Protein AF-A0A836BQ29-F1 (afdb_monomer_lite)

Sequence (532 aa):
MQATGRALARWGLRGTLLAFASELTALPSVGVSACCALSLARSSGLATTSGKQTEDQIGKGADDIEEKQREVKALVEELKHLRKKEELLRTELQQLRKTELLLLSGAPAPRRLLDAAAELRQGPGPDVWELRYGDSCVLSYVDPMGVVDYTRGWAGAALQAAVDGYRPTAPAPLLVSGLIKTGKSYTLEHVVPAVVAEALRKAGGAHPLECMVVLRLRADTLNRQDGAAALLKNLLELLLDWVQDEHVPVRAGAVQAAMDKLALFAADYAAMGAAIMRFLKAVEVPVLVLCDEVQSLFLPTIGGKLDVSGATYIRDTLMKTLLVYGPRTVLWCLTGSSMAQTWVSLADMPPNGYAVITRACAAVLPATHSPLHMDLAWELLQARFAGVDLDLELRHLCPSS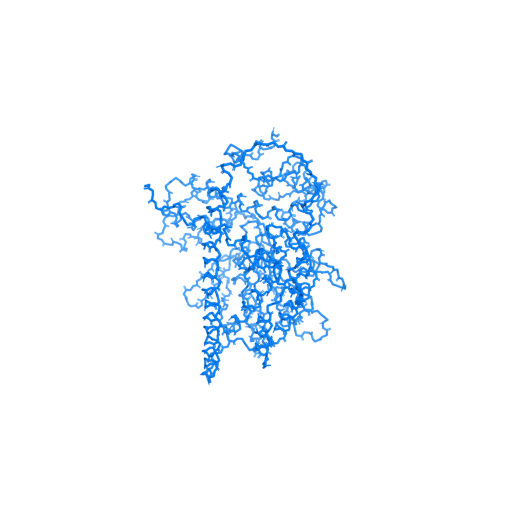IALLTVLVTEWIDANRPKDVAAFVSEFKRAKLVEESRKEWKLGLEAMPEQQRLTVLDLSSPGVGARIDRDLHPGLRRFLEPHSKRRADGRWYLGDAHQREILRLLIKPDGTLRESWSDEEFSASLTQLDAA

Organism: NCBI:txid47281

Secondary structure (DSSP, 8-state):
--SSSSSSHHHHHHHHHHHHHHHHTS-------S-SSSSSSSS--------SSSHHHHHHHHHHHHHHHHHHHHHHHHHHHHHHHHHHHHHHHHHHHHHHHHH-TTPPPP-BHHHHSPEEEE-SSTTEEEEEETTTEEEEEE-TT-HHHHHHHHHHHHHHHHH-TT-SSPPPPEEEE-STTSSHHHIIIIIHHHHHHHHHHHH-TT-TTTT-EEEEEEGGGS--TBHHHHHHHHHHHHHHHHHHHTT--B-TTHHHHHHHHHHS--S-HHHHHHHHHHHHTTB-S-EEEEEESGGGGG--EETTEE-HHHHHIIIIIIIHHHHHHS-TTEEEEE--S-HHHHHHHHHHS--TT--HHHH-EEEEPPSS--HHHHHHHHHHHHHHTTTS---HHHHHHS-S-HHHHHHHHHHHHHTT--S-HHHHHHHHIIIIIIHHHHHHHHHHHTTS-HHHHHHHHHTT-TTT-B-TTTSS-HHHHHHHGGGEEE-TTS-EEES-HHHHHHHHHHB-TTSPBPS---HHHHT--HHHHH--

Foldseek 3Di:
DPDPPPPVVVVVVVVVVVVVVVVVVPDDDDDDDPPPPPPPPPPDDDDDDDPDPVVVVVVVVVVVVVVVVVVVVVVVVVVVVVVVVVVVVVVVVVVVVVVVVVVPPPPDDFDALLLQAFAWDDDPDPQKIWGHGPDPDTDIDGHPPCLLVLLLVLLLQLLVQLPPPPDQWARFAEEAFEAALLCSLVCLPHRNSNSNSVSLVVVPDVRQQRREDEAEAELLPAQLAAHLQRRLLRVLVSVLVCCVVSVFDFAPCLSVQSVVLSVPPDPDNVSSLVNVQVRQVRGPHFYEYRYEQCLSQLARHYPNHGPNVSSCCSLQPRVCCCRIVGNNSYHHYYYYLQLLSVLLSQQPHDQPPHRSNVRHHYSYGAPADDPVSLVVLVVVVCVVPPPDDQDCVLSVLDGRHSSRSNVLRVVCVVVVNDPPSVVSSLVCCVPRVQVSSLVRVCSNQVPDPLQQLLQLLLLLDPVRAHQLVPRHRPSNSSNQVVQWDADPVGGIHGPGNVVSLSSLQQADNSSDGDPDDDPVSSVDDPVSSVVD

Structure (mmCIF, N/CA/C/O backbone):
data_AF-A0A836BQ29-F1
#
_entry.id   AF-A0A836BQ29-F1
#
loop_
_atom_site.group_PDB
_atom_site.id
_atom_site.type_symbol
_atom_site.label_atom_id
_atom_site.label_alt_id
_atom_site.label_comp_id
_atom_site.label_asym_id
_atom_site.label_entity_id
_atom_site.label_seq_id
_atom_site.pdbx_PDB_ins_code
_atom_site.Cartn_x
_atom_site.Cartn_y
_atom_site.Cartn_z
_atom_site.occupancy
_atom_site.B_iso_or_equiv
_atom_site.auth_seq_id
_atom_site.auth_comp_id
_atom_site.auth_asym_id
_atom_site.auth_atom_id
_atom_site.pdbx_PDB_model_num
ATOM 1 N N . MET A 1 1 ? -20.815 26.442 -34.529 1.00 42.81 1 MET A N 1
ATOM 2 C CA . MET A 1 1 ? -20.306 27.660 -33.852 1.00 42.81 1 MET A CA 1
ATOM 3 C C . MET A 1 1 ? -21.496 28.418 -33.277 1.00 42.81 1 MET A C 1
ATOM 5 O O . MET A 1 1 ? -22.483 28.518 -33.983 1.00 42.81 1 MET A O 1
ATOM 9 N N . GLN A 1 2 ? -21.387 28.916 -32.037 1.00 33.94 2 GLN A N 1
ATOM 10 C CA . GLN A 1 2 ? -22.429 29.569 -31.208 1.00 33.94 2 GLN A CA 1
ATOM 11 C C . GLN A 1 2 ? -23.379 28.642 -30.414 1.00 33.94 2 GLN A C 1
ATOM 13 O O . GLN A 1 2 ? -24.580 28.637 -30.638 1.00 33.94 2 GLN A O 1
ATOM 18 N N . ALA A 1 3 ? -22.847 27.910 -29.424 1.00 30.30 3 ALA A N 1
ATOM 19 C CA . ALA A 1 3 ? -23.640 27.440 -28.266 1.00 30.30 3 ALA A CA 1
ATOM 20 C C . ALA A 1 3 ? -22.802 27.070 -27.020 1.00 30.30 3 ALA A C 1
ATOM 22 O O . ALA A 1 3 ? -23.339 26.988 -25.923 1.00 30.30 3 ALA A O 1
ATOM 23 N N . THR A 1 4 ? -21.479 26.916 -27.130 1.00 31.80 4 THR A N 1
ATOM 24 C CA . THR A 1 4 ? -20.611 26.425 -26.036 1.00 31.80 4 THR A CA 1
ATOM 25 C C . THR A 1 4 ? -19.820 27.504 -25.278 1.00 31.80 4 THR A C 1
ATOM 27 O O . THR A 1 4 ? -18.967 27.185 -24.460 1.00 31.80 4 THR A O 1
ATOM 30 N N . GLY A 1 5 ? -20.121 28.793 -25.482 1.00 28.50 5 GLY A N 1
ATOM 31 C CA . GLY A 1 5 ? -19.375 29.910 -24.873 1.00 28.50 5 GLY A CA 1
ATOM 32 C C . GLY A 1 5 ? -19.946 30.506 -23.575 1.00 28.50 5 GLY A C 1
ATOM 33 O O . GLY A 1 5 ? -19.311 31.377 -22.994 1.00 28.50 5 GLY A O 1
ATOM 34 N N . ARG A 1 6 ? -21.134 30.091 -23.101 1.00 29.59 6 ARG A N 1
ATOM 35 C CA . ARG A 1 6 ? -21.815 30.743 -21.951 1.00 29.59 6 ARG A CA 1
ATOM 36 C C . ARG A 1 6 ? -21.791 29.954 -20.632 1.00 29.59 6 ARG A C 1
ATOM 38 O O . ARG A 1 6 ? -22.192 30.495 -19.606 1.00 29.59 6 ARG A O 1
ATOM 45 N N . ALA A 1 7 ? -21.286 28.719 -20.623 1.00 31.78 7 ALA A N 1
ATOM 46 C CA . ALA A 1 7 ? -21.218 27.892 -19.410 1.00 31.78 7 ALA A CA 1
ATOM 47 C C . ALA A 1 7 ? -19.965 28.163 -18.546 1.00 31.78 7 ALA A C 1
ATOM 49 O O . ALA A 1 7 ? -20.030 28.060 -17.324 1.00 31.78 7 ALA A O 1
ATOM 50 N N . LEU A 1 8 ? -18.852 28.596 -19.154 1.00 30.58 8 LEU A N 1
ATOM 51 C CA . LEU A 1 8 ? -17.575 28.823 -18.458 1.00 30.58 8 LEU A CA 1
ATOM 52 C C . LEU A 1 8 ? -17.473 30.185 -17.742 1.00 30.58 8 LEU A C 1
ATOM 54 O O . LEU A 1 8 ? -16.737 30.307 -16.769 1.00 30.58 8 LEU A O 1
ATOM 58 N N . ALA A 1 9 ? -18.272 31.186 -18.124 1.00 31.66 9 ALA A N 1
ATOM 59 C CA . ALA A 1 9 ? -18.292 32.486 -17.439 1.00 31.66 9 ALA A CA 1
ATOM 60 C C . ALA A 1 9 ? -19.088 32.475 -16.113 1.00 31.66 9 ALA A C 1
ATOM 62 O O . ALA A 1 9 ? -18.851 33.305 -15.238 1.00 31.66 9 ALA A O 1
ATOM 63 N N . ARG A 1 10 ? -20.005 31.511 -15.920 1.00 32.16 10 ARG A N 1
ATOM 64 C CA . ARG A 1 10 ? -20.836 31.401 -14.702 1.00 32.16 10 ARG A CA 1
ATOM 65 C C . ARG A 1 10 ? -20.137 30.710 -13.525 1.00 32.16 10 ARG A C 1
ATOM 67 O O . ARG A 1 10 ? -20.585 30.863 -12.393 1.00 32.16 10 ARG A O 1
ATOM 74 N N . TRP A 1 11 ? -19.032 30.000 -13.760 1.00 35.50 11 TRP A N 1
ATOM 75 C CA . TRP A 1 11 ? -18.239 29.381 -12.688 1.00 35.50 11 TRP A CA 1
ATOM 76 C C . TRP A 1 11 ? -17.209 30.347 -12.082 1.00 35.50 11 TRP A C 1
ATOM 78 O O . TRP A 1 11 ? -16.994 30.314 -10.873 1.00 35.50 11 TRP A O 1
ATOM 88 N N . GLY A 1 12 ? -16.669 31.285 -12.871 1.00 34.56 12 GLY A N 1
ATOM 89 C CA . GLY A 1 12 ? -15.741 32.317 -12.383 1.00 34.56 12 GLY A CA 1
ATOM 90 C C . GLY A 1 12 ? -16.371 33.335 -11.420 1.00 34.56 12 GLY A C 1
ATOM 91 O O . GLY A 1 12 ? -15.709 33.772 -10.487 1.00 34.56 12 GLY A O 1
ATOM 92 N N . LEU A 1 13 ? -17.664 33.659 -11.571 1.00 32.12 13 LEU A N 1
ATOM 93 C CA . LEU A 1 13 ? -18.368 34.592 -10.671 1.00 32.12 13 LEU A CA 1
ATOM 94 C C . LEU A 1 13 ? -18.763 33.985 -9.311 1.00 32.12 13 LEU A C 1
ATOM 96 O O . LEU A 1 13 ? -18.980 34.727 -8.353 1.00 32.12 13 LEU A O 1
ATOM 100 N N . ARG A 1 14 ? -18.838 32.650 -9.194 1.00 38.50 14 ARG A N 1
ATOM 101 C CA . ARG A 1 14 ? -19.181 31.974 -7.927 1.00 38.50 14 ARG A CA 1
ATOM 102 C C . ARG A 1 14 ? -18.065 32.084 -6.884 1.00 38.50 14 ARG A C 1
ATOM 104 O O . ARG A 1 14 ? -18.372 32.203 -5.702 1.00 38.50 14 ARG A O 1
ATOM 111 N N . GLY A 1 15 ? -16.800 32.099 -7.312 1.00 33.59 15 GLY A N 1
ATOM 112 C CA . GLY A 1 15 ? -15.650 32.284 -6.418 1.00 33.59 15 GLY A CA 1
ATOM 113 C C . GLY A 1 15 ? -15.558 33.704 -5.850 1.00 33.59 15 GLY A C 1
ATOM 114 O O . GLY A 1 15 ? -15.282 33.883 -4.668 1.00 33.59 15 GLY A O 1
ATOM 115 N N . THR A 1 16 ? -15.877 34.716 -6.659 1.00 34.69 16 THR A N 1
ATOM 116 C CA . THR A 1 16 ? -15.774 36.129 -6.260 1.00 34.69 16 THR A CA 1
ATOM 117 C C . THR A 1 16 ? -16.938 36.582 -5.369 1.00 34.69 16 THR A C 1
ATOM 119 O O . THR A 1 16 ? -16.738 37.394 -4.469 1.00 34.69 16 THR A O 1
ATOM 122 N N . LEU A 1 17 ? -18.143 36.022 -5.546 1.00 32.50 17 LEU A N 1
ATOM 123 C CA . LEU A 1 17 ? -19.310 36.322 -4.697 1.00 32.50 17 LEU A CA 1
ATOM 124 C C . LEU A 1 17 ? -19.232 35.683 -3.298 1.00 32.50 17 LEU A C 1
ATOM 126 O O . LEU A 1 17 ? -19.745 36.257 -2.339 1.00 32.50 17 LEU A O 1
ATOM 130 N N . LEU A 1 18 ? -18.563 34.533 -3.155 1.00 36.28 18 LEU A N 1
ATOM 131 C CA . LEU A 1 18 ? -18.338 33.899 -1.847 1.00 36.28 18 LEU A CA 1
ATOM 132 C C . LEU A 1 18 ? -17.280 34.636 -1.011 1.00 36.28 18 LEU A C 1
ATOM 134 O O . LEU A 1 18 ? -17.430 34.717 0.207 1.00 36.28 18 LEU A O 1
ATOM 138 N N . ALA A 1 19 ? -16.277 35.246 -1.652 1.00 33.59 19 ALA A N 1
ATOM 139 C CA . ALA A 1 19 ? -15.313 36.117 -0.976 1.00 33.59 19 ALA A CA 1
ATOM 140 C C . ALA A 1 19 ? -15.971 37.411 -0.449 1.00 33.59 19 ALA A C 1
ATOM 142 O O . ALA A 1 19 ? -15.701 37.823 0.674 1.00 33.59 19 ALA A O 1
ATOM 143 N N . PHE A 1 20 ? -16.918 37.990 -1.199 1.00 28.56 20 PHE A N 1
ATOM 144 C CA . PHE A 1 20 ? -17.621 39.219 -0.800 1.00 28.56 20 PHE A CA 1
ATOM 145 C C . PHE A 1 20 ? -18.663 39.002 0.316 1.00 28.56 20 PHE A C 1
ATOM 147 O O . PHE A 1 20 ? -18.888 39.879 1.148 1.00 28.56 20 PHE A O 1
ATOM 154 N N . ALA A 1 21 ? -19.295 37.824 0.375 1.00 33.34 21 ALA A N 1
ATOM 155 C CA . ALA A 1 21 ? -20.258 37.495 1.430 1.00 33.34 21 ALA A CA 1
ATOM 156 C C . ALA A 1 21 ? -19.589 37.242 2.798 1.00 33.34 21 ALA A C 1
ATOM 158 O O . ALA A 1 21 ? -20.208 37.489 3.830 1.00 33.34 21 ALA A O 1
ATOM 159 N N . SER A 1 22 ? -18.326 36.796 2.804 1.00 33.44 22 SER A N 1
ATOM 160 C CA . SER A 1 22 ? -17.530 36.570 4.019 1.00 33.44 22 SER A CA 1
ATOM 161 C C . SER A 1 22 ? -17.106 37.872 4.711 1.00 33.44 22 SER A C 1
ATOM 163 O O . SER A 1 22 ? -16.980 37.896 5.935 1.00 33.44 22 SER A O 1
ATOM 165 N N . GLU A 1 23 ? -16.902 38.958 3.959 1.00 32.41 23 GLU A N 1
ATOM 166 C CA . GLU A 1 23 ? -16.522 40.268 4.515 1.00 32.41 23 GLU A CA 1
ATOM 167 C C . GLU A 1 23 ? -17.718 41.061 5.073 1.00 32.41 23 GLU A C 1
ATOM 169 O O . GLU A 1 23 ? -17.544 41.901 5.953 1.00 32.41 23 GLU A O 1
ATOM 174 N N . LEU A 1 24 ? -18.953 40.758 4.652 1.00 29.66 24 LEU A N 1
ATOM 175 C CA . LEU A 1 24 ? -20.163 41.454 5.120 1.00 29.66 24 LEU A CA 1
ATOM 176 C C . LEU A 1 24 ? -20.751 40.901 6.430 1.00 29.66 24 LEU A C 1
ATOM 178 O O . LEU A 1 24 ? -21.551 41.575 7.074 1.00 29.66 24 LEU A O 1
ATOM 182 N N . THR A 1 25 ? -20.344 39.707 6.866 1.00 33.03 25 THR A N 1
ATOM 183 C CA . THR A 1 25 ? -20.767 39.119 8.154 1.00 33.03 25 THR A CA 1
ATOM 184 C C . THR A 1 25 ? -19.890 39.518 9.346 1.00 33.03 25 THR A C 1
ATOM 186 O O . THR A 1 25 ? -20.170 39.105 10.469 1.00 33.03 25 THR A O 1
ATOM 189 N N . ALA A 1 26 ? -18.857 40.341 9.131 1.00 30.45 26 ALA A N 1
ATOM 190 C CA . ALA A 1 26 ? -17.907 40.774 10.158 1.00 30.45 26 ALA A CA 1
ATOM 191 C C . ALA A 1 26 ? -18.024 42.271 10.513 1.00 30.45 26 ALA A C 1
ATOM 193 O O . ALA A 1 26 ? -17.016 42.938 10.735 1.00 30.45 26 ALA A O 1
ATOM 194 N N . LEU A 1 27 ? -19.245 42.812 10.600 1.00 28.05 27 LEU A N 1
ATOM 195 C CA . LEU A 1 27 ? -19.485 44.138 11.183 1.00 28.05 27 LEU A CA 1
ATOM 196 C C . LEU A 1 27 ? -20.625 44.078 12.214 1.00 28.05 27 LEU A C 1
ATOM 198 O O . LEU A 1 27 ? -21.723 43.627 11.882 1.00 28.05 27 LEU A O 1
ATOM 202 N N . PRO A 1 28 ? -20.393 44.511 13.468 1.00 28.06 28 PRO A N 1
ATOM 203 C CA . PRO A 1 28 ? -21.426 44.526 14.489 1.00 28.06 28 PRO A CA 1
ATOM 204 C C . PRO A 1 28 ? -22.437 45.645 14.226 1.00 28.06 28 PRO A C 1
ATOM 206 O O . PRO A 1 28 ? -22.107 46.740 13.772 1.00 28.06 28 PRO A O 1
ATOM 209 N N . SER A 1 29 ? -23.688 45.359 14.569 1.00 32.19 29 SER A N 1
ATOM 210 C CA . SER A 1 29 ? -24.804 46.296 14.587 1.00 32.19 29 SER A CA 1
ATOM 211 C C . SER A 1 29 ? -24.500 47.529 15.446 1.00 32.19 29 SER A C 1
ATOM 213 O O . SER A 1 29 ? -24.516 47.446 16.674 1.00 32.19 29 SER A O 1
ATOM 215 N N . VAL A 1 30 ? -24.308 48.687 14.815 1.00 29.06 30 VAL A N 1
ATOM 216 C CA . VAL A 1 30 ? -24.483 49.996 15.456 1.00 29.06 30 VAL A CA 1
ATOM 217 C C . VAL A 1 30 ? -25.215 50.896 14.469 1.00 29.06 30 VAL A C 1
ATOM 219 O O . VAL A 1 30 ? -24.657 51.343 13.470 1.00 29.06 30 VAL A O 1
ATOM 222 N N . GLY A 1 31 ? -26.496 51.142 14.732 1.00 28.52 31 GLY A N 1
ATOM 223 C CA . GLY A 1 31 ? -27.233 52.187 14.042 1.00 28.52 31 GLY A CA 1
ATOM 224 C C . GLY A 1 31 ? -26.839 53.545 14.600 1.00 28.52 31 GLY A C 1
ATOM 225 O O . GLY A 1 31 ? -27.167 53.810 15.746 1.00 28.52 31 GLY A O 1
ATOM 226 N N . VAL A 1 32 ? -26.191 54.398 13.799 1.00 28.69 32 VAL A N 1
ATOM 227 C CA . VAL A 1 32 ? -26.199 55.866 13.945 1.00 28.69 32 VAL A CA 1
ATOM 228 C C . VAL A 1 32 ? -25.934 56.519 12.575 1.00 28.69 32 VAL A C 1
ATOM 230 O O . VAL A 1 32 ? -24.870 56.360 11.993 1.00 28.69 32 VAL A O 1
ATOM 233 N N . SER A 1 33 ? -26.925 57.283 12.106 1.00 29.36 33 SER A N 1
ATOM 234 C CA . SER A 1 33 ? -26.847 58.522 11.309 1.00 29.36 33 SER A CA 1
ATOM 235 C C . SER A 1 33 ? -25.891 58.608 10.102 1.00 29.36 33 SER A C 1
ATOM 237 O O . SER A 1 33 ? -24.731 59.013 10.202 1.00 29.36 33 SER A O 1
ATOM 239 N N . ALA A 1 34 ? -26.449 58.393 8.908 1.00 30.31 34 ALA A N 1
ATOM 240 C CA . ALA A 1 34 ? -25.897 58.868 7.643 1.00 30.31 34 ALA A CA 1
ATOM 241 C C . ALA A 1 34 ? -26.069 60.398 7.528 1.00 30.31 34 ALA A C 1
ATOM 243 O O . ALA A 1 34 ? -27.003 60.879 6.896 1.00 30.31 34 ALA A O 1
ATOM 244 N N . CYS A 1 35 ? -25.177 61.166 8.161 1.00 29.50 35 CYS A N 1
ATOM 245 C CA . CYS A 1 35 ? -25.108 62.623 7.974 1.00 29.50 35 CYS A CA 1
ATOM 246 C C . CYS A 1 35 ? -23.680 63.211 7.938 1.00 29.50 35 CYS A C 1
ATOM 248 O O . CYS A 1 35 ? -23.538 64.425 7.863 1.00 29.50 35 CYS A O 1
ATOM 250 N N . CYS A 1 36 ? -22.613 62.398 7.923 1.00 29.05 36 CYS A N 1
ATOM 251 C CA . CYS A 1 36 ? -21.230 62.908 8.034 1.00 29.05 36 CYS A CA 1
ATOM 252 C C . CYS A 1 36 ? -20.287 62.663 6.839 1.00 29.05 36 CYS A C 1
ATOM 254 O O . CYS A 1 36 ? -19.119 63.025 6.927 1.00 29.05 36 CYS A O 1
ATOM 256 N N . ALA A 1 37 ? -20.743 62.136 5.697 1.00 30.19 37 ALA A N 1
ATOM 257 C CA . ALA A 1 37 ? -19.850 61.844 4.557 1.00 30.19 37 ALA A CA 1
ATOM 258 C C . ALA A 1 37 ? -19.970 62.804 3.351 1.00 30.19 37 ALA A C 1
ATOM 260 O O . ALA A 1 37 ? -19.382 62.548 2.306 1.00 30.19 37 ALA A O 1
ATOM 261 N N . LEU A 1 38 ? -20.687 63.928 3.486 1.00 32.12 38 LEU A N 1
ATOM 262 C CA . LEU A 1 38 ? -20.853 64.936 2.418 1.00 32.12 38 LEU A CA 1
ATOM 263 C C . LEU A 1 38 ? -20.292 66.331 2.764 1.00 32.12 38 LEU A C 1
ATOM 265 O O . LEU A 1 38 ? -20.475 67.275 2.002 1.00 32.12 38 LEU A O 1
ATOM 269 N N . SER A 1 39 ? -19.546 66.463 3.869 1.00 31.70 39 SER A N 1
ATOM 270 C CA . SER A 1 39 ? -18.945 67.739 4.305 1.00 31.70 39 SER A CA 1
ATOM 271 C C . SER A 1 39 ? -17.423 67.848 4.091 1.00 31.70 39 SER A C 1
ATOM 273 O O . SER A 1 39 ? -16.833 68.844 4.497 1.00 31.70 39 SER A O 1
ATOM 275 N N . LEU A 1 40 ? -16.765 66.872 3.451 1.00 33.03 40 LEU A N 1
ATOM 276 C CA . LEU A 1 40 ? -15.292 66.839 3.323 1.00 33.03 40 LEU A CA 1
ATOM 277 C C . LEU A 1 40 ? -14.759 66.806 1.879 1.00 33.03 40 LEU A C 1
ATOM 279 O O . LEU A 1 40 ? -13.592 66.506 1.657 1.00 33.03 40 LEU A O 1
ATOM 283 N N . ALA A 1 41 ? -15.579 67.189 0.895 1.00 31.83 41 ALA A N 1
ATOM 284 C CA . ALA A 1 41 ? -15.153 67.350 -0.504 1.00 31.83 41 ALA A CA 1
ATOM 285 C C . ALA A 1 41 ? -15.639 68.672 -1.137 1.00 31.83 41 ALA A C 1
ATOM 287 O O . ALA A 1 41 ? -15.970 68.737 -2.319 1.00 31.83 41 ALA A O 1
ATOM 288 N N . ARG A 1 42 ? -15.687 69.751 -0.346 1.00 34.97 42 ARG A N 1
ATOM 289 C CA . ARG A 1 42 ? -15.874 71.133 -0.827 1.00 34.97 42 ARG A CA 1
ATOM 290 C C . ARG A 1 42 ? -14.879 72.079 -0.149 1.00 34.97 42 ARG A C 1
ATOM 292 O O . ARG A 1 42 ? -15.274 72.991 0.563 1.00 34.97 42 ARG A O 1
ATOM 299 N N . SER A 1 43 ? -13.584 71.869 -0.378 1.00 32.28 43 SER A N 1
ATOM 300 C CA . SER A 1 43 ? -12.563 72.906 -0.147 1.00 32.28 43 SER A CA 1
ATOM 301 C C . SER A 1 43 ? -11.227 72.564 -0.818 1.00 32.28 43 SER A C 1
ATOM 303 O O . SER A 1 43 ? -10.214 72.375 -0.155 1.00 32.28 43 SER A O 1
ATOM 305 N N . SER A 1 44 ? -11.214 72.500 -2.144 1.00 32.22 44 SER A N 1
ATOM 306 C CA . SER A 1 44 ? -10.016 72.807 -2.936 1.00 32.22 44 SER A CA 1
ATOM 307 C C . SER A 1 44 ? -10.450 73.033 -4.378 1.00 32.22 44 SER A C 1
ATOM 309 O O . SER A 1 44 ? -10.576 72.119 -5.186 1.00 32.22 44 SER A O 1
ATOM 311 N N . GLY A 1 45 ? -10.782 74.286 -4.680 1.00 31.94 45 GLY A N 1
ATOM 312 C CA . GLY A 1 45 ? -11.030 74.702 -6.049 1.00 31.94 45 GLY A CA 1
ATOM 313 C C . GLY A 1 45 ? -9.729 74.702 -6.845 1.00 31.94 45 GLY A C 1
ATOM 314 O O . GLY A 1 45 ? -8.739 75.264 -6.390 1.00 31.94 45 GLY A O 1
ATOM 315 N N . LEU A 1 46 ? -9.765 74.114 -8.038 1.00 32.59 46 LEU A N 1
ATOM 316 C CA . LEU A 1 46 ? -9.172 74.667 -9.254 1.00 32.59 46 LEU A CA 1
ATOM 317 C C . LEU A 1 46 ? -9.771 73.930 -10.459 1.00 32.59 46 LEU A C 1
ATOM 319 O O . LEU A 1 46 ? -9.827 72.706 -10.515 1.00 32.59 46 LEU A O 1
ATOM 323 N N . ALA A 1 47 ? -10.324 74.729 -11.363 1.00 34.66 47 ALA A N 1
ATOM 324 C CA . ALA A 1 47 ? -11.148 74.338 -12.494 1.00 34.66 47 ALA A CA 1
ATOM 325 C C . ALA A 1 47 ? -10.338 73.719 -13.643 1.00 34.66 47 ALA A C 1
ATOM 327 O O . ALA A 1 47 ? -9.189 74.099 -13.848 1.00 34.66 47 ALA A O 1
ATOM 328 N N . THR A 1 48 ? -10.975 72.868 -14.459 1.00 35.12 48 THR A N 1
ATOM 329 C CA . THR A 1 48 ? -11.034 73.011 -15.935 1.00 35.12 48 THR A CA 1
ATOM 330 C C . THR A 1 48 ? -11.939 71.944 -16.585 1.00 35.12 48 THR A C 1
ATOM 332 O O . THR A 1 48 ? -11.723 70.747 -16.464 1.00 35.12 48 THR A O 1
ATOM 335 N N . THR A 1 49 ? -12.989 72.429 -17.261 1.00 42.50 49 THR A N 1
ATOM 336 C CA . THR A 1 49 ? -13.600 71.930 -18.516 1.00 42.50 49 THR A CA 1
ATOM 337 C C . THR A 1 49 ? -13.773 70.417 -18.761 1.00 42.50 49 THR A C 1
ATOM 339 O O . THR A 1 49 ? -12.863 69.777 -19.268 1.00 42.50 49 THR A O 1
ATOM 342 N N . SER A 1 50 ? -14.998 69.896 -18.566 1.00 43.25 50 SER A N 1
ATOM 343 C CA . SER A 1 50 ? -15.688 68.914 -19.449 1.00 43.25 50 SER A CA 1
ATOM 344 C C . SER A 1 50 ? -16.978 68.406 -18.771 1.00 43.25 50 SER A C 1
ATOM 346 O O . SER A 1 50 ? -17.030 67.303 -18.235 1.00 43.25 50 SER A O 1
ATOM 348 N N . GLY A 1 51 ? -18.022 69.240 -18.732 1.00 47.97 51 GLY A N 1
ATOM 349 C CA . GLY A 1 51 ? -19.236 69.002 -17.931 1.00 47.97 51 GLY A CA 1
ATOM 350 C C . GLY A 1 51 ? -20.475 68.527 -18.694 1.00 47.97 51 GLY A C 1
ATOM 351 O O . GLY A 1 51 ? -21.574 68.777 -18.223 1.00 47.97 51 GLY A O 1
ATOM 352 N N . LYS A 1 52 ? -20.351 67.918 -19.882 1.00 46.47 52 LYS A N 1
ATOM 353 C CA . LYS A 1 52 ? -21.536 67.465 -20.652 1.00 46.47 52 LYS A CA 1
ATOM 354 C C . LYS A 1 52 ? -21.491 66.034 -21.199 1.00 46.47 52 LYS A C 1
ATOM 356 O O . LYS A 1 52 ? -22.473 65.601 -21.781 1.00 46.47 52 LYS A O 1
ATOM 361 N N . GLN A 1 53 ? -20.408 65.280 -20.992 1.00 44.72 53 GLN A N 1
ATOM 362 C CA . GLN A 1 53 ? -20.353 63.842 -21.331 1.00 44.72 53 GLN A CA 1
ATOM 363 C C . GLN A 1 53 ? -20.400 62.917 -20.104 1.00 44.72 53 GLN A C 1
ATOM 365 O O . GLN A 1 53 ? -20.581 61.713 -20.250 1.00 44.72 53 GLN A O 1
ATOM 370 N N . THR A 1 54 ? -20.271 63.468 -18.896 1.00 49.16 54 THR A N 1
ATOM 371 C CA . THR A 1 54 ? -20.178 62.702 -17.646 1.00 49.16 54 THR A CA 1
ATOM 372 C C . THR A 1 54 ? -21.540 62.413 -17.011 1.00 49.16 54 THR A C 1
ATOM 374 O O . THR A 1 54 ? -21.688 61.380 -16.370 1.00 49.16 54 THR A O 1
ATOM 377 N N . GLU A 1 55 ? -22.556 63.257 -17.213 1.00 47.62 55 GLU A N 1
ATOM 378 C CA . GLU A 1 55 ? -23.883 63.051 -16.602 1.00 47.62 55 GLU A CA 1
ATOM 379 C C . GLU A 1 55 ? -24.670 61.899 -17.262 1.00 47.62 55 GLU A C 1
ATOM 381 O O . GLU A 1 55 ? -25.268 61.093 -16.550 1.00 47.62 55 GLU A O 1
ATOM 386 N N . ASP A 1 56 ? -24.555 61.706 -18.583 1.00 48.41 56 ASP A N 1
ATOM 387 C CA . ASP A 1 56 ? -25.191 60.575 -19.290 1.00 48.41 56 ASP A CA 1
ATOM 388 C C . ASP A 1 56 ? -24.516 59.215 -19.006 1.00 48.41 56 ASP A C 1
ATOM 390 O O . ASP A 1 56 ? -25.159 58.166 -19.085 1.00 48.41 56 ASP A O 1
ATOM 394 N N . GLN A 1 57 ? -23.225 59.201 -18.648 1.00 48.97 57 GLN A N 1
ATOM 395 C CA . GLN A 1 57 ? -22.515 57.968 -18.268 1.00 48.97 57 GLN A CA 1
ATOM 396 C C . GLN A 1 57 ? -22.782 57.557 -16.813 1.00 48.97 57 GLN A C 1
ATOM 398 O O . GLN A 1 57 ? -22.797 56.364 -16.512 1.00 48.97 57 GLN A O 1
ATOM 403 N N . ILE A 1 58 ? -23.046 58.519 -15.921 1.00 53.25 58 ILE A N 1
ATOM 404 C CA . ILE A 1 58 ? -23.399 58.249 -14.519 1.00 53.25 58 ILE A CA 1
ATOM 405 C C . ILE A 1 58 ? -24.840 57.720 -14.411 1.00 53.25 58 ILE A C 1
ATOM 407 O O . ILE A 1 58 ? -25.079 56.795 -13.636 1.00 53.25 58 ILE A O 1
ATOM 411 N N . GLY A 1 59 ? -25.773 58.221 -15.234 1.00 53.50 59 GLY A N 1
ATOM 412 C CA . GLY A 1 59 ? -27.150 57.709 -15.296 1.00 53.50 59 GLY A CA 1
ATOM 413 C C . GLY A 1 59 ? -27.231 56.245 -15.745 1.00 53.50 59 GLY A C 1
ATOM 414 O O . GLY A 1 59 ? -27.850 55.427 -15.072 1.00 53.50 59 GLY A O 1
ATOM 415 N N . LYS A 1 60 ? -26.509 55.871 -16.814 1.00 54.75 60 LYS A N 1
ATOM 416 C CA . LYS A 1 60 ? -26.440 54.471 -17.279 1.00 54.75 60 LYS A CA 1
ATOM 417 C C . LYS A 1 60 ? -25.759 53.523 -16.289 1.00 54.75 60 LYS A C 1
ATOM 419 O O . LYS A 1 60 ? -26.133 52.359 -16.212 1.00 54.75 60 LYS A O 1
ATOM 424 N N . GLY A 1 61 ? -24.766 54.004 -15.538 1.00 54.41 61 GLY A N 1
ATOM 425 C CA . GLY A 1 61 ? -24.101 53.203 -14.510 1.00 54.41 61 GLY A CA 1
ATOM 426 C C . GLY A 1 61 ? -24.993 52.910 -13.299 1.00 54.41 61 GLY A C 1
ATOM 427 O O . GLY A 1 61 ? -24.858 51.850 -12.695 1.00 54.41 61 GLY A O 1
ATOM 428 N N . ALA A 1 62 ? -25.909 53.820 -12.953 1.00 58.94 62 ALA A N 1
ATOM 429 C CA . ALA A 1 62 ? -26.836 53.635 -11.838 1.00 58.94 62 ALA A CA 1
ATOM 430 C C . ALA A 1 62 ? -27.891 52.554 -12.135 1.00 58.94 62 ALA A C 1
ATOM 432 O O . ALA A 1 62 ? -28.108 51.678 -11.296 1.00 58.94 62 ALA A O 1
ATOM 433 N N . ASP A 1 63 ? -28.458 52.556 -13.345 1.00 66.94 63 ASP A N 1
ATOM 434 C CA . ASP A 1 63 ? -29.455 51.563 -13.768 1.00 66.94 63 ASP A CA 1
ATOM 435 C C . ASP A 1 63 ? -28.852 50.142 -13.853 1.00 66.94 63 ASP A C 1
ATOM 437 O O . ASP A 1 63 ? -29.450 49.180 -13.365 1.00 66.94 63 ASP A O 1
ATOM 441 N N . ASP A 1 64 ? -27.618 50.012 -14.361 1.00 74.00 64 ASP A N 1
ATOM 442 C CA . ASP A 1 64 ? -26.872 48.740 -14.420 1.00 74.00 64 ASP A CA 1
ATOM 443 C C . ASP A 1 64 ? -26.542 48.181 -13.021 1.00 74.00 64 ASP A C 1
ATOM 445 O O . ASP A 1 64 ? -26.488 46.963 -12.809 1.00 74.00 64 ASP A O 1
ATOM 449 N N . ILE A 1 65 ? -26.292 49.058 -12.042 1.00 74.38 65 ILE A N 1
ATOM 450 C CA . ILE A 1 65 ? -26.040 48.654 -10.651 1.00 74.38 65 ILE A CA 1
ATOM 451 C C . ILE A 1 65 ? -27.335 48.160 -10.005 1.00 74.38 65 ILE A C 1
ATOM 453 O O . ILE A 1 65 ? -27.319 47.141 -9.311 1.00 74.38 65 ILE A O 1
ATOM 457 N N . GLU A 1 66 ? -28.455 48.836 -10.245 1.00 80.19 66 GLU A N 1
ATOM 458 C CA . GLU A 1 66 ? -29.748 48.458 -9.676 1.00 80.19 66 GLU A CA 1
ATOM 459 C C . GLU A 1 66 ? -30.284 47.144 -10.276 1.00 80.19 66 GLU A C 1
ATOM 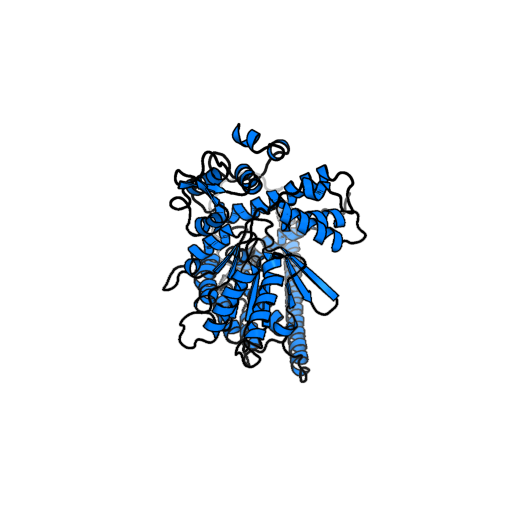461 O O . GLU A 1 66 ? -30.894 46.329 -9.573 1.00 80.19 66 GLU A O 1
ATOM 466 N N . GLU A 1 67 ? -30.008 46.879 -11.557 1.00 85.25 67 GLU A N 1
ATOM 467 C CA . GLU A 1 67 ? -30.300 45.594 -12.202 1.00 85.25 67 GLU A CA 1
ATOM 468 C C . GLU A 1 67 ? -29.451 44.457 -11.611 1.00 85.25 67 GLU A C 1
ATOM 470 O O . GLU A 1 67 ? -29.994 43.433 -11.185 1.00 85.25 67 GLU A O 1
ATOM 475 N N . LYS A 1 68 ? -28.137 44.662 -11.450 1.00 83.94 68 LYS A N 1
ATOM 476 C CA . LYS A 1 68 ? -27.255 43.664 -10.817 1.00 83.94 68 LYS A CA 1
ATOM 477 C C . LYS A 1 68 ? -27.609 43.401 -9.356 1.00 83.94 68 LYS A C 1
ATOM 479 O O . LYS A 1 68 ? -27.529 42.261 -8.900 1.00 83.94 68 LYS A O 1
ATOM 484 N N . GLN A 1 69 ? -28.039 44.418 -8.609 1.00 85.38 69 GLN A N 1
ATOM 485 C CA . GLN A 1 69 ? -28.516 44.238 -7.235 1.00 85.38 69 GLN A CA 1
ATOM 486 C C . GLN A 1 69 ? -29.786 43.379 -7.177 1.00 85.38 69 GLN A C 1
ATOM 488 O O . GLN A 1 69 ? -29.918 42.540 -6.280 1.00 85.38 69 GLN A O 1
ATOM 493 N N . ARG A 1 70 ? -30.699 43.530 -8.146 1.00 89.88 70 ARG A N 1
ATOM 494 C CA . ARG A 1 70 ? -31.886 42.670 -8.267 1.00 89.88 70 ARG A CA 1
ATOM 495 C C . ARG A 1 70 ? -31.519 41.227 -8.614 1.00 89.88 70 ARG A C 1
ATOM 497 O O . ARG A 1 70 ? -32.049 40.318 -7.974 1.00 89.88 70 ARG A O 1
ATOM 504 N N . GLU A 1 71 ? -30.583 41.006 -9.537 1.00 90.19 71 GLU A N 1
ATOM 505 C CA . GLU A 1 71 ? -30.098 39.657 -9.877 1.00 90.19 71 GLU A CA 1
ATOM 506 C C . GLU A 1 71 ? -29.427 38.960 -8.686 1.00 90.19 71 GLU A C 1
ATOM 508 O O . GLU A 1 71 ? -29.736 37.806 -8.382 1.00 90.19 71 GLU A O 1
ATOM 513 N N . VAL A 1 72 ? -28.553 39.664 -7.958 1.00 87.69 72 VAL A N 1
ATOM 514 C CA . VAL A 1 72 ? -27.892 39.113 -6.765 1.00 87.69 72 VAL A CA 1
ATOM 515 C C . VAL A 1 72 ? -28.923 38.750 -5.698 1.00 87.69 72 VAL A C 1
ATOM 517 O O . VAL A 1 72 ? -28.843 37.673 -5.106 1.00 87.69 72 VAL A O 1
ATOM 520 N N . LYS A 1 73 ? -29.932 39.599 -5.480 1.00 90.94 73 LYS A N 1
ATOM 521 C CA . LYS A 1 73 ? -31.002 39.321 -4.516 1.00 90.94 73 LYS A CA 1
ATOM 522 C C . LYS A 1 73 ? -31.817 38.082 -4.904 1.00 90.94 73 LYS A C 1
ATOM 524 O O . LYS A 1 73 ? -32.120 37.271 -4.033 1.00 90.94 73 LYS A O 1
ATOM 529 N N . ALA A 1 74 ? -32.117 37.902 -6.191 1.00 91.88 74 ALA A N 1
ATOM 530 C CA . ALA A 1 74 ? -32.813 36.715 -6.687 1.00 91.88 74 ALA A CA 1
ATOM 531 C C . ALA A 1 74 ? -31.987 35.431 -6.482 1.00 91.88 74 ALA A C 1
ATOM 533 O O . ALA A 1 74 ? -32.505 34.443 -5.962 1.00 91.88 74 ALA A O 1
ATOM 534 N N . LEU A 1 75 ? -30.686 35.465 -6.794 1.00 88.94 75 LEU A N 1
ATOM 535 C CA . LEU A 1 75 ? -29.779 34.326 -6.602 1.00 88.94 75 LEU A CA 1
ATOM 536 C C . LEU A 1 75 ? -29.594 33.954 -5.123 1.00 88.94 75 LEU A C 1
ATOM 538 O O . LEU A 1 75 ? -29.473 32.774 -4.788 1.00 88.94 75 LEU A O 1
ATOM 542 N N . VAL A 1 76 ? -29.583 34.941 -4.224 1.00 88.94 76 VAL A N 1
ATOM 543 C CA . VAL A 1 76 ? -29.503 34.701 -2.775 1.00 88.94 76 VAL A CA 1
ATOM 544 C C . VAL A 1 76 ? -30.752 33.980 -2.264 1.00 88.94 76 VAL A C 1
ATOM 546 O O . VAL A 1 76 ? -30.629 33.050 -1.465 1.00 88.94 76 VAL A O 1
ATOM 549 N N . GLU A 1 77 ? -31.942 34.356 -2.731 1.00 92.50 77 GLU A N 1
ATOM 550 C CA . GLU A 1 77 ? -33.182 33.669 -2.348 1.00 92.50 77 GLU A CA 1
ATOM 551 C C . GLU A 1 77 ? -33.267 32.251 -2.935 1.00 92.50 77 GLU A C 1
ATOM 553 O O . GLU A 1 77 ? -33.662 31.317 -2.233 1.00 92.50 77 GLU A O 1
ATOM 558 N N . GLU A 1 78 ? -32.795 32.042 -4.167 1.00 92.31 78 GLU A N 1
ATOM 559 C CA . GLU A 1 78 ? -32.695 30.704 -4.761 1.00 92.31 78 GLU A CA 1
ATOM 560 C C . GLU A 1 78 ? -31.734 29.799 -3.966 1.00 92.31 78 GLU A C 1
ATOM 562 O O . GLU A 1 78 ? -32.055 28.646 -3.666 1.00 92.31 78 GLU A O 1
ATOM 567 N N . LEU A 1 79 ? -30.588 30.332 -3.526 1.00 85.50 79 LEU A N 1
ATOM 568 C CA . LEU A 1 79 ? -29.643 29.605 -2.673 1.00 85.50 79 LEU A CA 1
ATOM 569 C C . LEU A 1 79 ? -30.228 29.253 -1.301 1.00 85.50 79 LEU A C 1
ATOM 571 O O . LEU A 1 79 ? -29.997 28.145 -0.810 1.00 85.50 79 LEU A O 1
ATOM 575 N N . LYS A 1 80 ? -30.999 30.155 -0.682 1.00 89.50 80 LYS A N 1
ATOM 576 C CA . LYS A 1 80 ? -31.705 29.858 0.576 1.00 89.50 80 LYS A CA 1
ATOM 577 C C . LYS A 1 80 ? -32.711 28.724 0.391 1.00 89.50 80 LYS A C 1
ATOM 579 O O . LYS A 1 80 ? -32.770 27.820 1.225 1.00 89.50 80 LYS A O 1
ATOM 584 N N . HIS A 1 81 ? -33.461 28.739 -0.710 1.00 90.44 81 HIS A N 1
ATOM 585 C CA . HIS A 1 81 ? -34.417 27.682 -1.031 1.00 90.44 81 HIS A CA 1
ATOM 586 C C . HIS A 1 81 ? -33.722 26.327 -1.250 1.00 90.44 81 HIS A C 1
ATOM 588 O O . HIS A 1 81 ? -34.159 25.312 -0.705 1.00 90.44 81 HIS A O 1
ATOM 594 N N . LEU A 1 82 ? -32.609 26.303 -1.991 1.00 86.56 82 LEU A N 1
ATOM 595 C CA . LEU A 1 82 ? -31.841 25.077 -2.229 1.00 86.56 82 LEU A CA 1
ATOM 596 C C . LEU A 1 82 ? -31.231 24.506 -0.944 1.00 86.56 82 LEU A C 1
ATOM 598 O O . LEU A 1 82 ? -31.331 23.301 -0.730 1.00 86.56 82 LEU A O 1
ATOM 602 N N . ARG A 1 83 ? -30.687 25.348 -0.054 1.00 84.75 83 ARG A N 1
ATOM 603 C CA . ARG A 1 83 ? -30.179 24.895 1.255 1.00 84.75 83 ARG A CA 1
ATOM 604 C C . ARG A 1 83 ? -31.275 24.272 2.115 1.00 84.75 83 ARG A C 1
ATOM 606 O O . ARG A 1 83 ? -31.073 23.204 2.679 1.00 84.75 83 ARG A O 1
ATOM 613 N N . LYS A 1 84 ? -32.459 24.888 2.151 1.00 89.75 84 LYS A N 1
ATOM 614 C CA . LYS A 1 84 ? -33.607 24.349 2.893 1.00 89.75 84 LYS A CA 1
ATOM 615 C C . LYS A 1 84 ? -34.070 22.998 2.333 1.00 89.75 84 LYS A C 1
ATOM 617 O O . LYS A 1 84 ? -34.445 22.110 3.094 1.00 89.75 84 LYS A O 1
ATOM 622 N N . LYS A 1 85 ? -34.020 22.824 1.007 1.00 89.75 85 LYS A N 1
ATOM 623 C CA . LYS A 1 85 ? -34.328 21.546 0.348 1.00 89.75 85 LYS A CA 1
ATOM 624 C C . LYS A 1 85 ? -33.275 20.474 0.646 1.00 89.75 85 LYS A C 1
ATOM 626 O O . LYS A 1 85 ? -33.635 19.322 0.856 1.00 89.75 85 LYS A O 1
ATOM 631 N N . GLU A 1 86 ? -31.997 20.844 0.689 1.00 87.75 86 GLU A N 1
ATOM 632 C CA . GLU A 1 86 ? -30.912 19.935 1.071 1.00 87.75 86 GLU A CA 1
ATOM 633 C C . GLU A 1 86 ? -31.049 19.466 2.529 1.00 87.75 86 GLU A C 1
ATOM 635 O O . GLU A 1 86 ? -30.927 18.273 2.800 1.00 87.75 86 GLU A O 1
ATOM 640 N N . GLU A 1 87 ? -31.367 20.369 3.460 1.00 84.81 87 GLU A N 1
ATOM 641 C CA . GLU A 1 87 ? -31.627 20.021 4.866 1.00 84.81 87 GLU A CA 1
ATOM 642 C C . GLU A 1 87 ? -32.832 19.084 5.021 1.00 84.81 87 GLU A C 1
ATOM 644 O O . GLU A 1 87 ? -32.764 18.111 5.776 1.00 84.81 87 GLU A O 1
ATOM 649 N N . LEU A 1 88 ? -33.914 19.327 4.272 1.00 89.62 88 LEU A N 1
ATOM 650 C CA . LEU A 1 88 ? -35.084 18.449 4.258 1.00 89.62 88 LEU A CA 1
ATOM 651 C C . LEU A 1 88 ? -34.714 17.037 3.779 1.00 89.62 88 LEU A C 1
ATOM 653 O O . LEU A 1 88 ? -34.994 16.065 4.477 1.00 89.62 88 LEU A O 1
ATOM 657 N N . LEU A 1 89 ? -34.010 16.930 2.647 1.00 84.06 89 LEU A N 1
ATOM 658 C CA . LEU A 1 89 ? -33.574 15.645 2.094 1.00 84.06 89 LEU A CA 1
ATOM 659 C C . LEU A 1 89 ? -32.616 14.908 3.036 1.00 84.06 89 LEU A C 1
ATOM 661 O O . LEU A 1 89 ? -32.718 13.695 3.186 1.00 84.06 89 LEU A O 1
ATOM 665 N N . ARG A 1 90 ? -31.711 15.620 3.721 1.00 78.06 90 ARG A N 1
ATOM 666 C CA . ARG A 1 90 ? -30.843 15.011 4.744 1.00 78.06 90 ARG A CA 1
ATOM 667 C C . ARG A 1 90 ? -31.647 14.462 5.920 1.00 78.06 90 ARG A C 1
ATOM 669 O O . ARG A 1 90 ? -31.325 13.385 6.417 1.00 78.06 90 ARG A O 1
ATOM 676 N N . THR A 1 91 ? -32.687 15.175 6.343 1.00 81.88 91 THR A N 1
ATOM 677 C CA . THR A 1 91 ? -33.559 14.751 7.448 1.00 81.88 91 THR A CA 1
ATOM 678 C C . THR A 1 91 ? -34.379 13.520 7.059 1.00 81.88 91 THR A C 1
ATOM 680 O O . THR A 1 91 ? -34.456 12.566 7.832 1.00 81.88 91 THR A O 1
ATOM 683 N N . GLU A 1 92 ? -34.926 13.491 5.841 1.00 83.81 92 GLU A N 1
ATOM 684 C CA . GLU A 1 92 ? -35.636 12.327 5.294 1.00 83.81 92 GLU A CA 1
ATOM 685 C C . GLU A 1 92 ? -34.709 11.115 5.151 1.00 83.81 92 GLU A C 1
ATOM 687 O O . GLU A 1 92 ? -35.065 10.013 5.560 1.00 83.81 92 GLU A O 1
ATOM 692 N N . LEU A 1 93 ? -33.483 11.310 4.660 1.00 75.44 93 LEU A N 1
ATOM 693 C CA . LEU A 1 93 ? -32.505 10.232 4.497 1.00 75.44 93 LEU A CA 1
ATOM 694 C C . LEU A 1 93 ? -32.036 9.675 5.853 1.00 75.44 93 LEU A C 1
ATOM 696 O O . LEU A 1 93 ? -31.860 8.467 5.998 1.00 75.44 93 LEU A O 1
ATOM 700 N N . GLN A 1 94 ? -31.914 10.523 6.879 1.00 69.88 94 GLN A N 1
ATOM 701 C CA . GLN A 1 94 ? -31.673 10.079 8.256 1.00 69.88 94 GLN A CA 1
ATOM 702 C C . GLN A 1 94 ? -32.863 9.310 8.845 1.00 69.88 94 GLN A C 1
ATOM 704 O O . GLN A 1 94 ? -32.658 8.311 9.534 1.00 69.88 94 GLN A O 1
ATOM 709 N N . GLN A 1 95 ? -34.101 9.736 8.575 1.00 69.50 95 GLN A N 1
ATOM 710 C CA . GLN A 1 95 ? -35.293 9.007 9.015 1.00 69.50 95 GLN A CA 1
ATOM 711 C C . GLN A 1 95 ? -35.426 7.652 8.316 1.00 69.50 95 GLN A C 1
ATOM 713 O O . GLN A 1 95 ? -35.725 6.662 8.982 1.00 69.50 95 GLN A O 1
ATOM 718 N N . LEU A 1 96 ? -35.141 7.578 7.014 1.00 73.69 96 LEU A N 1
ATOM 719 C CA . LEU A 1 96 ? -35.127 6.324 6.263 1.00 73.69 96 LEU A CA 1
ATOM 720 C C . LEU A 1 96 ? -34.072 5.363 6.818 1.00 73.69 96 LEU A C 1
ATOM 722 O O . LEU A 1 96 ? -34.420 4.239 7.162 1.00 73.69 96 LEU A O 1
ATOM 726 N N . ARG A 1 97 ? -32.840 5.834 7.055 1.00 67.50 97 ARG A N 1
ATOM 727 C CA . ARG A 1 97 ? -31.782 5.032 7.697 1.00 67.50 97 ARG A CA 1
ATOM 728 C C . ARG A 1 97 ? -32.166 4.560 9.099 1.00 67.50 97 ARG A C 1
ATOM 730 O O . ARG A 1 97 ? -31.907 3.419 9.458 1.00 67.50 97 ARG A O 1
ATOM 737 N N . LYS A 1 98 ? -32.824 5.404 9.901 1.00 63.12 98 LYS A N 1
ATOM 738 C CA . LYS A 1 98 ? -33.311 5.028 11.241 1.00 63.12 98 LYS A CA 1
ATOM 739 C C . LYS A 1 98 ? -34.427 3.978 11.182 1.00 63.12 98 LYS A C 1
ATOM 741 O O . LYS A 1 98 ? -34.509 3.126 12.062 1.00 63.12 98 LYS A O 1
ATOM 746 N N . THR A 1 99 ? -35.275 4.041 10.159 1.00 58.25 99 THR A N 1
ATOM 747 C CA . THR A 1 99 ? -36.374 3.088 9.939 1.00 58.25 99 THR A CA 1
ATOM 748 C C . THR A 1 99 ? -35.845 1.750 9.416 1.00 58.25 99 THR A C 1
ATOM 750 O O . THR A 1 99 ? -36.291 0.699 9.864 1.00 58.25 99 THR A O 1
ATOM 753 N N . GLU A 1 100 ? -34.827 1.783 8.557 1.00 55.56 100 GLU A N 1
ATOM 754 C CA . GLU A 1 100 ? -34.062 0.614 8.112 1.00 55.56 100 GLU A CA 1
ATOM 755 C C . GLU A 1 100 ? -33.355 -0.072 9.296 1.00 55.56 100 GLU A C 1
ATOM 757 O O . GLU A 1 100 ? -33.452 -1.287 9.456 1.00 55.56 100 GLU A O 1
ATOM 762 N N . LEU A 1 101 ? -32.783 0.711 10.220 1.00 50.47 101 LEU A N 1
ATOM 763 C CA . LEU A 1 101 ? -32.172 0.206 11.456 1.00 50.47 101 LEU A CA 1
ATOM 764 C C . LEU A 1 101 ? -33.170 -0.502 12.393 1.00 50.47 101 LEU A C 1
ATOM 766 O O . LEU A 1 101 ? -32.801 -1.432 13.105 1.00 50.47 101 LEU A O 1
ATOM 770 N N . LEU A 1 102 ? -34.434 -0.063 12.406 1.00 48.47 102 LEU A N 1
ATOM 771 C CA . LEU A 1 102 ? -35.508 -0.649 13.221 1.00 48.47 102 LEU A CA 1
ATOM 772 C C . LEU A 1 102 ? -36.114 -1.919 12.596 1.00 48.47 102 LEU A C 1
ATOM 774 O O . LEU A 1 102 ? -36.692 -2.731 13.315 1.00 48.47 102 LEU A O 1
ATOM 778 N N . LEU A 1 103 ? -35.968 -2.112 11.281 1.00 45.50 103 LEU A N 1
ATOM 779 C CA . LEU A 1 103 ? -36.437 -3.303 10.561 1.00 45.50 103 LEU A CA 1
ATOM 780 C C . LEU A 1 103 ? -35.451 -4.485 10.635 1.00 45.50 103 LEU A C 1
ATOM 782 O O . LEU A 1 103 ? -35.843 -5.622 10.376 1.00 45.50 103 LEU A O 1
ATOM 786 N N . LEU A 1 104 ? -34.208 -4.264 11.077 1.00 45.53 104 LEU A N 1
ATOM 787 C CA . LEU A 1 104 ? -33.145 -5.274 11.206 1.00 45.53 104 LEU A CA 1
ATOM 788 C C . LEU A 1 104 ? -33.278 -6.195 12.442 1.00 45.53 104 LEU A C 1
ATOM 790 O O . LEU A 1 104 ? -32.285 -6.613 13.034 1.00 45.53 104 LEU A O 1
ATOM 794 N N . SER A 1 105 ? -34.498 -6.613 12.795 1.00 38.56 105 SER A N 1
ATOM 795 C CA . SER A 1 105 ? -34.735 -7.685 13.790 1.00 38.56 105 SER A CA 1
ATOM 796 C C . SER A 1 105 ? -34.330 -9.096 13.306 1.00 38.56 105 SER A C 1
ATOM 798 O O . SER A 1 105 ? -34.565 -10.089 13.989 1.00 38.56 105 SER A O 1
ATOM 800 N N . GLY A 1 106 ? -33.650 -9.171 12.159 1.00 44.06 106 GLY A N 1
ATOM 801 C CA . GLY A 1 106 ? -32.922 -10.331 11.649 1.00 44.06 106 GLY A CA 1
ATOM 802 C C . GLY A 1 106 ? -31.657 -9.901 10.902 1.00 44.06 106 GLY A C 1
ATOM 803 O O . GLY A 1 106 ? -31.455 -10.329 9.769 1.00 44.06 106 GLY A O 1
ATOM 804 N N . ALA A 1 107 ? -30.868 -8.989 11.485 1.00 50.44 107 ALA A N 1
ATOM 805 C CA . ALA A 1 107 ? -29.651 -8.472 10.861 1.00 50.44 107 ALA A CA 1
ATOM 806 C C . ALA A 1 107 ? -28.738 -9.620 10.372 1.00 50.44 107 ALA A C 1
ATOM 808 O O . ALA A 1 107 ? -28.477 -10.550 11.144 1.00 50.44 107 ALA A O 1
ATOM 809 N N . PRO A 1 108 ? -28.260 -9.575 9.113 1.00 61.12 108 PRO A N 1
ATOM 810 C CA . PRO A 1 108 ? -27.267 -10.510 8.598 1.00 61.12 108 PRO A CA 1
ATOM 811 C C . PRO A 1 108 ? -26.070 -10.641 9.544 1.00 61.12 108 PRO A C 1
ATOM 813 O O . PRO A 1 108 ? -25.637 -9.666 10.159 1.00 61.12 108 PRO A O 1
ATOM 816 N N . ALA A 1 109 ? -25.535 -11.857 9.671 1.00 67.25 109 ALA A N 1
ATOM 817 C CA . ALA A 1 109 ? -24.328 -12.080 10.457 1.00 67.25 109 ALA A CA 1
ATOM 818 C C . ALA A 1 109 ? -23.138 -11.302 9.851 1.00 67.25 109 ALA A C 1
ATOM 820 O O . ALA A 1 109 ? -23.070 -11.176 8.625 1.00 67.25 109 ALA A O 1
ATOM 821 N N . PRO A 1 110 ? -22.180 -10.832 10.675 1.00 75.94 110 PRO A N 1
ATOM 822 C CA . PRO A 1 110 ? -20.995 -10.140 10.178 1.00 75.94 110 PRO A CA 1
ATOM 823 C C . PRO A 1 110 ? -20.231 -11.011 9.182 1.00 75.94 110 PRO A C 1
ATOM 825 O O . PRO A 1 110 ? -20.057 -12.212 9.419 1.00 75.94 110 PRO A O 1
ATOM 828 N N . ARG A 1 111 ? -19.721 -10.417 8.100 1.00 83.50 111 ARG A N 1
ATOM 829 C CA . ARG A 1 111 ? -18.948 -11.154 7.093 1.00 83.50 111 ARG A CA 1
ATOM 830 C C . ARG A 1 111 ? -17.546 -11.473 7.617 1.00 83.50 111 ARG A C 1
ATOM 832 O O . ARG A 1 111 ? -16.640 -10.637 7.592 1.00 83.50 111 ARG A O 1
ATOM 839 N N . ARG A 1 112 ? -17.356 -12.693 8.120 1.00 90.12 112 ARG A N 1
ATOM 840 C CA . ARG A 1 112 ? -16.095 -13.105 8.753 1.00 90.12 112 ARG A CA 1
ATOM 841 C C . ARG A 1 112 ? -15.008 -13.351 7.714 1.00 90.12 112 ARG A C 1
ATOM 843 O O . ARG A 1 112 ? -15.259 -13.833 6.610 1.00 90.12 112 ARG A O 1
ATOM 850 N N . LEU A 1 113 ? -13.765 -13.107 8.117 1.00 93.25 113 LEU A N 1
ATOM 851 C CA . LEU A 1 113 ? -12.574 -13.421 7.334 1.00 93.25 113 LEU A CA 1
ATOM 852 C C . LEU A 1 113 ? -12.537 -14.904 6.942 1.00 93.25 113 LEU A C 1
ATOM 854 O O . LEU A 1 113 ? -12.234 -15.217 5.797 1.00 93.25 113 LEU A O 1
ATOM 858 N N . LEU A 1 114 ? -12.861 -15.810 7.871 1.00 91.69 114 LEU A N 1
ATOM 859 C CA . LEU A 1 114 ? -12.815 -17.258 7.632 1.00 91.69 114 LEU A CA 1
ATOM 860 C C . LEU A 1 114 ? -13.763 -17.733 6.525 1.00 91.69 114 LEU A C 1
ATOM 862 O O . LEU A 1 114 ? -13.443 -18.727 5.868 1.00 91.69 114 LEU A O 1
ATOM 866 N N . ASP A 1 115 ? -14.862 -17.004 6.317 1.00 89.38 115 ASP A N 1
ATOM 867 C CA . ASP A 1 115 ? -15.901 -17.311 5.332 1.00 89.38 115 ASP A CA 1
ATOM 868 C C . ASP A 1 115 ? -15.599 -16.678 3.963 1.00 89.38 115 ASP A C 1
ATOM 870 O O . ASP A 1 115 ? -16.026 -17.182 2.928 1.00 89.38 115 ASP A O 1
ATOM 874 N N . ALA A 1 116 ? -14.866 -15.558 3.946 1.00 88.94 116 ALA A N 1
ATOM 875 C CA . ALA A 1 116 ? -14.602 -14.776 2.737 1.00 88.94 116 ALA A CA 1
ATOM 876 C C . ALA A 1 116 ? -13.193 -14.974 2.149 1.00 88.94 116 ALA A C 1
ATOM 878 O O . ALA A 1 116 ? -12.978 -14.697 0.967 1.00 88.94 116 ALA A O 1
ATOM 879 N N . ALA A 1 117 ? -12.216 -15.392 2.957 1.00 92.75 117 ALA A N 1
ATOM 880 C CA . ALA A 1 117 ? -10.839 -15.575 2.514 1.00 92.75 117 ALA A CA 1
ATOM 881 C C . ALA A 1 117 ? -10.670 -16.843 1.675 1.00 92.75 117 ALA A C 1
ATOM 883 O O . ALA A 1 117 ? -11.251 -17.888 1.976 1.00 92.75 117 ALA A O 1
ATOM 884 N N . ALA A 1 118 ? -9.794 -16.761 0.673 1.00 94.00 118 ALA A N 1
ATOM 885 C CA . ALA A 1 118 ? -9.404 -17.918 -0.113 1.00 94.00 118 ALA A CA 1
ATOM 886 C C . ALA A 1 118 ? -8.773 -19.011 0.758 1.00 94.00 118 ALA A C 1
ATOM 888 O O . ALA A 1 118 ? -8.066 -18.742 1.735 1.00 94.00 118 ALA A O 1
ATOM 889 N N . GLU A 1 119 ? -8.986 -20.261 0.364 1.00 94.75 119 GLU A N 1
ATOM 890 C CA . GLU A 1 119 ? -8.170 -21.365 0.840 1.00 94.75 119 GLU A CA 1
ATOM 891 C C . GLU A 1 119 ? -6.835 -21.357 0.094 1.00 94.75 119 GLU A C 1
ATOM 893 O O . GLU A 1 119 ? -6.801 -21.333 -1.138 1.00 94.75 119 GLU A O 1
ATOM 898 N N . LEU A 1 120 ? -5.743 -21.369 0.854 1.00 94.38 120 LEU A N 1
ATOM 899 C CA . LEU A 1 120 ? -4.391 -21.379 0.320 1.00 94.38 120 LEU A CA 1
ATOM 900 C C . LEU A 1 120 ? -3.899 -22.822 0.187 1.00 94.38 120 LEU A C 1
ATOM 902 O O . LEU A 1 120 ? -3.816 -23.541 1.185 1.00 94.38 120 LEU A O 1
ATOM 906 N N . ARG A 1 121 ? -3.554 -23.246 -1.030 1.00 93.88 121 ARG A N 1
ATOM 907 C CA . ARG A 1 121 ? -3.026 -24.589 -1.312 1.00 93.88 121 ARG A CA 1
ATOM 908 C C . ARG A 1 121 ? -1.736 -24.520 -2.110 1.00 93.88 121 ARG A C 1
ATOM 910 O O . ARG A 1 121 ? -1.517 -23.572 -2.858 1.00 93.88 121 ARG A O 1
ATOM 917 N N . GLN A 1 122 ? -0.896 -25.538 -1.961 1.00 93.56 122 GLN A N 1
ATOM 918 C CA . GLN A 1 122 ? 0.258 -25.699 -2.837 1.00 93.56 122 GLN A CA 1
ATOM 919 C C . GLN A 1 122 ? -0.233 -25.985 -4.261 1.00 93.56 122 GLN A C 1
ATOM 921 O O . GLN A 1 122 ? -1.076 -26.860 -4.459 1.00 93.56 122 GLN A O 1
ATOM 926 N N . GLY A 1 123 ? 0.279 -25.228 -5.224 1.00 88.88 123 GLY A N 1
ATOM 927 C CA . GLY A 1 123 ? -0.017 -25.373 -6.643 1.00 88.88 123 GLY A CA 1
ATOM 928 C C . GLY A 1 123 ? 0.916 -26.365 -7.356 1.00 88.88 123 GLY A C 1
ATOM 929 O O . GLY A 1 123 ? 1.591 -27.169 -6.710 1.00 88.88 123 GLY A O 1
ATOM 930 N N . PRO A 1 124 ? 0.993 -26.305 -8.699 1.00 82.75 124 PRO A N 1
ATOM 931 C CA . PRO A 1 124 ? 1.729 -27.269 -9.528 1.00 82.75 124 PRO A CA 1
ATOM 932 C C . PRO A 1 124 ? 3.264 -27.182 -9.426 1.00 82.75 124 PRO A C 1
ATOM 934 O O . PRO A 1 124 ? 3.965 -27.967 -10.060 1.00 82.75 124 PRO A O 1
ATOM 937 N N . GLY A 1 125 ? 3.803 -26.254 -8.635 1.00 83.94 125 GLY A N 1
ATOM 938 C CA . GLY A 1 125 ? 5.237 -26.089 -8.414 1.00 83.94 125 GLY A CA 1
ATOM 939 C C . GLY A 1 125 ? 5.550 -25.728 -6.960 1.00 83.94 125 GLY A C 1
ATOM 940 O O . GLY A 1 125 ? 4.646 -25.309 -6.234 1.00 83.94 125 GLY A O 1
ATOM 941 N N . PRO A 1 126 ? 6.818 -25.864 -6.526 1.00 86.31 126 PRO A N 1
ATOM 942 C CA . PRO A 1 126 ? 7.229 -25.578 -5.147 1.00 86.31 126 PRO A CA 1
ATOM 943 C C . PRO A 1 126 ? 7.022 -24.107 -4.762 1.00 86.31 126 PRO A C 1
ATOM 945 O O . PRO A 1 126 ? 6.691 -23.813 -3.618 1.00 86.31 126 PRO A O 1
ATOM 948 N N . ASP A 1 127 ? 7.112 -23.208 -5.743 1.00 92.38 127 ASP A N 1
ATOM 949 C CA . ASP A 1 127 ? 6.963 -21.766 -5.550 1.00 92.38 127 ASP A CA 1
ATOM 950 C C . ASP A 1 127 ? 5.586 -21.262 -6.012 1.00 92.38 127 ASP A C 1
ATOM 952 O O . ASP A 1 127 ? 5.425 -20.073 -6.263 1.00 92.38 127 ASP A O 1
ATOM 956 N N . VAL A 1 128 ? 4.591 -22.134 -6.205 1.00 94.44 128 VAL A N 1
ATOM 957 C CA . VAL A 1 128 ? 3.252 -21.719 -6.654 1.00 94.44 128 VAL A CA 1
ATOM 958 C C . VAL A 1 128 ? 2.227 -22.010 -5.584 1.00 94.44 128 VAL A C 1
ATOM 960 O O . VAL A 1 128 ? 2.110 -23.136 -5.108 1.00 94.44 128 VAL A O 1
ATOM 963 N N . TRP A 1 129 ? 1.421 -21.002 -5.284 1.00 95.88 129 TRP A N 1
ATOM 964 C CA . TRP A 1 129 ? 0.272 -21.105 -4.405 1.00 95.88 129 TRP A CA 1
ATOM 965 C C . TRP A 1 129 ? -1.019 -20.886 -5.185 1.00 95.88 129 TRP A C 1
ATOM 967 O O . TRP A 1 129 ? -1.115 -19.983 -6.016 1.00 95.88 129 TRP A O 1
ATOM 977 N N . GLU A 1 130 ? -2.022 -21.704 -4.895 1.00 95.12 130 GLU A N 1
ATOM 978 C CA . GLU A 1 130 ? -3.393 -21.524 -5.357 1.00 95.12 130 GLU A CA 1
ATOM 979 C C . GLU A 1 130 ? -4.232 -20.870 -4.260 1.00 95.12 130 GLU A C 1
ATOM 981 O O . GLU A 1 130 ? -4.251 -21.323 -3.115 1.00 95.12 130 GLU A O 1
ATOM 986 N N . LEU A 1 131 ? -4.957 -19.821 -4.636 1.00 94.81 131 LEU A N 1
ATOM 987 C CA . LEU A 1 131 ? -5.941 -19.117 -3.826 1.00 94.81 131 LEU A CA 1
ATOM 988 C C . LEU A 1 131 ? -7.327 -19.506 -4.337 1.00 94.81 131 LEU A C 1
ATOM 990 O O . LEU A 1 131 ? -7.740 -19.066 -5.413 1.00 94.81 131 LEU A O 1
ATOM 994 N N . ARG A 1 132 ? -8.034 -20.354 -3.587 1.00 93.88 132 ARG A N 1
ATOM 995 C CA . ARG A 1 132 ? -9.334 -20.908 -3.990 1.00 93.88 132 ARG A CA 1
ATOM 996 C C . ARG A 1 132 ? -10.474 -20.203 -3.262 1.00 93.88 132 ARG A C 1
ATOM 998 O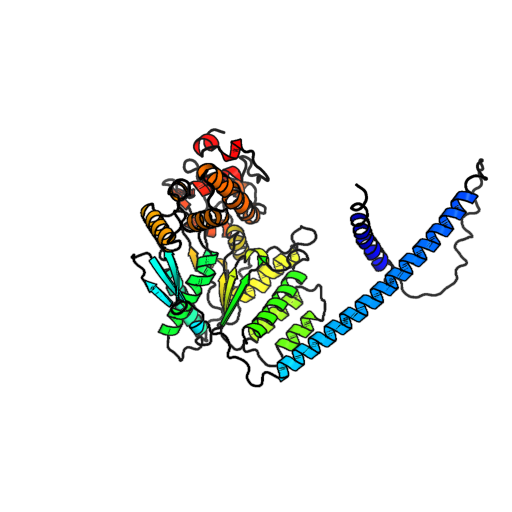 O . ARG A 1 132 ? -10.577 -20.292 -2.040 1.00 93.88 132 ARG A O 1
ATOM 1005 N N . TYR A 1 133 ? -11.333 -19.519 -4.010 1.00 89.06 133 TYR A N 1
ATOM 1006 C CA . TYR A 1 133 ? -12.564 -18.906 -3.513 1.00 89.06 133 TYR A CA 1
ATOM 1007 C C . TYR A 1 133 ? -13.754 -19.796 -3.879 1.00 89.06 133 TYR A C 1
ATOM 1009 O O . TYR A 1 133 ? -14.212 -19.793 -5.026 1.00 89.06 133 TYR A O 1
ATOM 1017 N N . GLY A 1 134 ? -14.242 -20.566 -2.904 1.00 80.88 134 GLY A N 1
ATOM 1018 C CA . GLY A 1 134 ? -15.276 -21.573 -3.145 1.00 80.88 134 GLY A CA 1
ATOM 1019 C C . GLY A 1 134 ? -14.853 -22.591 -4.211 1.00 80.88 134 GLY A C 1
ATOM 1020 O O . GLY A 1 134 ? -13.668 -22.896 -4.361 1.00 80.88 134 GLY A O 1
ATOM 1021 N N . ASP A 1 135 ? -15.823 -23.095 -4.974 1.00 72.50 135 ASP A N 1
ATOM 1022 C CA . ASP A 1 135 ? -15.596 -24.201 -5.914 1.00 72.50 135 ASP A CA 1
ATOM 1023 C C . ASP A 1 135 ? -15.104 -23.766 -7.305 1.00 72.50 135 ASP A C 1
ATOM 1025 O O . ASP A 1 135 ? -14.644 -24.603 -8.080 1.00 72.50 135 ASP A O 1
ATOM 1029 N N . SER A 1 136 ? -15.185 -22.475 -7.648 1.00 69.50 136 SER A N 1
ATOM 1030 C CA . SER A 1 136 ? -15.114 -22.029 -9.050 1.00 69.50 136 SER A CA 1
ATOM 1031 C C . SER A 1 136 ? -14.046 -20.984 -9.373 1.00 69.50 136 SER A C 1
ATOM 1033 O O . SER A 1 136 ? -13.746 -20.790 -10.548 1.00 69.50 136 SER A O 1
ATOM 1035 N N . CYS A 1 137 ? -13.461 -20.301 -8.385 1.00 77.75 137 CYS A N 1
ATOM 1036 C CA . CYS A 1 137 ? -12.442 -19.281 -8.641 1.00 77.75 137 CYS A CA 1
ATOM 1037 C C . CYS A 1 137 ? -11.101 -19.697 -8.034 1.00 77.75 137 CYS A C 1
ATOM 1039 O O . CYS A 1 137 ? -10.968 -19.811 -6.816 1.00 77.75 137 CYS A O 1
ATOM 1041 N N . VAL A 1 138 ? -10.109 -19.913 -8.900 1.00 86.12 138 VAL A N 1
ATOM 1042 C CA . VAL A 1 138 ? -8.726 -20.210 -8.518 1.00 86.12 138 VAL A CA 1
ATOM 1043 C C . VAL A 1 138 ? -7.834 -19.114 -9.078 1.00 86.12 138 VAL A C 1
ATOM 1045 O O . VAL A 1 138 ? -7.815 -18.869 -10.285 1.00 86.12 138 VAL A O 1
ATOM 1048 N N . LEU A 1 139 ? -7.103 -18.443 -8.196 1.00 91.31 139 LEU A N 1
ATOM 1049 C CA . LEU A 1 139 ? -6.028 -17.539 -8.580 1.00 91.31 139 LEU A CA 1
ATOM 1050 C C . LEU A 1 139 ? -4.683 -18.179 -8.237 1.00 91.31 139 LEU A C 1
ATOM 1052 O O . LEU A 1 139 ? -4.578 -18.924 -7.265 1.00 91.31 139 LEU A O 1
ATOM 1056 N N . SER A 1 140 ? -3.652 -17.872 -9.015 1.00 93.31 140 SER A N 1
ATOM 1057 C CA . SER A 1 140 ? -2.298 -18.377 -8.780 1.00 93.31 140 SER A CA 1
ATOM 1058 C C . SER A 1 140 ? -1.398 -17.265 -8.252 1.00 93.31 140 SER A C 1
ATOM 1060 O O . SER A 1 140 ? -1.559 -16.095 -8.600 1.00 93.31 140 SER A O 1
ATOM 1062 N N . TYR A 1 141 ? -0.445 -17.627 -7.403 1.00 95.06 141 TYR A N 1
ATOM 1063 C CA . TYR A 1 141 ? 0.570 -16.729 -6.871 1.00 95.06 141 TYR A CA 1
ATOM 1064 C C . TYR A 1 141 ? 1.931 -17.413 -6.946 1.00 95.06 141 TYR A C 1
ATOM 1066 O O . TYR A 1 141 ? 2.125 -18.471 -6.352 1.00 95.06 141 TYR A O 1
ATOM 1074 N N . VAL A 1 142 ? 2.856 -16.824 -7.702 1.00 95.06 142 VAL A N 1
ATOM 1075 C CA . VAL A 1 142 ? 4.232 -17.318 -7.821 1.00 95.06 142 VAL A CA 1
ATOM 1076 C C . VAL A 1 142 ? 5.078 -16.615 -6.761 1.00 95.06 142 VAL A C 1
ATOM 1078 O O . VAL A 1 142 ? 5.203 -15.392 -6.779 1.00 95.06 142 VAL A O 1
ATOM 1081 N N . ASP A 1 143 ? 5.635 -17.385 -5.833 1.00 94.75 143 ASP A N 1
ATOM 1082 C CA . ASP A 1 143 ? 6.295 -16.919 -4.618 1.00 94.75 143 ASP A CA 1
ATOM 1083 C C . ASP A 1 143 ? 7.757 -17.385 -4.517 1.00 94.75 143 ASP A C 1
ATOM 1085 O O . ASP A 1 143 ? 8.110 -18.196 -3.660 1.00 94.75 143 ASP A O 1
ATOM 1089 N N . PRO A 1 144 ? 8.655 -16.863 -5.365 1.00 90.62 144 PRO A N 1
ATOM 1090 C CA . PRO A 1 144 ? 10.045 -17.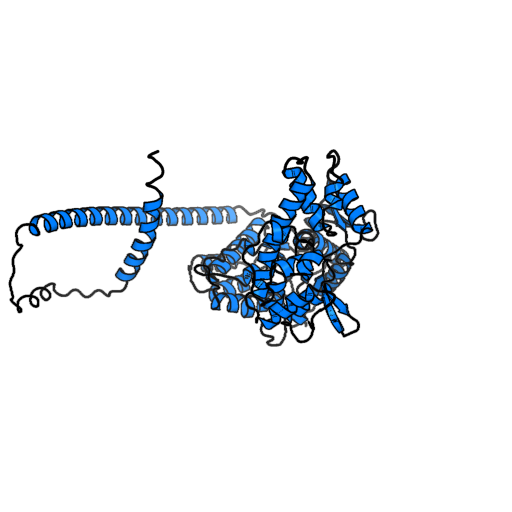311 -5.390 1.00 90.62 144 PRO A CA 1
ATOM 1091 C C . PRO A 1 144 ? 10.839 -16.911 -4.137 1.00 90.62 144 PRO A C 1
ATOM 1093 O O . PRO A 1 144 ? 11.942 -17.408 -3.932 1.00 90.62 144 PRO A O 1
ATOM 1096 N N . MET A 1 145 ? 10.328 -15.971 -3.332 1.00 89.88 145 MET A N 1
ATOM 1097 C CA . MET A 1 145 ? 11.014 -15.402 -2.164 1.00 89.88 145 MET A CA 1
ATOM 1098 C C . MET A 1 145 ? 10.414 -15.864 -0.827 1.00 89.88 145 MET A C 1
ATOM 1100 O O . MET A 1 145 ? 10.846 -15.387 0.222 1.00 89.88 145 MET A O 1
ATOM 1104 N N . GLY A 1 146 ? 9.425 -16.765 -0.839 1.00 94.38 146 GLY A N 1
ATOM 1105 C CA . GLY A 1 146 ? 8.778 -17.253 0.382 1.00 94.38 146 GLY A CA 1
ATOM 1106 C C . GLY A 1 146 ? 7.994 -16.172 1.137 1.00 94.38 146 GLY A C 1
ATOM 1107 O O . GLY A 1 146 ? 7.962 -16.162 2.369 1.00 94.38 146 GLY A O 1
ATOM 1108 N N . VAL A 1 147 ? 7.369 -15.236 0.420 1.00 96.12 147 VAL A N 1
ATOM 1109 C CA . VAL A 1 147 ? 6.486 -14.190 0.955 1.00 96.12 147 VAL A CA 1
ATOM 1110 C C . VAL A 1 147 ? 5.317 -14.795 1.727 1.00 96.12 147 VAL A C 1
ATOM 1112 O O . VAL A 1 147 ? 4.935 -14.264 2.772 1.00 96.12 147 VAL A O 1
ATOM 1115 N N . VAL A 1 148 ? 4.756 -15.906 1.249 1.00 97.06 148 VAL A N 1
ATOM 1116 C CA . VAL A 1 148 ? 3.687 -16.637 1.932 1.00 97.06 148 VAL A CA 1
ATOM 1117 C C . VAL A 1 148 ? 4.172 -17.128 3.292 1.00 97.06 148 VAL A C 1
ATOM 1119 O O . VAL A 1 148 ? 3.517 -16.870 4.302 1.00 97.06 148 VAL A O 1
ATOM 1122 N N . ASP A 1 149 ? 5.338 -17.769 3.351 1.00 96.50 149 ASP A N 1
ATOM 1123 C CA . ASP A 1 149 ? 5.895 -18.290 4.602 1.00 96.50 149 ASP A CA 1
ATOM 1124 C C . ASP A 1 149 ? 6.313 -17.174 5.563 1.00 96.50 149 ASP A C 1
ATOM 1126 O O . ASP A 1 149 ? 6.042 -17.254 6.765 1.00 96.50 149 ASP A O 1
ATOM 1130 N N . TYR A 1 150 ? 6.879 -16.080 5.046 1.00 97.62 150 TYR A N 1
ATOM 1131 C CA . TYR A 1 150 ? 7.138 -14.883 5.845 1.00 97.62 150 TYR A CA 1
ATOM 1132 C C . TYR A 1 150 ? 5.840 -14.326 6.448 1.00 97.62 150 TYR A C 1
ATOM 1134 O O . TYR A 1 150 ? 5.775 -14.023 7.643 1.00 97.62 150 TYR A O 1
ATOM 1142 N N . THR A 1 151 ? 4.781 -14.239 5.639 1.00 98.19 151 THR A N 1
ATOM 1143 C CA . THR A 1 151 ? 3.461 -13.765 6.074 1.00 98.19 151 THR A CA 1
ATOM 1144 C C . THR A 1 151 ? 2.840 -14.719 7.093 1.00 98.19 151 THR A C 1
ATOM 1146 O O . THR A 1 151 ? 2.227 -14.250 8.049 1.00 98.19 151 THR A O 1
ATOM 1149 N N . ARG A 1 152 ? 3.044 -16.041 6.971 1.00 97.44 152 ARG A N 1
ATOM 1150 C CA . ARG A 1 152 ? 2.623 -17.028 7.984 1.00 97.44 152 ARG A CA 1
ATOM 1151 C C . ARG A 1 152 ? 3.323 -16.788 9.315 1.00 97.44 152 ARG A C 1
ATOM 1153 O O . ARG A 1 152 ? 2.661 -16.765 10.352 1.00 97.44 152 ARG A O 1
ATOM 1160 N N . GLY A 1 153 ? 4.640 -16.574 9.288 1.00 97.62 153 GLY A N 1
ATOM 1161 C CA . GLY A 1 153 ? 5.425 -16.250 10.480 1.00 97.62 153 GLY A CA 1
ATOM 1162 C C . GLY A 1 153 ? 4.935 -14.971 11.161 1.00 97.62 153 GLY A C 1
ATOM 1163 O O . GLY A 1 153 ? 4.727 -14.951 12.376 1.00 97.62 153 GLY A O 1
ATOM 1164 N N . TRP A 1 154 ? 4.670 -13.925 10.372 1.00 97.88 154 TRP A N 1
ATOM 1165 C CA . TRP A 1 154 ? 4.064 -12.692 10.873 1.00 97.88 154 TRP A CA 1
ATOM 1166 C C . TRP A 1 154 ? 2.668 -12.932 11.462 1.00 97.88 154 TRP A C 1
ATOM 1168 O O . TRP A 1 154 ? 2.416 -12.505 12.587 1.00 97.88 154 TRP A O 1
ATOM 1178 N N . ALA A 1 155 ? 1.782 -13.634 10.750 1.00 97.25 155 ALA A N 1
ATOM 1179 C CA . ALA A 1 155 ? 0.411 -13.880 11.188 1.00 97.25 155 ALA A CA 1
ATOM 1180 C C . ALA A 1 155 ? 0.390 -14.645 12.517 1.00 97.25 155 ALA A C 1
ATOM 1182 O O . ALA A 1 155 ? -0.275 -14.215 13.454 1.00 97.25 155 ALA A O 1
ATOM 1183 N N . GLY A 1 156 ? 1.185 -15.713 12.652 1.00 95.50 156 GLY A N 1
ATOM 1184 C CA . GLY A 1 156 ? 1.313 -16.451 13.911 1.00 95.50 156 GLY A CA 1
ATOM 1185 C C . GLY A 1 156 ? 1.768 -15.563 15.075 1.00 95.50 156 GLY A C 1
ATOM 1186 O O . GLY A 1 156 ? 1.138 -15.553 16.134 1.00 95.50 156 GLY A O 1
ATOM 1187 N N . ALA A 1 157 ? 2.807 -14.747 14.864 1.00 95.00 157 ALA A N 1
ATOM 1188 C CA . ALA A 1 157 ? 3.294 -13.810 15.877 1.00 95.00 157 ALA A CA 1
ATOM 1189 C C . ALA A 1 157 ? 2.267 -12.713 16.216 1.00 95.00 157 ALA A C 1
ATOM 1191 O O . ALA A 1 157 ? 2.156 -12.298 17.373 1.00 95.00 157 ALA A O 1
ATOM 1192 N N . ALA A 1 158 ? 1.510 -12.238 15.226 1.00 94.50 158 ALA A N 1
ATOM 1193 C CA . ALA A 1 158 ? 0.475 -11.228 15.400 1.00 94.50 158 ALA A CA 1
ATOM 1194 C C . ALA A 1 158 ? -0.722 -11.772 16.192 1.00 94.50 158 ALA A C 1
ATOM 1196 O O . ALA A 1 158 ? -1.177 -11.108 17.124 1.00 94.50 158 ALA A O 1
ATOM 1197 N N . LEU A 1 159 ? -1.177 -12.994 15.888 1.00 92.81 159 LEU A N 1
ATOM 1198 C CA . LEU A 1 159 ? -2.241 -13.676 16.628 1.00 92.81 159 LEU A CA 1
ATOM 1199 C C . LEU A 1 159 ? -1.837 -13.910 18.091 1.00 92.81 159 LEU A C 1
ATOM 1201 O O . LEU A 1 159 ? -2.602 -13.583 18.996 1.00 92.81 159 LEU A O 1
ATOM 1205 N N . GLN A 1 160 ? -0.609 -14.382 18.335 1.00 91.69 160 GLN A N 1
ATOM 1206 C CA . GLN A 1 160 ? -0.085 -14.560 19.692 1.00 91.69 160 GLN A CA 1
ATOM 1207 C C . GLN A 1 160 ? 0.003 -13.226 20.451 1.00 91.69 160 GLN A C 1
ATOM 1209 O O . GLN A 1 160 ? -0.377 -13.135 21.616 1.00 91.69 160 GLN A O 1
ATOM 1214 N N . ALA A 1 161 ? 0.475 -12.167 19.790 1.00 90.75 161 ALA A N 1
ATOM 1215 C CA . ALA A 1 161 ? 0.565 -10.840 20.387 1.00 90.75 161 ALA A CA 1
ATOM 1216 C C . ALA A 1 161 ? -0.802 -10.228 20.716 1.00 90.75 161 ALA A C 1
ATOM 1218 O O . ALA A 1 161 ? -0.904 -9.447 21.662 1.00 90.75 161 ALA A O 1
ATOM 1219 N N . ALA A 1 162 ? -1.833 -10.548 19.934 1.00 87.50 162 ALA A N 1
ATOM 1220 C CA . ALA A 1 162 ? -3.177 -10.031 20.140 1.00 87.50 162 ALA A CA 1
ATOM 1221 C C . ALA A 1 162 ? -3.832 -10.583 21.416 1.00 87.50 162 ALA A C 1
ATOM 1223 O O . ALA A 1 162 ? -4.595 -9.867 22.065 1.00 87.50 162 ALA A O 1
ATOM 1224 N N . VAL A 1 163 ? -3.508 -11.826 21.791 1.00 87.81 163 VAL A N 1
ATOM 1225 C CA . VAL A 1 163 ? -4.036 -12.489 22.998 1.00 87.81 163 VAL A CA 1
ATOM 1226 C C . VAL A 1 163 ? -3.161 -12.287 24.239 1.00 87.81 163 VAL A C 1
ATOM 1228 O O . VAL A 1 163 ? -3.607 -12.544 25.355 1.00 87.81 163 VAL A O 1
ATOM 1231 N N . ASP A 1 164 ? -1.931 -11.791 24.076 1.00 87.38 164 ASP A N 1
ATOM 1232 C CA . ASP A 1 164 ? -1.044 -11.479 25.196 1.00 87.38 164 ASP A CA 1
ATOM 1233 C C . ASP A 1 164 ? -1.537 -10.240 25.964 1.00 87.38 164 ASP A C 1
ATOM 1235 O O . ASP A 1 164 ? -1.334 -9.090 25.561 1.00 87.38 164 ASP A O 1
ATOM 1239 N N . GLY A 1 165 ? -2.173 -10.493 27.112 1.00 80.19 165 GLY A N 1
ATOM 1240 C CA . GLY A 1 165 ? -2.687 -9.505 28.063 1.00 80.19 165 GLY A CA 1
ATOM 1241 C C . GLY A 1 165 ? -1.636 -8.516 28.591 1.00 80.19 165 GLY A C 1
ATOM 1242 O O . GLY A 1 165 ? -1.973 -7.362 28.877 1.00 80.19 165 GLY A O 1
ATOM 1243 N N . TYR A 1 166 ? -0.366 -8.908 28.633 1.00 83.75 166 TYR A N 1
ATOM 1244 C CA . TYR A 1 166 ? 0.710 -8.126 29.242 1.00 83.75 166 TYR A CA 1
ATOM 1245 C C . TYR A 1 166 ? 1.414 -7.188 28.255 1.00 83.75 166 TYR A C 1
ATOM 1247 O O . TYR A 1 166 ? 2.151 -6.291 28.668 1.00 83.75 166 TYR A O 1
ATOM 1255 N N . ARG A 1 167 ? 1.171 -7.332 26.947 1.00 82.88 167 ARG A N 1
ATOM 1256 C CA . ARG A 1 167 ? 1.898 -6.577 25.920 1.00 82.88 167 ARG A CA 1
ATOM 1257 C C . ARG A 1 167 ? 1.439 -5.115 25.812 1.00 82.88 167 ARG A C 1
ATOM 1259 O O . ARG A 1 167 ? 0.337 -4.855 25.353 1.00 82.88 167 ARG A O 1
ATOM 1266 N N . PRO A 1 168 ? 2.254 -4.092 26.086 1.00 82.94 168 PRO A N 1
ATOM 1267 C CA . PRO A 1 168 ? 1.774 -2.700 26.118 1.00 82.94 168 PRO A CA 1
ATOM 1268 C C . PRO A 1 168 ? 1.402 -2.105 24.740 1.00 82.94 168 PRO A C 1
ATOM 1270 O O . PRO A 1 168 ? 0.921 -0.979 24.672 1.00 82.94 168 PRO A O 1
ATOM 1273 N N . THR A 1 169 ? 1.627 -2.834 23.644 1.00 88.94 169 THR A N 1
ATOM 1274 C CA . THR A 1 169 ? 1.498 -2.352 22.259 1.00 88.94 169 THR A CA 1
ATOM 1275 C C . THR A 1 169 ? 0.652 -3.286 21.403 1.00 88.94 169 THR A C 1
ATOM 1277 O O . THR A 1 169 ? 0.640 -4.494 21.652 1.00 88.94 169 THR A O 1
ATOM 1280 N N . ALA A 1 170 ? 0.075 -2.750 20.330 1.00 90.50 170 ALA A N 1
ATOM 1281 C CA . ALA A 1 170 ? -0.527 -3.526 19.252 1.00 90.50 170 ALA A CA 1
ATOM 1282 C C . ALA A 1 170 ? 0.490 -4.483 18.577 1.00 90.50 170 ALA A C 1
ATOM 1284 O O . ALA A 1 170 ? 1.717 -4.301 18.700 1.00 90.50 170 ALA A O 1
ATOM 1285 N N . PRO A 1 171 ? 0.002 -5.524 17.875 1.00 93.38 171 PRO A N 1
ATOM 1286 C CA . PRO A 1 171 ? 0.813 -6.334 16.970 1.00 93.38 171 PRO A CA 1
ATOM 1287 C C . PRO A 1 171 ? 1.583 -5.478 15.957 1.00 93.38 171 PRO A C 1
ATOM 1289 O O . PRO A 1 171 ? 1.142 -4.400 15.567 1.00 93.38 171 PRO A O 1
ATOM 1292 N N . ALA A 1 172 ? 2.763 -5.949 15.548 1.00 95.12 172 ALA A N 1
ATOM 1293 C CA . ALA A 1 172 ? 3.562 -5.250 14.547 1.00 95.12 172 ALA A CA 1
ATOM 1294 C C . ALA A 1 172 ? 2.811 -5.193 13.204 1.00 95.12 172 ALA A C 1
ATOM 1296 O O . ALA A 1 172 ? 2.296 -6.232 12.778 1.00 95.12 172 ALA A O 1
ATOM 1297 N N . PRO A 1 173 ? 2.767 -4.035 12.519 1.00 97.19 173 PRO A N 1
ATOM 1298 C CA . PRO A 1 173 ? 2.142 -3.963 11.207 1.00 97.19 173 PRO A CA 1
ATOM 1299 C C . PRO A 1 173 ? 2.957 -4.749 10.175 1.00 97.19 173 PRO A C 1
ATOM 1301 O O . PRO A 1 173 ? 4.191 -4.779 10.241 1.00 97.19 173 PRO A O 1
ATOM 1304 N N . LEU A 1 174 ? 2.261 -5.352 9.214 1.00 98.50 174 LEU A N 1
ATOM 1305 C CA . LEU A 1 174 ? 2.862 -5.937 8.020 1.00 98.50 174 LEU A CA 1
ATOM 1306 C C . LEU A 1 174 ? 2.903 -4.889 6.912 1.00 98.50 174 LEU A C 1
ATOM 1308 O O . LEU A 1 174 ? 1.874 -4.324 6.562 1.00 98.50 174 LEU A O 1
ATOM 1312 N N . LEU A 1 175 ? 4.067 -4.663 6.323 1.00 98.00 175 LEU A N 1
ATOM 1313 C CA . LEU A 1 175 ? 4.217 -3.930 5.077 1.00 98.00 175 LEU A CA 1
ATOM 1314 C C . LEU A 1 175 ? 4.438 -4.929 3.953 1.00 98.00 175 LEU A C 1
ATOM 1316 O O . LEU A 1 175 ? 5.442 -5.641 3.950 1.00 98.00 175 LEU A O 1
ATOM 1320 N N . VAL A 1 176 ? 3.539 -4.935 2.976 1.00 97.94 176 VAL A N 1
ATOM 1321 C CA . VAL A 1 176 ? 3.797 -5.571 1.685 1.00 97.94 176 VAL A CA 1
ATOM 1322 C C . VAL A 1 176 ? 4.589 -4.562 0.861 1.00 97.94 176 VAL A C 1
ATOM 1324 O O . VAL A 1 176 ? 4.039 -3.588 0.349 1.00 97.94 176 VAL A O 1
ATOM 1327 N N . SER A 1 177 ? 5.906 -4.740 0.816 1.00 95.69 177 SER A N 1
ATOM 1328 C CA . SER A 1 177 ? 6.849 -3.761 0.276 1.00 95.69 177 SER A CA 1
ATOM 1329 C C . SER A 1 177 ? 7.484 -4.268 -1.007 1.00 95.69 177 SER A C 1
ATOM 1331 O O . SER A 1 177 ? 7.832 -5.434 -1.118 1.00 95.69 177 SER A O 1
ATOM 1333 N N . GLY A 1 178 ? 7.702 -3.379 -1.963 1.00 93.56 178 GLY A N 1
ATOM 1334 C CA . GLY A 1 178 ? 8.351 -3.704 -3.225 1.00 93.56 178 GLY A CA 1
ATOM 1335 C C . GLY A 1 178 ? 8.388 -2.492 -4.141 1.00 93.56 178 GLY A C 1
ATOM 1336 O O . GLY A 1 178 ? 7.659 -1.518 -3.922 1.00 93.56 178 GLY A O 1
ATOM 1337 N N . LEU A 1 179 ? 9.219 -2.565 -5.176 1.00 90.38 179 LEU A N 1
ATOM 1338 C CA . LEU A 1 179 ? 9.282 -1.551 -6.229 1.00 90.38 179 LEU A CA 1
ATOM 1339 C C . LEU A 1 179 ? 7.982 -1.526 -7.055 1.00 90.38 179 LEU A C 1
ATOM 1341 O O . LEU A 1 179 ? 7.039 -2.297 -6.811 1.00 90.38 179 LEU A O 1
ATOM 1345 N N . ILE A 1 180 ? 7.903 -0.619 -8.021 1.00 86.50 180 ILE A N 1
ATOM 1346 C CA . ILE A 1 180 ? 6.747 -0.495 -8.907 1.00 86.50 180 ILE A CA 1
ATOM 1347 C C . ILE A 1 180 ? 6.406 -1.830 -9.601 1.00 86.50 180 ILE A C 1
ATOM 1349 O O . ILE A 1 180 ? 7.292 -2.592 -9.985 1.00 86.50 180 ILE A O 1
ATOM 1353 N N . LYS A 1 181 ? 5.104 -2.125 -9.741 1.00 86.25 181 LYS A N 1
ATOM 1354 C CA . LYS A 1 181 ? 4.567 -3.324 -10.424 1.00 86.25 181 LYS A CA 1
ATOM 1355 C C . LYS A 1 181 ? 5.220 -4.642 -9.968 1.00 86.25 181 LYS A C 1
ATOM 1357 O O . LYS A 1 181 ? 5.573 -5.488 -10.783 1.00 86.25 181 LYS A O 1
ATOM 1362 N N . THR A 1 182 ? 5.338 -4.824 -8.653 1.00 91.00 182 THR A N 1
ATOM 1363 C CA . THR A 1 182 ? 5.815 -6.070 -8.014 1.00 91.00 182 THR A CA 1
ATOM 1364 C C . THR A 1 182 ? 4.693 -6.961 -7.472 1.00 91.00 182 THR A C 1
ATOM 1366 O O . THR A 1 182 ? 4.970 -8.020 -6.929 1.00 91.00 182 THR A O 1
ATOM 1369 N N . GLY A 1 183 ? 3.423 -6.563 -7.629 1.00 93.12 183 GLY A N 1
ATOM 1370 C CA . GLY A 1 183 ? 2.265 -7.356 -7.182 1.00 93.12 183 GLY A CA 1
ATOM 1371 C C . GLY A 1 183 ? 1.764 -7.028 -5.773 1.00 93.12 183 GLY A C 1
ATOM 1372 O O . GLY A 1 183 ? 0.969 -7.780 -5.222 1.00 93.12 183 GLY A O 1
ATOM 1373 N N . LYS A 1 184 ? 2.181 -5.891 -5.202 1.00 95.00 184 LYS A N 1
ATOM 1374 C CA . LYS A 1 184 ? 1.865 -5.485 -3.823 1.00 95.00 184 LYS A CA 1
ATOM 1375 C C . LYS A 1 184 ? 0.378 -5.549 -3.468 1.00 95.00 184 LYS A C 1
ATOM 1377 O O . LYS A 1 184 ? 0.017 -6.244 -2.523 1.00 95.00 184 LYS A O 1
ATOM 1382 N N . SER A 1 185 ? -0.478 -4.884 -4.245 1.00 94.56 185 SER A N 1
ATOM 1383 C CA . SER A 1 185 ? -1.927 -4.868 -4.005 1.00 94.56 185 SER A CA 1
ATOM 1384 C C . SER A 1 185 ? -2.545 -6.263 -4.116 1.00 94.56 185 SER A C 1
ATOM 1386 O O . SER A 1 185 ? -3.401 -6.615 -3.316 1.00 94.56 185 SER A O 1
ATOM 1388 N N . TYR A 1 186 ? -2.062 -7.102 -5.041 1.00 95.06 186 TYR A N 1
ATOM 1389 C CA . TYR A 1 186 ? -2.527 -8.486 -5.171 1.00 95.06 186 TYR A CA 1
ATOM 1390 C C . TYR A 1 186 ? -2.157 -9.327 -3.939 1.00 95.06 186 TYR A C 1
ATOM 1392 O O . TYR A 1 186 ? -2.998 -10.039 -3.389 1.00 95.06 186 TYR A O 1
ATOM 1400 N N . THR A 1 187 ? -0.914 -9.213 -3.460 1.00 97.38 187 THR A N 1
ATOM 1401 C CA . THR A 1 187 ? -0.470 -9.882 -2.230 1.00 97.38 187 THR A CA 1
ATOM 1402 C C . THR A 1 187 ? -1.264 -9.388 -1.017 1.00 97.38 187 THR A C 1
ATOM 1404 O O . THR A 1 187 ? -1.701 -10.203 -0.204 1.00 97.38 187 THR A O 1
ATOM 1407 N N . LEU A 1 188 ? -1.496 -8.076 -0.901 1.00 97.62 188 LEU A N 1
ATOM 1408 C CA . LEU A 1 188 ? -2.273 -7.494 0.194 1.00 97.62 188 LEU A CA 1
ATOM 1409 C C . LEU A 1 188 ? -3.738 -7.962 0.181 1.00 97.62 188 LEU A C 1
ATOM 1411 O O . LEU A 1 188 ? -4.263 -8.307 1.233 1.00 97.62 188 LEU A O 1
ATOM 1415 N N . GLU A 1 189 ? -4.384 -7.984 -0.984 1.00 95.69 189 GLU A N 1
ATOM 1416 C CA . GLU A 1 189 ? -5.819 -8.268 -1.112 1.00 95.69 189 GLU A CA 1
ATOM 1417 C C . GLU A 1 189 ? -6.147 -9.765 -1.026 1.00 95.69 189 GLU A C 1
ATOM 1419 O O . GLU A 1 189 ? -7.182 -10.145 -0.477 1.00 95.69 189 GLU A O 1
ATOM 1424 N N . HIS A 1 190 ? -5.271 -10.631 -1.543 1.00 96.00 190 HIS A N 1
ATOM 1425 C CA . HIS A 1 190 ? -5.577 -12.058 -1.671 1.00 96.00 190 HIS A CA 1
ATOM 1426 C C . HIS A 1 190 ? -4.714 -12.946 -0.774 1.00 96.00 190 HIS A C 1
ATOM 1428 O O . HIS A 1 190 ? -5.242 -13.801 -0.061 1.00 96.00 190 HIS A O 1
ATOM 1434 N N . VAL A 1 191 ? -3.394 -12.742 -0.776 1.00 97.62 191 VAL A N 1
ATOM 1435 C CA . VAL A 1 191 ? -2.457 -13.628 -0.065 1.00 97.62 191 VAL A CA 1
ATOM 1436 C C . VAL A 1 191 ? -2.531 -13.409 1.442 1.00 97.62 191 VAL A C 1
ATOM 1438 O O . VAL A 1 191 ? -2.667 -14.371 2.197 1.00 97.62 191 VAL A O 1
ATOM 1441 N N . VAL A 1 192 ? -2.483 -12.153 1.895 1.00 98.31 192 VAL A N 1
ATOM 1442 C CA . VAL A 1 192 ? -2.497 -11.829 3.329 1.00 98.31 192 VAL A CA 1
ATOM 1443 C C . VAL A 1 192 ? -3.769 -12.354 4.020 1.00 98.31 192 VAL A C 1
ATOM 1445 O O . VAL A 1 192 ? -3.626 -13.082 5.006 1.00 98.31 192 VAL A O 1
ATOM 1448 N N . PRO A 1 193 ? -4.999 -12.103 3.521 1.00 97.88 193 PRO A N 1
ATOM 1449 C CA . PRO A 1 193 ? -6.211 -12.659 4.124 1.00 97.88 193 PRO A CA 1
ATOM 1450 C C . PRO A 1 193 ? -6.241 -14.186 4.140 1.00 97.88 193 PRO A C 1
ATOM 1452 O O . PRO A 1 193 ? -6.639 -14.768 5.148 1.00 97.88 193 PRO A O 1
ATOM 1455 N N . ALA A 1 194 ? -5.791 -14.841 3.063 1.00 97.56 194 ALA A N 1
ATOM 1456 C CA . ALA A 1 194 ? -5.745 -16.300 2.986 1.00 97.56 194 ALA A CA 1
ATOM 1457 C C . ALA A 1 194 ? -4.803 -16.898 4.044 1.00 97.56 194 ALA A C 1
ATOM 1459 O O . ALA A 1 194 ? -5.171 -17.845 4.739 1.00 97.56 194 ALA A O 1
ATOM 1460 N N . VAL A 1 195 ? -3.624 -16.296 4.231 1.00 97.94 195 VAL A N 1
ATOM 1461 C CA . VAL A 1 195 ? -2.648 -16.713 5.249 1.00 97.94 195 VAL A CA 1
ATOM 1462 C C . VAL A 1 195 ? -3.165 -16.474 6.671 1.00 97.94 195 VAL A C 1
ATOM 1464 O O . VAL A 1 195 ? -3.022 -17.344 7.532 1.00 97.94 195 VAL A O 1
ATOM 1467 N N . VAL A 1 196 ? -3.791 -15.325 6.942 1.00 97.38 196 VAL A N 1
ATOM 1468 C CA . VAL A 1 196 ? -4.365 -15.045 8.271 1.00 97.38 196 VAL A CA 1
ATOM 1469 C C . VAL A 1 196 ? -5.517 -16.007 8.574 1.00 97.38 196 VAL A C 1
ATOM 1471 O O . VAL A 1 196 ? -5.585 -16.548 9.678 1.00 97.38 196 VAL A O 1
ATOM 1474 N N . ALA A 1 197 ? -6.383 -16.286 7.596 1.00 96.12 197 ALA A N 1
ATOM 1475 C CA . ALA A 1 197 ? -7.451 -17.270 7.740 1.00 96.12 197 ALA A CA 1
ATOM 1476 C C . ALA A 1 197 ? -6.899 -18.683 7.992 1.00 96.12 197 ALA A C 1
ATOM 1478 O O . ALA A 1 197 ? -7.386 -19.383 8.878 1.00 96.12 197 ALA A O 1
ATOM 1479 N N . GLU A 1 198 ? -5.853 -19.097 7.269 1.00 95.69 198 GLU A N 1
ATOM 1480 C CA . GLU A 1 198 ? -5.149 -20.363 7.508 1.00 95.69 198 GLU A CA 1
ATOM 1481 C C . GLU A 1 198 ? -4.624 -20.451 8.953 1.00 95.69 198 GLU A C 1
ATOM 1483 O O . GLU A 1 198 ? -4.841 -21.456 9.636 1.00 95.69 198 GLU A O 1
ATOM 1488 N N . ALA A 1 199 ? -3.973 -19.392 9.444 1.00 95.44 199 ALA A N 1
ATOM 1489 C CA . ALA A 1 199 ? -3.432 -19.337 10.800 1.00 95.44 199 ALA A CA 1
ATOM 1490 C C . ALA A 1 199 ? -4.534 -19.407 11.875 1.00 95.44 199 ALA A C 1
ATOM 1492 O O . ALA A 1 199 ? -4.383 -20.130 12.860 1.00 95.44 199 ALA A O 1
ATOM 1493 N N . LEU A 1 200 ? -5.664 -18.723 11.667 1.00 94.12 200 LEU A N 1
ATOM 1494 C CA . LEU A 1 200 ? -6.826 -18.787 12.560 1.00 94.12 200 LEU A CA 1
ATOM 1495 C C . LEU A 1 200 ? -7.452 -20.187 12.595 1.00 94.12 200 LEU A C 1
ATOM 1497 O O . LEU A 1 200 ? -7.718 -20.702 13.679 1.00 94.12 200 LEU A O 1
ATOM 1501 N N . ARG A 1 201 ? -7.621 -20.843 11.436 1.00 92.44 201 ARG A N 1
ATOM 1502 C CA . ARG A 1 201 ? -8.126 -22.229 11.371 1.00 92.44 201 ARG A CA 1
ATOM 1503 C C . ARG A 1 201 ? -7.221 -23.189 12.145 1.00 92.44 201 ARG A C 1
ATOM 1505 O O . ARG A 1 201 ? -7.719 -24.046 12.868 1.00 92.44 201 ARG A O 1
ATOM 1512 N N . LYS A 1 202 ? -5.898 -23.015 12.042 1.00 91.56 202 LYS A N 1
ATOM 1513 C CA . LYS A 1 202 ? -4.903 -23.805 12.791 1.00 91.56 202 LYS A CA 1
ATOM 1514 C C . LYS A 1 202 ? -4.937 -23.542 14.300 1.00 91.56 202 LYS A C 1
ATOM 1516 O O . LYS A 1 202 ? -4.658 -24.457 15.068 1.00 91.56 202 LYS A O 1
ATOM 1521 N N . ALA A 1 203 ? -5.279 -22.325 14.723 1.00 86.62 203 ALA A N 1
ATOM 1522 C CA . ALA A 1 203 ? -5.408 -21.974 16.137 1.00 86.62 203 ALA A CA 1
ATOM 1523 C C . ALA A 1 203 ? -6.664 -22.578 16.807 1.00 86.62 203 ALA A C 1
ATOM 1525 O O . ALA A 1 203 ? -6.697 -22.697 18.032 1.00 86.62 203 ALA A O 1
ATOM 1526 N N . GLY A 1 204 ? -7.660 -23.001 16.018 1.00 77.06 204 GLY A N 1
ATOM 1527 C CA . GLY A 1 204 ? -8.873 -23.687 16.475 1.00 77.06 204 GLY A CA 1
ATOM 1528 C C . GLY A 1 204 ? -10.052 -22.754 16.793 1.00 77.06 204 GLY A C 1
ATOM 1529 O O . GLY A 1 204 ? -9.871 -21.570 17.074 1.00 77.06 204 GLY A O 1
ATOM 1530 N N . GLY A 1 205 ? -11.273 -23.307 16.776 1.00 68.56 205 GLY A N 1
ATOM 1531 C CA . GLY A 1 205 ? -12.558 -22.585 16.895 1.00 68.56 205 GLY A CA 1
ATOM 1532 C C . GLY A 1 205 ? -12.917 -22.042 18.289 1.00 68.56 205 GLY A C 1
ATOM 1533 O O . GLY A 1 205 ? -14.081 -21.982 18.667 1.00 68.56 205 GLY A O 1
ATOM 1534 N N . ALA A 1 206 ? -11.907 -21.749 19.106 1.00 76.44 206 ALA A N 1
ATOM 1535 C CA . ALA A 1 206 ? -12.049 -21.022 20.368 1.00 76.44 206 ALA A CA 1
ATOM 1536 C C . ALA A 1 206 ? -11.057 -19.849 20.451 1.00 76.44 206 ALA A C 1
ATOM 1538 O O . ALA A 1 206 ? -10.871 -19.252 21.514 1.00 76.44 206 ALA A O 1
ATOM 1539 N N . HIS A 1 207 ? -10.369 -19.535 19.348 1.00 83.06 207 HIS A N 1
ATOM 1540 C CA . HIS A 1 207 ? -9.387 -18.466 19.330 1.00 83.06 207 HIS A CA 1
ATOM 1541 C C . HIS A 1 207 ? -10.093 -17.102 19.460 1.00 83.06 207 HIS A C 1
ATOM 1543 O O . HIS A 1 207 ? -11.035 -16.837 18.713 1.00 83.06 207 HIS A O 1
ATOM 1549 N N . PRO A 1 208 ? -9.620 -16.171 20.316 1.00 83.19 208 PRO A N 1
ATOM 1550 C CA . PRO A 1 208 ? -10.259 -14.859 20.512 1.00 83.19 208 PRO A CA 1
ATOM 1551 C C . PRO A 1 208 ? -10.396 -14.010 19.242 1.00 83.19 208 PRO A C 1
ATOM 1553 O O . PRO A 1 208 ? -11.134 -13.028 19.221 1.00 83.19 208 PRO A O 1
ATOM 1556 N N . LEU A 1 209 ? -9.656 -14.373 18.191 1.00 88.56 209 LEU A N 1
ATOM 1557 C CA . LEU A 1 209 ? -9.670 -13.701 16.899 1.00 88.56 209 LEU A CA 1
ATOM 1558 C C . LEU A 1 209 ? -10.484 -14.422 15.806 1.00 88.56 209 LEU A C 1
ATOM 1560 O O . LEU A 1 209 ? -10.417 -14.027 14.649 1.00 88.56 209 LEU A O 1
ATOM 1564 N N . GLU A 1 210 ? -11.234 -15.475 16.130 1.00 87.50 210 GLU A N 1
ATOM 1565 C CA . GLU A 1 210 ? -11.968 -16.284 15.142 1.00 87.50 210 GLU A CA 1
ATOM 1566 C C . GLU A 1 210 ? -13.042 -15.493 14.377 1.00 87.50 210 GLU A C 1
ATOM 1568 O O . GLU A 1 210 ? -13.195 -15.649 13.167 1.00 87.50 210 GLU A O 1
ATOM 1573 N N . CYS A 1 211 ? -13.740 -14.579 15.057 1.00 90.31 211 CYS A N 1
ATOM 1574 C CA . CYS A 1 211 ? -14.770 -13.718 14.464 1.00 90.31 211 CYS A CA 1
ATOM 1575 C C . CYS A 1 211 ? -14.195 -12.485 13.743 1.00 90.31 211 CYS A C 1
ATOM 1577 O O . CYS A 1 211 ? -14.886 -11.476 13.613 1.00 90.31 211 CYS A O 1
ATOM 1579 N N . MET A 1 212 ? -12.925 -12.527 13.329 1.00 94.75 212 MET A N 1
ATOM 1580 C CA . MET A 1 212 ? -12.265 -11.405 12.669 1.00 94.75 212 MET A CA 1
ATOM 1581 C C . MET A 1 212 ? -12.999 -10.995 11.391 1.00 94.75 212 MET A C 1
ATOM 1583 O O . MET A 1 212 ? -13.363 -11.842 10.576 1.00 94.75 212 MET A O 1
ATOM 1587 N N . VAL A 1 213 ? -13.163 -9.690 11.202 1.00 96.12 213 VAL A N 1
ATOM 1588 C CA . VAL A 1 213 ? -13.692 -9.073 9.977 1.00 96.12 213 VAL A CA 1
ATOM 1589 C C . VAL A 1 213 ? -12.576 -8.351 9.224 1.00 96.12 213 VAL A C 1
ATOM 1591 O O . VAL A 1 213 ? -11.515 -8.070 9.786 1.00 96.12 213 VAL A O 1
ATOM 1594 N N . VAL A 1 214 ? -12.799 -8.042 7.947 1.00 96.94 214 VAL A N 1
ATOM 1595 C CA . VAL A 1 214 ? -11.813 -7.343 7.108 1.00 96.94 214 VAL A CA 1
ATOM 1596 C C . VAL A 1 214 ? -12.274 -5.916 6.838 1.00 96.94 214 VAL A C 1
ATOM 1598 O O . VAL A 1 214 ? -13.379 -5.711 6.341 1.00 96.94 214 VAL A O 1
ATOM 1601 N N . LEU A 1 215 ? -11.413 -4.938 7.120 1.00 97.31 215 LEU A N 1
ATOM 1602 C CA . LEU A 1 215 ? -11.560 -3.558 6.661 1.00 97.31 215 LEU A CA 1
ATOM 1603 C C . LEU A 1 215 ? -10.635 -3.346 5.462 1.00 97.31 215 LEU A C 1
ATOM 1605 O O . LEU A 1 215 ? -9.413 -3.386 5.608 1.00 97.31 215 LEU A O 1
ATOM 1609 N N . ARG A 1 216 ? -11.213 -3.096 4.287 1.00 96.62 216 ARG A N 1
ATOM 1610 C CA . ARG A 1 216 ? -10.466 -2.736 3.076 1.00 96.62 216 ARG A CA 1
ATOM 1611 C C . ARG A 1 216 ? -10.451 -1.228 2.922 1.00 96.62 216 ARG A C 1
ATOM 1613 O O . ARG A 1 216 ? -11.497 -0.612 2.750 1.00 96.62 216 ARG A O 1
ATOM 1620 N N . LEU A 1 217 ? -9.264 -0.643 2.974 1.00 96.25 217 LEU A N 1
ATOM 1621 C CA . LEU A 1 217 ? -9.059 0.791 2.872 1.00 96.25 217 LEU A CA 1
ATOM 1622 C C . LEU A 1 217 ? -8.157 1.090 1.677 1.00 96.25 217 LEU A C 1
ATOM 1624 O O . LEU A 1 217 ? -7.001 0.686 1.658 1.00 96.25 217 LEU A O 1
ATOM 1628 N N . ARG A 1 218 ? -8.673 1.837 0.701 1.00 95.50 218 ARG A N 1
ATOM 1629 C CA . ARG A 1 218 ? -7.869 2.427 -0.377 1.00 95.50 218 ARG A CA 1
ATOM 1630 C C . ARG A 1 218 ? -7.679 3.907 -0.092 1.00 95.50 218 ARG A C 1
ATOM 1632 O O . ARG A 1 218 ? -8.600 4.702 -0.284 1.00 95.50 218 ARG A O 1
ATOM 1639 N N . ALA A 1 219 ? -6.522 4.273 0.443 1.00 94.75 219 ALA A N 1
ATOM 1640 C CA . ALA A 1 219 ? -6.304 5.614 0.975 1.00 94.75 219 ALA A CA 1
ATOM 1641 C C . ALA A 1 219 ? -6.220 6.707 -0.106 1.00 94.75 219 ALA A C 1
ATOM 1643 O O . ALA A 1 219 ? -6.438 7.879 0.197 1.00 94.75 219 ALA A O 1
ATOM 1644 N N . ASP A 1 220 ? -5.942 6.350 -1.358 1.00 92.50 220 ASP A N 1
ATOM 1645 C CA . ASP A 1 220 ? -5.962 7.259 -2.510 1.00 92.50 220 ASP A CA 1
ATOM 1646 C C . ASP A 1 220 ? -7.375 7.720 -2.904 1.00 92.50 220 ASP A C 1
ATOM 1648 O O . ASP A 1 220 ? -7.522 8.774 -3.524 1.00 92.50 220 ASP A O 1
ATOM 1652 N N . THR A 1 221 ? -8.410 6.969 -2.514 1.00 94.38 221 THR A N 1
ATOM 1653 C CA . THR A 1 221 ? -9.818 7.328 -2.756 1.00 94.38 221 THR A CA 1
ATOM 1654 C C . THR A 1 221 ? -10.356 8.383 -1.790 1.00 94.38 221 THR A C 1
ATOM 1656 O O . THR A 1 221 ? -11.429 8.936 -2.027 1.00 94.38 221 THR A O 1
ATOM 1659 N N . LEU A 1 222 ? -9.617 8.686 -0.719 1.00 94.81 222 LEU A N 1
ATOM 1660 C CA . LEU A 1 222 ? -10.022 9.672 0.275 1.00 94.81 222 LEU A CA 1
ATOM 1661 C C . LEU A 1 222 ? -9.864 11.101 -0.256 1.00 94.81 222 LEU A C 1
ATOM 1663 O O . LEU A 1 222 ? -8.925 11.410 -0.998 1.00 94.81 222 LEU A O 1
ATOM 1667 N N . ASN A 1 223 ? -10.735 12.013 0.188 1.00 92.81 223 ASN A N 1
ATOM 1668 C CA . ASN A 1 223 ? -10.603 13.431 -0.153 1.00 92.81 223 ASN A CA 1
ATOM 1669 C C . ASN A 1 223 ? -9.361 14.067 0.496 1.00 92.81 223 ASN A C 1
ATOM 1671 O O . ASN A 1 223 ? -9.422 14.643 1.580 1.00 92.81 223 ASN A O 1
ATOM 1675 N N . ARG A 1 224 ? -8.236 14.012 -0.215 1.00 91.50 224 ARG A N 1
ATOM 1676 C CA . ARG A 1 224 ? -6.979 14.649 0.187 1.00 91.50 224 ARG A CA 1
ATOM 1677 C C . ARG A 1 224 ? -6.826 16.093 -0.284 1.00 91.50 224 ARG A C 1
ATOM 1679 O O . ARG A 1 224 ? -5.888 16.741 0.150 1.00 91.50 224 ARG A O 1
ATOM 1686 N N . GLN A 1 225 ? -7.671 16.588 -1.191 1.00 92.56 225 GLN A N 1
ATOM 1687 C CA . GLN A 1 225 ? -7.465 17.890 -1.855 1.00 92.56 225 GLN A CA 1
ATOM 1688 C C . GLN A 1 225 ? -7.931 19.093 -1.027 1.00 92.56 225 GLN A C 1
ATOM 1690 O O . GLN A 1 225 ? -7.525 20.223 -1.307 1.00 92.56 225 GLN A O 1
ATOM 1695 N N . ASP A 1 226 ? -8.731 18.828 0.006 1.00 92.50 226 ASP A N 1
ATOM 1696 C CA . ASP A 1 226 ? -9.290 19.826 0.920 1.00 92.50 226 ASP A CA 1
ATOM 1697 C C . ASP A 1 226 ? -8.655 19.742 2.328 1.00 92.50 226 ASP A C 1
ATOM 1699 O O . ASP A 1 226 ? -9.275 20.074 3.341 1.00 92.50 226 ASP A O 1
ATOM 1703 N N . GLY A 1 227 ? -7.403 19.282 2.402 1.00 94.31 227 GLY A N 1
ATOM 1704 C CA . GLY A 1 227 ? -6.617 19.176 3.632 1.00 94.31 227 GLY A CA 1
ATOM 1705 C C . GLY A 1 227 ? -6.962 17.975 4.516 1.00 94.31 227 GLY A C 1
ATOM 1706 O O . GLY A 1 227 ? -7.785 17.118 4.185 1.00 94.31 227 GLY A O 1
ATOM 1707 N N . ALA A 1 228 ? -6.311 17.898 5.679 1.00 95.75 228 ALA A N 1
ATOM 1708 C CA . ALA A 1 228 ? -6.435 16.748 6.575 1.00 95.75 228 ALA A CA 1
ATOM 1709 C C . ALA A 1 228 ? -7.834 16.589 7.179 1.00 95.75 228 ALA A C 1
ATOM 1711 O O . ALA A 1 228 ? -8.281 15.467 7.402 1.00 95.75 228 ALA A O 1
ATOM 1712 N N . ALA A 1 229 ? -8.546 17.688 7.444 1.00 94.19 229 ALA A N 1
ATOM 1713 C CA . ALA A 1 229 ? -9.885 17.619 8.029 1.00 94.19 229 ALA A CA 1
ATOM 1714 C C . ALA A 1 229 ? -10.872 16.915 7.087 1.00 94.19 229 ALA A C 1
ATOM 1716 O O . ALA A 1 229 ? -11.619 16.042 7.526 1.00 94.19 229 ALA A O 1
ATOM 1717 N N . ALA A 1 230 ? -10.830 17.240 5.791 1.00 94.00 230 ALA A N 1
ATOM 1718 C CA . ALA A 1 230 ? -11.657 16.592 4.779 1.00 94.00 230 ALA A CA 1
ATOM 1719 C C . ALA A 1 230 ? -11.277 15.118 4.582 1.00 94.00 230 ALA A C 1
ATOM 1721 O O . ALA A 1 230 ? -12.164 14.266 4.530 1.00 94.00 230 ALA A O 1
ATOM 1722 N N . LEU A 1 231 ? -9.974 14.813 4.563 1.00 96.06 231 LEU A N 1
ATOM 1723 C CA . LEU A 1 231 ? -9.471 13.442 4.466 1.00 96.06 231 LEU A CA 1
ATOM 1724 C C . LEU A 1 231 ? -9.986 12.586 5.626 1.00 96.06 231 LEU A C 1
ATOM 1726 O O . LEU A 1 231 ? -10.546 11.514 5.407 1.00 96.06 231 LEU A O 1
ATOM 1730 N N . LEU A 1 232 ? -9.843 13.068 6.863 1.00 96.38 232 LEU A N 1
ATOM 1731 C CA . LEU A 1 232 ? -10.282 12.341 8.056 1.00 96.38 232 LEU A CA 1
ATOM 1732 C C . LEU A 1 232 ? -11.804 12.251 8.158 1.00 96.38 232 LEU A C 1
ATOM 1734 O O . LEU A 1 232 ? -12.324 11.225 8.588 1.00 96.38 232 LEU A O 1
ATOM 1738 N N . LYS A 1 233 ? -12.530 13.286 7.731 1.00 95.12 233 LYS A N 1
ATOM 1739 C CA . LYS A 1 233 ? -13.988 13.221 7.619 1.00 95.12 233 LYS A CA 1
ATOM 1740 C C . LYS A 1 233 ? -14.405 12.085 6.683 1.00 95.12 233 LYS A C 1
ATOM 1742 O O . LYS A 1 233 ? -15.218 11.252 7.069 1.00 95.12 233 LYS A O 1
ATOM 1747 N N . ASN A 1 234 ? -13.811 12.022 5.494 1.00 95.38 234 ASN A N 1
ATOM 1748 C CA . ASN A 1 234 ? -14.143 11.004 4.506 1.00 95.38 234 ASN A CA 1
ATOM 1749 C C . ASN A 1 234 ? -13.703 9.595 4.940 1.00 95.38 234 ASN A C 1
ATOM 1751 O O . ASN A 1 234 ? -14.411 8.624 4.694 1.00 95.38 234 ASN A O 1
ATOM 1755 N N . LEU A 1 235 ? -12.598 9.481 5.685 1.00 96.88 235 LEU A N 1
ATOM 1756 C CA . LEU A 1 235 ? -12.219 8.229 6.341 1.00 96.88 235 LEU A CA 1
ATOM 1757 C C . LEU A 1 235 ? -13.266 7.788 7.376 1.00 96.88 235 LEU A C 1
ATOM 1759 O O . LEU A 1 235 ? -13.606 6.612 7.429 1.00 96.88 235 LEU A O 1
ATOM 1763 N N . LEU A 1 236 ? -13.794 8.703 8.195 1.00 96.25 236 LEU A N 1
ATOM 1764 C CA . LEU A 1 236 ? -14.835 8.367 9.170 1.00 96.25 236 LEU A CA 1
ATOM 1765 C C . LEU A 1 236 ? -16.157 7.966 8.493 1.00 96.25 236 LEU A C 1
ATOM 1767 O O . LEU A 1 236 ? -16.811 7.046 8.973 1.00 96.25 236 LEU A O 1
ATOM 1771 N N . GLU A 1 237 ? -16.525 8.615 7.385 1.00 95.50 237 GLU A N 1
ATOM 1772 C CA . GLU A 1 237 ? -17.661 8.206 6.543 1.00 95.50 237 GLU A CA 1
ATOM 1773 C C . GLU A 1 237 ? -17.471 6.773 6.023 1.00 95.50 237 GLU A C 1
ATOM 1775 O O . GLU A 1 237 ? -18.331 5.931 6.257 1.00 95.50 237 GLU A O 1
ATOM 1780 N N . LEU A 1 238 ? -16.302 6.460 5.452 1.00 96.44 238 LEU A N 1
ATOM 1781 C CA . LEU A 1 238 ? -15.975 5.113 4.969 1.00 96.44 238 LEU A CA 1
ATOM 1782 C C . LEU A 1 238 ? -16.057 4.062 6.084 1.00 96.44 238 LEU A C 1
ATOM 1784 O O . LEU A 1 238 ? -16.553 2.962 5.862 1.00 96.44 238 LEU A O 1
ATOM 1788 N N . LEU A 1 239 ? -15.588 4.384 7.292 1.00 96.75 239 LEU A N 1
ATOM 1789 C CA . LEU A 1 239 ? -15.680 3.472 8.436 1.00 96.75 239 LEU A CA 1
ATOM 1790 C C . LEU A 1 239 ? -17.129 3.214 8.867 1.00 96.75 239 LEU A C 1
ATOM 1792 O O . LEU A 1 239 ? -17.433 2.108 9.310 1.00 96.75 239 LEU A O 1
ATOM 1796 N N . LEU A 1 240 ? -18.010 4.212 8.768 1.00 96.00 240 LEU A N 1
ATOM 1797 C CA . LEU A 1 240 ? -19.433 4.043 9.065 1.00 96.00 240 LEU A CA 1
ATOM 1798 C C . LEU A 1 240 ? -20.119 3.181 8.008 1.00 96.00 240 LEU A C 1
ATOM 1800 O O . LEU A 1 240 ? -20.842 2.257 8.380 1.00 96.00 240 LEU A O 1
ATOM 1804 N N . ASP A 1 241 ? -19.842 3.444 6.730 1.00 95.38 241 ASP A N 1
ATOM 1805 C CA . ASP A 1 241 ? -20.362 2.651 5.616 1.00 95.38 241 ASP A CA 1
ATOM 1806 C C . ASP A 1 241 ? -19.887 1.195 5.734 1.00 95.38 241 ASP A C 1
ATOM 1808 O O . ASP A 1 241 ? -20.694 0.277 5.678 1.00 95.38 241 ASP A O 1
ATOM 1812 N N . TRP A 1 242 ? -18.608 0.964 6.050 1.00 95.44 242 TRP A N 1
ATOM 1813 C CA . TRP A 1 242 ? -18.069 -0.379 6.289 1.00 95.44 242 TRP A CA 1
ATOM 1814 C C . TRP A 1 242 ? -18.790 -1.125 7.418 1.00 95.44 242 TRP A C 1
ATOM 1816 O O . TRP A 1 242 ? -19.138 -2.295 7.261 1.00 95.44 242 TRP A O 1
ATOM 1826 N N . VAL A 1 243 ? -19.022 -0.468 8.560 1.00 95.00 243 VAL A N 1
ATOM 1827 C CA . VAL A 1 243 ? -19.737 -1.095 9.682 1.00 95.00 243 VAL A CA 1
ATOM 1828 C C . VAL A 1 243 ? -21.167 -1.462 9.290 1.00 95.00 243 VAL A C 1
ATOM 1830 O O . VAL A 1 243 ? -21.657 -2.511 9.711 1.00 95.00 243 VAL A O 1
ATOM 1833 N N . GLN A 1 244 ? -21.821 -0.621 8.489 1.00 91.44 244 GLN A N 1
ATOM 1834 C CA . GLN A 1 244 ? -23.170 -0.864 7.993 1.00 91.44 244 GLN A CA 1
ATOM 1835 C C . GLN A 1 244 ? -23.200 -2.009 6.968 1.00 91.44 244 GLN A C 1
ATOM 1837 O O . GLN A 1 244 ? -23.949 -2.965 7.153 1.00 91.44 244 GLN A O 1
ATOM 1842 N N . ASP A 1 245 ? -22.365 -1.942 5.935 1.00 90.44 245 ASP A N 1
ATOM 1843 C CA . ASP A 1 245 ? -22.361 -2.879 4.809 1.00 90.44 245 ASP A CA 1
ATOM 1844 C C . ASP A 1 245 ? -21.914 -4.287 5.233 1.00 90.44 245 ASP A C 1
ATOM 1846 O O . ASP A 1 245 ? -22.520 -5.292 4.854 1.00 90.44 245 ASP A O 1
ATOM 1850 N N . GLU A 1 246 ? -20.884 -4.377 6.079 1.00 89.69 246 GLU A N 1
ATOM 1851 C CA . GLU A 1 246 ? -20.324 -5.652 6.549 1.00 89.69 246 GLU A CA 1
ATOM 1852 C C . GLU A 1 246 ? -20.930 -6.116 7.888 1.00 89.69 246 GLU A C 1
ATOM 1854 O O . GLU A 1 246 ? -20.499 -7.128 8.450 1.00 89.69 246 GLU A O 1
ATOM 1859 N N . HIS A 1 247 ? -21.948 -5.401 8.389 1.00 90.56 247 HIS A N 1
ATOM 1860 C CA . HIS A 1 247 ? -22.698 -5.718 9.611 1.00 90.56 247 HIS A CA 1
ATOM 1861 C C . HIS A 1 247 ? -21.790 -5.895 10.838 1.00 90.56 247 HIS A C 1
ATOM 1863 O O . HIS A 1 247 ? -21.938 -6.824 11.635 1.00 90.56 247 HIS A O 1
ATOM 1869 N N . VAL A 1 248 ? -20.801 -5.014 10.980 1.00 93.50 248 VAL A N 1
ATOM 1870 C CA . VAL A 1 248 ? -19.758 -5.134 12.002 1.00 93.50 248 VAL A CA 1
ATOM 1871 C C . VAL A 1 248 ? -20.319 -4.765 13.383 1.00 93.50 248 VAL A C 1
ATOM 1873 O O . VAL A 1 248 ? -20.850 -3.668 13.559 1.00 93.50 248 VAL A O 1
ATOM 1876 N N . PRO A 1 249 ? -20.164 -5.619 14.409 1.00 93.12 249 PRO A N 1
ATOM 1877 C CA . PRO A 1 249 ? -20.608 -5.293 15.757 1.00 93.12 249 PRO A CA 1
ATOM 1878 C C . PRO A 1 249 ? -19.821 -4.119 16.347 1.00 93.12 249 PRO A C 1
ATOM 1880 O O . PRO A 1 249 ? -18.585 -4.118 16.385 1.00 93.12 249 PRO A O 1
ATOM 1883 N N . VAL A 1 250 ? -20.552 -3.125 16.840 1.00 94.81 250 VAL A N 1
ATOM 1884 C CA . VAL A 1 250 ? -20.014 -1.912 17.458 1.00 94.81 250 VAL A CA 1
ATOM 1885 C C . VAL A 1 250 ? -20.793 -1.584 18.724 1.00 94.81 250 VAL A C 1
ATOM 1887 O O . VAL A 1 250 ? -22.013 -1.745 18.781 1.00 94.81 250 VAL A O 1
ATOM 1890 N N . ARG A 1 251 ? -20.093 -1.067 19.736 1.00 95.50 251 ARG A N 1
ATOM 1891 C CA . ARG A 1 251 ? -20.690 -0.702 21.023 1.00 95.50 251 ARG A CA 1
ATOM 1892 C C 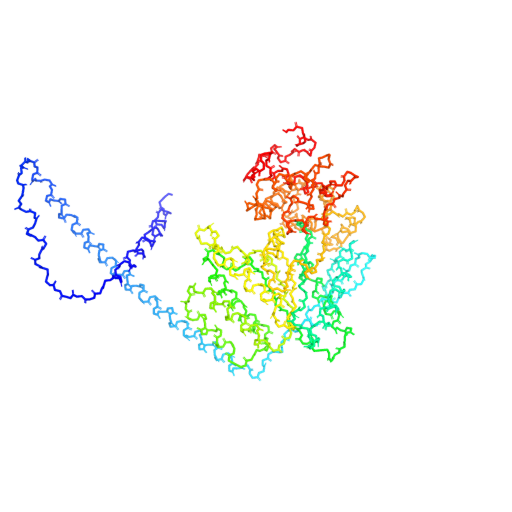. ARG A 1 251 ? -21.869 0.252 20.837 1.00 95.50 251 ARG A C 1
ATOM 1894 O O . ARG A 1 251 ? -21.786 1.224 20.079 1.00 95.50 251 ARG A O 1
ATOM 1901 N N . ALA A 1 252 ? -22.931 0.027 21.609 1.00 92.88 252 ALA A N 1
ATOM 1902 C CA . ALA A 1 252 ? -24.122 0.870 21.614 1.00 92.88 252 ALA A CA 1
ATOM 1903 C C . ALA A 1 252 ? -23.777 2.373 21.698 1.00 92.88 252 ALA A C 1
ATOM 1905 O O . ALA A 1 252 ? -22.981 2.807 22.532 1.00 92.88 252 ALA A O 1
ATOM 1906 N N . GLY A 1 253 ? -24.379 3.164 20.805 1.00 93.19 253 GLY A N 1
ATOM 1907 C CA . GLY A 1 253 ? -24.178 4.614 20.713 1.00 93.19 253 GLY A CA 1
ATOM 1908 C C . GLY A 1 253 ? -22.913 5.066 19.970 1.00 93.19 253 GLY A C 1
ATOM 1909 O O . GLY A 1 253 ? -22.809 6.250 19.662 1.00 93.19 253 GLY A O 1
ATOM 1910 N N . ALA A 1 254 ? -21.977 4.171 19.625 1.00 94.94 254 ALA A N 1
ATOM 1911 C CA . ALA A 1 254 ? -20.738 4.553 18.936 1.00 94.94 254 ALA A CA 1
ATOM 1912 C C . ALA A 1 254 ? -20.982 5.104 17.523 1.00 94.94 254 ALA A C 1
ATOM 1914 O O . ALA A 1 254 ? -20.387 6.115 17.153 1.00 94.94 254 ALA A O 1
ATOM 1915 N N . VAL A 1 255 ? -21.895 4.481 16.768 1.00 94.50 255 VAL A N 1
ATOM 1916 C CA . VAL A 1 255 ? -22.325 4.952 15.438 1.00 94.50 255 VAL A CA 1
ATOM 1917 C C . VAL A 1 255 ? -22.921 6.351 15.540 1.00 94.50 255 VAL A C 1
ATOM 1919 O O . VAL A 1 255 ? -22.463 7.259 14.854 1.00 94.50 255 VAL A O 1
ATOM 1922 N N . GLN A 1 256 ? -23.873 6.557 16.456 1.00 93.38 256 GLN A N 1
ATOM 1923 C CA . GLN A 1 256 ? -24.500 7.865 16.645 1.00 93.38 256 GLN A CA 1
ATOM 1924 C C . GLN A 1 256 ? -23.469 8.928 17.043 1.00 93.38 256 GLN A C 1
ATOM 1926 O O . GLN A 1 256 ? -23.438 9.996 16.447 1.00 93.38 256 GLN A O 1
ATOM 1931 N N . ALA A 1 257 ? -22.563 8.619 17.975 1.00 93.50 257 ALA A N 1
ATOM 1932 C CA . ALA A 1 257 ? -21.517 9.549 18.391 1.00 93.50 257 ALA A CA 1
ATOM 1933 C C . ALA A 1 257 ? -20.569 9.937 17.239 1.00 93.50 257 ALA A C 1
ATOM 1935 O O . ALA A 1 257 ? -20.114 11.080 17.172 1.00 93.50 257 ALA A O 1
ATOM 1936 N N . ALA A 1 258 ? -20.263 9.006 16.330 1.00 93.38 258 ALA A N 1
ATOM 1937 C CA . ALA A 1 258 ? -19.485 9.288 15.126 1.00 93.38 258 ALA A CA 1
ATOM 1938 C C . ALA A 1 258 ? -20.276 10.139 14.115 1.00 93.38 258 ALA A C 1
ATOM 1940 O O . ALA A 1 258 ? -19.737 11.113 13.591 1.00 93.38 258 ALA A O 1
ATOM 1941 N N . MET A 1 259 ? -21.562 9.843 13.901 1.00 92.38 259 MET A N 1
ATOM 1942 C CA . MET A 1 259 ? -22.445 10.647 13.045 1.00 92.38 259 MET A CA 1
ATOM 1943 C C . MET A 1 259 ? -22.621 12.077 13.573 1.00 92.38 259 MET A C 1
ATOM 1945 O O . MET A 1 259 ? -22.556 13.027 12.795 1.00 92.38 259 MET A O 1
ATOM 1949 N N . ASP A 1 260 ? -22.764 12.255 14.888 1.00 91.31 260 ASP A N 1
ATOM 1950 C CA . ASP A 1 260 ? -22.852 13.574 15.524 1.00 91.31 260 ASP A CA 1
ATOM 1951 C C . ASP A 1 260 ? -21.569 14.383 15.287 1.00 91.31 260 ASP A C 1
ATOM 1953 O O . ASP A 1 260 ? -21.613 15.593 15.051 1.00 91.31 260 ASP A O 1
ATOM 1957 N N . LYS A 1 261 ? -20.408 13.713 15.297 1.00 90.31 261 LYS A N 1
ATOM 1958 C CA . LYS A 1 261 ? -19.130 14.343 14.949 1.00 90.31 261 LYS A CA 1
ATOM 1959 C C . LYS A 1 261 ? -19.053 14.736 13.480 1.00 90.31 261 LYS A C 1
ATOM 1961 O O . LYS A 1 261 ? -18.561 15.823 13.210 1.00 90.31 261 LYS A O 1
ATOM 1966 N N . LEU A 1 262 ? -19.569 13.925 12.559 1.00 88.69 262 LEU A N 1
ATOM 1967 C CA . LEU A 1 262 ? -19.653 14.298 11.142 1.00 88.69 262 LEU A CA 1
ATOM 1968 C C . LEU A 1 262 ? -20.606 15.476 10.890 1.00 88.69 262 LEU A C 1
ATOM 1970 O O . LEU A 1 262 ? -20.344 16.297 10.011 1.00 88.69 262 LEU A O 1
ATOM 1974 N N . ALA A 1 263 ? -21.703 15.564 11.650 1.00 84.06 263 ALA A N 1
ATOM 1975 C CA . ALA A 1 263 ? -22.688 16.639 11.535 1.00 84.06 263 ALA A CA 1
ATOM 1976 C C . ALA A 1 263 ? -22.138 17.991 12.018 1.00 84.06 263 ALA A C 1
ATOM 1978 O O . ALA A 1 263 ? -22.450 19.039 11.448 1.00 84.06 263 ALA A O 1
ATOM 1979 N N . LEU A 1 264 ? -21.283 17.968 13.040 1.00 77.31 264 LEU A N 1
ATOM 1980 C CA . LEU A 1 264 ? -20.497 19.117 13.470 1.00 77.31 264 LEU A CA 1
ATOM 1981 C C . LEU A 1 264 ? -19.379 19.350 12.447 1.00 77.31 264 LEU A C 1
ATOM 1983 O O . LEU A 1 264 ? -18.272 18.846 12.612 1.00 77.31 264 LEU A O 1
ATOM 1987 N N . PHE A 1 265 ? -19.662 20.096 11.373 1.00 61.19 265 PHE A N 1
ATOM 1988 C CA . PHE A 1 265 ? -18.646 20.460 10.384 1.00 61.19 265 PHE A CA 1
ATOM 1989 C C . PHE A 1 265 ? -17.541 21.286 11.056 1.00 61.19 265 PHE A C 1
ATOM 1991 O O . PHE A 1 265 ? -17.653 22.501 11.216 1.00 61.19 265 PHE A O 1
ATOM 1998 N N . ALA A 1 266 ? -16.482 20.609 11.484 1.00 61.88 266 ALA A N 1
ATOM 1999 C CA . ALA A 1 266 ? -15.330 21.215 12.116 1.00 61.88 266 ALA A CA 1
ATOM 2000 C C . ALA A 1 266 ? -14.138 21.091 11.170 1.00 61.88 266 ALA A C 1
ATOM 2002 O O . ALA A 1 266 ? -13.770 19.992 10.764 1.00 61.88 266 ALA A O 1
ATOM 2003 N N . ALA A 1 267 ? -13.480 22.216 10.888 1.00 70.62 267 ALA A N 1
ATOM 2004 C CA . ALA A 1 267 ? -12.162 22.232 10.250 1.00 70.62 267 ALA A CA 1
ATOM 2005 C C . ALA A 1 267 ? -11.060 21.606 11.142 1.00 70.62 267 ALA A C 1
ATOM 2007 O O . ALA A 1 267 ? -9.893 21.560 10.762 1.00 70.62 267 ALA A O 1
ATOM 2008 N N . ASP A 1 268 ? -11.422 21.133 12.339 1.00 87.88 268 ASP A N 1
ATOM 2009 C CA . ASP A 1 268 ? -10.528 20.521 13.312 1.00 87.88 268 ASP A CA 1
ATOM 2010 C C . ASP A 1 268 ? -10.278 19.038 12.985 1.00 87.88 268 ASP A C 1
ATOM 2012 O O . ASP A 1 268 ? -11.022 18.131 13.380 1.00 87.88 268 ASP A O 1
ATOM 2016 N N . TYR A 1 269 ? -9.175 18.792 12.278 1.00 91.19 269 TYR A N 1
ATOM 2017 C CA . TYR A 1 269 ? -8.689 17.448 11.976 1.00 91.19 269 TYR A CA 1
ATOM 2018 C C . TYR A 1 269 ? -8.309 16.651 13.236 1.00 91.19 269 TYR A C 1
ATOM 2020 O O . TYR A 1 269 ? -8.392 15.422 13.221 1.00 91.19 269 TYR A O 1
ATOM 2028 N N . ALA A 1 270 ? -7.943 17.299 14.348 1.00 92.94 270 ALA A N 1
ATOM 2029 C CA . ALA A 1 270 ? -7.586 16.597 15.577 1.00 92.94 270 ALA A CA 1
ATOM 2030 C C . ALA A 1 270 ? -8.824 16.017 16.271 1.00 92.94 270 ALA A C 1
ATOM 2032 O O . ALA A 1 270 ? -8.802 14.876 16.750 1.00 92.94 270 ALA A O 1
ATOM 2033 N N . ALA A 1 271 ? -9.932 16.761 16.264 1.00 91.88 271 ALA A N 1
ATOM 2034 C CA . ALA A 1 271 ? -11.223 16.260 16.720 1.00 91.88 271 ALA A CA 1
ATOM 2035 C C . ALA A 1 271 ? -11.718 15.080 15.866 1.00 91.88 271 ALA A C 1
ATOM 2037 O O . ALA A 1 271 ? -12.199 14.090 16.429 1.00 91.88 271 ALA A O 1
ATOM 2038 N N . MET A 1 272 ? -11.561 15.150 14.536 1.00 93.50 272 MET A N 1
ATOM 2039 C CA . MET A 1 272 ? -11.899 14.044 13.626 1.00 93.50 272 MET A CA 1
ATOM 2040 C C . MET A 1 272 ? -11.025 12.810 13.871 1.00 93.50 272 MET A C 1
ATOM 2042 O O . MET A 1 272 ? -11.549 11.709 14.034 1.00 93.50 272 MET A O 1
ATOM 2046 N N . GLY A 1 273 ? -9.706 12.982 14.000 1.00 94.38 273 GLY A N 1
ATOM 2047 C CA . GLY A 1 273 ? -8.796 11.885 14.332 1.00 9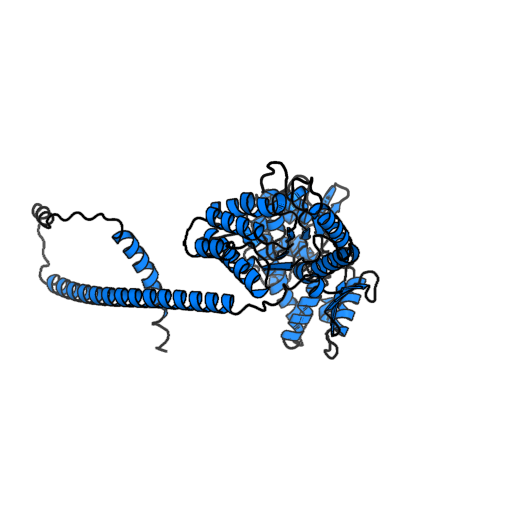4.38 273 GLY A CA 1
ATOM 2048 C C . GLY A 1 273 ? -9.152 11.216 15.663 1.00 94.38 273 GLY A C 1
ATOM 2049 O O . GLY A 1 273 ? -9.204 9.989 15.757 1.00 94.38 273 GLY A O 1
ATOM 2050 N N . ALA A 1 274 ? -9.508 11.998 16.687 1.00 93.50 274 ALA A N 1
ATOM 2051 C CA . ALA A 1 274 ? -9.984 11.457 17.958 1.00 93.50 274 ALA A CA 1
ATOM 2052 C C . ALA A 1 274 ? -11.321 10.702 17.829 1.00 93.50 274 ALA A C 1
ATOM 2054 O O . ALA A 1 274 ? -11.535 9.719 18.544 1.00 93.50 274 ALA A O 1
ATOM 2055 N N . ALA A 1 275 ? -12.226 11.142 16.950 1.00 94.44 275 ALA A N 1
ATOM 2056 C CA . ALA A 1 275 ? -13.480 10.444 16.670 1.00 94.44 275 ALA A CA 1
ATOM 2057 C C . ALA A 1 275 ? -13.226 9.081 16.005 1.00 94.44 275 ALA A C 1
ATOM 2059 O O . ALA A 1 275 ? -13.725 8.077 16.508 1.00 94.44 275 ALA A O 1
ATOM 2060 N N . ILE A 1 276 ? -12.367 9.027 14.981 1.00 95.31 276 ILE A N 1
ATOM 2061 C CA . ILE A 1 276 ? -11.936 7.779 14.324 1.00 95.31 276 ILE A CA 1
ATOM 2062 C C . ILE A 1 276 ? -11.336 6.807 15.344 1.00 95.31 276 ILE A C 1
ATOM 2064 O O . ILE A 1 276 ? -11.742 5.650 15.423 1.00 95.31 276 ILE A O 1
ATOM 2068 N N . MET A 1 277 ? -10.415 7.285 16.188 1.00 94.06 277 MET A N 1
ATOM 2069 C CA . MET A 1 277 ? -9.791 6.458 17.225 1.00 94.06 277 MET A CA 1
ATOM 2070 C C . MET A 1 277 ? -10.810 5.877 18.208 1.00 94.06 277 MET A C 1
ATOM 2072 O O . MET A 1 277 ? -10.688 4.721 18.615 1.00 94.06 277 MET A O 1
ATOM 2076 N N . ARG A 1 278 ? -11.797 6.675 18.634 1.00 94.00 278 ARG A N 1
ATOM 2077 C CA . ARG A 1 278 ? -12.863 6.207 19.532 1.00 94.00 278 ARG A CA 1
ATOM 2078 C C . ARG A 1 278 ? -13.777 5.205 18.837 1.00 94.00 278 ARG A C 1
ATOM 2080 O O . ARG A 1 278 ? -14.146 4.223 19.470 1.00 94.00 278 ARG A O 1
ATOM 2087 N N . PHE A 1 279 ? -14.098 5.441 17.569 1.00 94.88 279 PHE A N 1
ATOM 2088 C CA . PHE A 1 279 ? -14.948 4.563 16.776 1.00 94.88 279 PHE A CA 1
ATOM 2089 C C . PHE A 1 279 ? -14.298 3.190 16.568 1.00 94.88 279 PHE A C 1
ATOM 2091 O O . PHE A 1 279 ? -14.893 2.179 16.921 1.00 94.88 279 PHE A O 1
ATOM 2098 N N . LEU A 1 280 ? -13.029 3.141 16.147 1.00 93.62 280 LEU A N 1
ATOM 2099 C CA . LEU A 1 280 ? -12.289 1.880 15.998 1.00 93.62 280 LEU A CA 1
ATOM 2100 C C . LEU A 1 280 ? -12.138 1.116 17.326 1.00 93.62 280 LEU A C 1
ATOM 2102 O O . LEU A 1 280 ? -12.186 -0.107 17.343 1.00 93.62 280 LEU A O 1
ATOM 2106 N N . LYS A 1 281 ? -12.008 1.820 18.460 1.00 92.69 281 LYS A N 1
ATOM 2107 C CA . LYS A 1 281 ? -12.013 1.207 19.807 1.00 92.69 281 LYS A CA 1
ATOM 2108 C C . LYS A 1 281 ? -13.388 0.699 20.256 1.00 92.69 281 LYS A C 1
ATOM 2110 O O . LYS A 1 281 ? -13.467 0.007 21.272 1.00 92.69 281 LYS A O 1
ATOM 2115 N N . ALA A 1 282 ? -14.457 1.112 19.584 1.00 94.69 282 ALA A N 1
ATOM 2116 C CA . ALA A 1 282 ? -15.818 0.681 19.871 1.00 94.69 282 ALA A CA 1
ATOM 2117 C C . ALA A 1 282 ? -16.241 -0.535 19.038 1.00 94.69 282 ALA A C 1
ATOM 2119 O O . ALA A 1 282 ? -17.271 -1.120 19.357 1.00 94.69 282 ALA A O 1
ATOM 2120 N N . VAL A 1 283 ? -15.465 -0.921 18.020 1.00 94.56 283 VAL A N 1
ATOM 2121 C CA . VAL A 1 283 ? -15.655 -2.180 17.292 1.00 94.56 283 VAL A CA 1
ATOM 2122 C C . VAL A 1 283 ? -15.437 -3.347 18.255 1.00 94.56 283 VAL A C 1
ATOM 2124 O O . VAL A 1 283 ? -14.432 -3.401 18.963 1.00 94.56 283 VAL A O 1
ATOM 2127 N N . GLU A 1 284 ? -16.407 -4.256 18.313 1.00 93.25 284 GLU A N 1
ATOM 2128 C CA . GLU A 1 284 ? -16.451 -5.338 19.308 1.00 93.25 284 GLU A CA 1
ATOM 2129 C C . GLU A 1 284 ? -15.850 -6.649 18.791 1.00 93.25 284 GLU A C 1
ATOM 2131 O O . GLU A 1 284 ? -15.679 -7.604 19.547 1.00 93.25 284 GLU A O 1
ATOM 2136 N N . VAL A 1 285 ? -15.487 -6.679 17.511 1.00 93.44 285 VAL A N 1
ATOM 2137 C CA . VAL A 1 285 ? -14.837 -7.809 16.851 1.00 93.44 285 VAL A CA 1
ATOM 2138 C C . VAL A 1 285 ? -13.401 -7.466 16.440 1.00 93.44 285 VAL A C 1
ATOM 2140 O O . VAL A 1 285 ? -13.065 -6.298 16.235 1.00 93.44 285 VAL A O 1
ATOM 2143 N N . PRO A 1 286 ? -12.521 -8.467 16.306 1.00 94.75 286 PRO A N 1
ATOM 2144 C CA . PRO A 1 286 ? -11.206 -8.273 15.714 1.00 94.75 286 PRO A CA 1
ATOM 2145 C C . PRO A 1 286 ? -11.275 -7.800 14.265 1.00 94.75 286 PRO A C 1
ATOM 2147 O O . PRO A 1 286 ? -12.183 -8.181 13.527 1.00 94.75 286 PRO A O 1
ATOM 2150 N N . VAL A 1 287 ? -10.275 -7.033 13.834 1.00 96.44 287 VAL A N 1
ATOM 2151 C CA . VAL A 1 287 ? -10.241 -6.447 12.488 1.00 96.44 287 VAL A CA 1
ATOM 2152 C C . VAL A 1 287 ? -8.891 -6.702 11.829 1.00 96.44 287 VAL A C 1
ATOM 2154 O O . VAL A 1 287 ? -7.850 -6.365 12.389 1.00 96.44 287 VAL A O 1
ATOM 2157 N N . LEU A 1 288 ? -8.907 -7.247 10.615 1.00 97.88 288 LEU A N 1
ATOM 2158 C CA . LEU A 1 288 ? -7.775 -7.211 9.694 1.00 97.88 288 LEU A CA 1
ATOM 2159 C C . LEU A 1 288 ? -7.937 -6.000 8.776 1.00 97.88 288 LEU A C 1
ATOM 2161 O O . LEU A 1 288 ? -8.861 -5.956 7.966 1.00 97.88 288 LEU A O 1
ATOM 2165 N N . VAL A 1 289 ? -7.054 -5.015 8.902 1.00 98.12 289 VAL A N 1
ATOM 2166 C CA . VAL A 1 289 ? -7.052 -3.822 8.055 1.00 98.12 289 VAL A CA 1
ATOM 2167 C C . VAL A 1 289 ? -6.099 -4.032 6.888 1.00 98.12 289 VAL A C 1
ATOM 2169 O O . VAL A 1 289 ? -4.893 -4.163 7.089 1.00 98.12 289 VAL A O 1
ATOM 2172 N N . LEU A 1 290 ? -6.642 -4.022 5.675 1.00 98.50 290 LEU A N 1
ATOM 2173 C CA . LEU A 1 290 ? -5.896 -4.022 4.423 1.00 98.50 290 LEU A CA 1
ATOM 2174 C C . LEU A 1 290 ? -5.893 -2.589 3.892 1.00 98.50 290 LEU A C 1
ATOM 2176 O O . LEU A 1 290 ? -6.894 -2.128 3.348 1.00 98.50 290 LEU A O 1
ATOM 2180 N N . CYS A 1 291 ? -4.801 -1.863 4.118 1.00 98.12 291 CYS A N 1
ATOM 2181 C CA . CYS A 1 291 ? -4.653 -0.473 3.703 1.00 98.12 291 CYS A CA 1
ATOM 2182 C C . CYS A 1 291 ? -3.738 -0.390 2.480 1.00 98.12 291 CYS A C 1
ATOM 2184 O O . CYS A 1 291 ? -2.518 -0.519 2.609 1.00 98.12 291 CYS A O 1
ATOM 2186 N N . ASP A 1 292 ? -4.337 -0.187 1.312 1.00 97.00 292 ASP A N 1
ATOM 2187 C CA . ASP A 1 292 ? -3.626 0.113 0.074 1.00 97.00 292 ASP A CA 1
ATOM 2188 C C . ASP A 1 292 ? -3.462 1.630 -0.104 1.00 97.00 292 ASP A C 1
ATOM 2190 O O . ASP A 1 292 ? -4.240 2.435 0.418 1.00 97.00 292 ASP A O 1
ATOM 2194 N N . GLU A 1 293 ? -2.433 2.017 -0.852 1.00 94.56 293 GLU A N 1
ATOM 2195 C CA . GLU A 1 293 ? -2.059 3.403 -1.130 1.00 94.56 293 GLU A CA 1
ATOM 2196 C C . GLU A 1 293 ? -1.834 4.262 0.129 1.00 94.56 293 GLU A C 1
ATOM 2198 O O . GLU A 1 293 ? -2.108 5.466 0.136 1.00 94.56 293 GLU A O 1
ATOM 2203 N N . VAL A 1 294 ? -1.306 3.654 1.202 1.00 95.62 294 VAL A N 1
ATOM 2204 C CA . VAL A 1 294 ? -1.193 4.252 2.547 1.00 95.62 294 VAL A CA 1
ATOM 2205 C C . VAL A 1 294 ? -0.468 5.599 2.574 1.00 95.62 294 VAL A C 1
ATOM 2207 O O . VAL A 1 294 ? -0.795 6.453 3.399 1.00 95.62 294 VAL A O 1
ATOM 2210 N N . GLN A 1 295 ? 0.479 5.844 1.663 1.00 93.00 295 GLN A N 1
ATOM 2211 C CA . GLN A 1 295 ? 1.174 7.127 1.573 1.00 93.00 295 GLN A CA 1
ATOM 2212 C C . GLN A 1 295 ? 0.223 8.304 1.339 1.00 93.00 295 GLN A C 1
ATOM 2214 O O . GLN A 1 295 ? 0.538 9.428 1.723 1.00 93.00 295 GLN A O 1
ATOM 2219 N N . SER A 1 296 ? -0.945 8.052 0.742 1.00 93.25 296 SER A N 1
ATOM 2220 C CA . SER A 1 296 ? -1.977 9.060 0.497 1.00 93.25 296 SER A CA 1
ATOM 2221 C C . SER A 1 296 ? -2.506 9.662 1.800 1.00 93.25 296 SER A C 1
ATOM 2223 O O . SER A 1 296 ? -2.845 10.843 1.830 1.00 93.25 296 SER A O 1
ATOM 2225 N N . LEU A 1 297 ? -2.491 8.896 2.901 1.00 95.44 297 LEU A N 1
ATOM 2226 C CA . LEU A 1 297 ? -2.840 9.398 4.235 1.00 95.44 297 LEU A CA 1
ATOM 2227 C C . LEU A 1 297 ? -1.848 10.451 4.738 1.00 95.44 297 LEU A C 1
ATOM 2229 O O . LEU A 1 297 ? -2.225 11.340 5.495 1.00 95.44 297 LEU A O 1
ATOM 2233 N N . PHE A 1 298 ? -0.581 10.366 4.328 1.00 94.69 298 PHE A N 1
ATOM 2234 C CA . PHE A 1 298 ? 0.474 11.283 4.767 1.00 94.69 298 PHE A CA 1
ATOM 2235 C C . PHE A 1 298 ? 0.577 12.539 3.896 1.00 94.69 298 PHE A C 1
ATOM 2237 O O . PHE A 1 298 ? 1.402 13.404 4.181 1.00 94.69 298 PHE A O 1
ATOM 2244 N N . LEU A 1 299 ? -0.236 12.646 2.839 1.00 92.94 299 LEU A N 1
ATOM 2245 C CA . LEU A 1 299 ? -0.136 13.701 1.830 1.00 92.94 299 LEU A CA 1
ATOM 2246 C C . LEU A 1 299 ? -1.460 14.468 1.602 1.00 92.94 299 LEU A C 1
ATOM 2248 O O . LEU A 1 299 ? -1.870 14.635 0.446 1.00 92.94 299 LEU A O 1
ATOM 2252 N N . PRO A 1 300 ? -2.150 14.956 2.657 1.00 95.25 300 PRO A N 1
ATOM 2253 C CA . PRO A 1 300 ? -3.254 15.894 2.478 1.00 95.25 300 PRO A CA 1
ATOM 2254 C C . PRO A 1 300 ? -2.739 17.207 1.879 1.00 95.25 300 PRO A C 1
ATOM 2256 O O . PRO A 1 300 ? -1.678 17.699 2.253 1.00 95.25 300 PRO A O 1
ATOM 2259 N N . THR A 1 301 ? -3.495 17.807 0.969 1.00 94.44 301 THR A N 1
ATOM 2260 C CA . THR A 1 301 ? -3.146 19.052 0.283 1.00 94.44 301 THR A CA 1
ATOM 2261 C C . THR A 1 301 ? -4.259 20.085 0.399 1.00 94.44 301 THR A C 1
ATOM 2263 O O . THR A 1 301 ? -5.421 19.714 0.452 1.00 94.44 301 THR A O 1
ATOM 2266 N N . ILE A 1 302 ? -3.920 21.375 0.397 1.00 92.69 302 ILE A N 1
ATOM 2267 C CA . ILE A 1 302 ? -4.847 22.511 0.305 1.00 92.69 302 ILE A CA 1
ATOM 2268 C C . ILE A 1 302 ? -4.356 23.403 -0.837 1.00 92.69 302 ILE A C 1
ATOM 2270 O O . ILE A 1 302 ? -3.213 23.866 -0.827 1.00 92.69 302 ILE A O 1
ATOM 2274 N N . GLY A 1 303 ? -5.194 23.619 -1.855 1.00 89.00 303 GLY A N 1
ATOM 2275 C CA . GLY A 1 303 ? -4.807 24.406 -3.034 1.00 89.00 303 GLY A CA 1
ATOM 2276 C C . GLY A 1 303 ? -3.586 23.832 -3.769 1.00 89.00 303 GLY A C 1
ATOM 2277 O O . GLY A 1 303 ? -2.739 24.585 -4.244 1.00 89.00 303 GLY A O 1
ATOM 2278 N N . GLY A 1 304 ? -3.456 22.500 -3.794 1.00 88.50 304 GLY A N 1
ATOM 2279 C CA . GLY A 1 304 ? -2.344 21.782 -4.428 1.00 88.50 304 GLY A CA 1
ATOM 2280 C C . GLY A 1 304 ? -1.029 21.765 -3.638 1.00 88.50 304 GLY A C 1
ATOM 2281 O O . GLY A 1 304 ? -0.065 21.158 -4.094 1.00 88.50 304 GLY A O 1
ATOM 2282 N N . LYS A 1 305 ? -0.968 22.391 -2.456 1.00 91.88 305 LYS A N 1
ATOM 2283 C CA . LYS A 1 305 ? 0.204 22.359 -1.563 1.00 91.88 305 LYS A CA 1
ATOM 2284 C C . LYS A 1 305 ? -0.044 21.433 -0.387 1.00 91.88 305 LYS A C 1
ATOM 2286 O O . LYS A 1 305 ? -1.174 21.348 0.074 1.00 91.88 305 LYS A O 1
ATOM 2291 N N . LEU A 1 306 ? 0.998 20.783 0.126 1.00 92.12 306 LEU A N 1
ATOM 2292 C CA . LEU A 1 306 ? 0.893 19.923 1.306 1.00 92.12 306 LEU A CA 1
ATOM 2293 C C . LEU A 1 306 ? 0.331 20.705 2.508 1.00 92.12 306 LEU A C 1
ATOM 2295 O O . LEU A 1 306 ? 0.866 21.748 2.885 1.00 92.12 306 LEU A O 1
ATOM 2299 N N . ASP A 1 307 ? -0.721 20.177 3.132 1.00 95.06 307 ASP A N 1
ATOM 2300 C CA . ASP A 1 307 ? -1.203 20.602 4.446 1.00 95.06 307 ASP A CA 1
ATOM 2301 C C . ASP A 1 307 ? -0.230 20.070 5.501 1.00 95.06 307 ASP A C 1
ATOM 2303 O O . ASP A 1 307 ? -0.435 19.012 6.090 1.00 95.06 307 ASP A O 1
ATOM 2307 N N . VAL A 1 308 ? 0.885 20.781 5.692 1.00 94.56 308 VAL A N 1
ATOM 2308 C CA . VAL A 1 308 ? 1.999 20.344 6.549 1.00 94.56 308 VAL A CA 1
ATOM 2309 C C . VAL A 1 308 ? 1.526 20.019 7.966 1.00 94.56 308 VAL A C 1
ATOM 2311 O O . VAL A 1 308 ? 1.938 19.009 8.540 1.00 94.56 308 VAL A O 1
ATOM 2314 N N . SER A 1 309 ? 0.650 20.853 8.534 1.00 95.31 309 SER A N 1
ATOM 2315 C CA . SER A 1 309 ? 0.167 20.666 9.904 1.00 95.31 309 SER A CA 1
ATOM 2316 C C . SER A 1 309 ? -0.732 19.436 10.011 1.00 95.31 309 SER A C 1
ATOM 2318 O O . SER A 1 309 ? -0.558 18.623 10.921 1.00 95.31 309 SER A O 1
ATOM 2320 N N . GLY A 1 310 ? -1.662 19.274 9.068 1.00 96.25 310 GLY A N 1
ATOM 2321 C CA . GLY A 1 310 ? -2.535 18.112 9.002 1.00 96.25 310 GLY A CA 1
ATOM 2322 C C . GLY A 1 310 ? -1.779 16.812 8.716 1.00 96.25 310 GLY A C 1
ATOM 2323 O O . GLY A 1 310 ? -1.995 15.810 9.396 1.00 96.25 310 GLY A O 1
ATOM 2324 N N . ALA A 1 311 ? -0.831 16.835 7.776 1.00 95.94 311 ALA A N 1
ATOM 2325 C CA . ALA A 1 311 ? 0.042 15.710 7.444 1.00 95.94 311 ALA A CA 1
ATOM 2326 C C . ALA A 1 311 ? 0.866 15.254 8.658 1.00 95.94 311 ALA A C 1
ATOM 2328 O O . ALA A 1 311 ? 0.913 14.063 8.968 1.00 95.94 311 ALA A O 1
ATOM 2329 N N . THR A 1 312 ? 1.454 16.208 9.389 1.00 96.62 312 THR A N 1
ATOM 2330 C CA . THR A 1 312 ? 2.219 15.942 10.618 1.00 96.62 312 THR A CA 1
ATOM 2331 C C . THR A 1 312 ? 1.328 15.315 11.688 1.00 96.62 312 THR A C 1
ATOM 2333 O O . THR A 1 312 ? 1.703 14.308 12.284 1.00 96.62 312 THR A O 1
ATOM 2336 N N . TYR A 1 313 ? 0.117 15.843 11.901 1.00 97.19 313 TYR A N 1
ATOM 2337 C CA . TYR A 1 313 ? -0.839 15.247 12.836 1.00 97.19 313 TYR A CA 1
ATOM 2338 C C . TYR A 1 313 ? -1.204 13.807 12.446 1.00 97.19 313 TYR A C 1
ATOM 2340 O O . TYR A 1 313 ? -1.153 12.906 13.292 1.00 97.19 313 TYR A O 1
ATOM 2348 N N . ILE A 1 314 ? -1.545 13.570 11.174 1.00 97.62 314 ILE A N 1
ATOM 2349 C CA . ILE A 1 314 ? -1.915 12.235 10.696 1.00 97.62 314 ILE A CA 1
ATOM 2350 C C . ILE A 1 314 ? -0.749 11.262 10.889 1.00 97.62 314 ILE A C 1
ATOM 2352 O O . ILE A 1 314 ? -0.950 10.197 11.468 1.00 97.62 314 ILE A O 1
ATOM 2356 N N . ARG A 1 315 ? 0.468 11.625 10.469 1.00 96.88 315 ARG A N 1
ATOM 2357 C CA . ARG A 1 315 ? 1.665 10.780 10.591 1.00 96.88 315 ARG A CA 1
ATOM 2358 C C . ARG A 1 315 ? 2.031 10.521 12.056 1.00 96.88 315 ARG A C 1
ATOM 2360 O O . ARG A 1 315 ? 2.042 9.373 12.501 1.00 96.88 315 ARG A O 1
ATOM 2367 N N . ASP A 1 316 ? 2.297 11.581 12.812 1.00 96.44 316 ASP A N 1
ATOM 2368 C CA . ASP A 1 316 ? 2.974 11.490 14.112 1.00 96.44 316 ASP A CA 1
ATOM 2369 C C . ASP A 1 316 ? 2.038 11.138 15.256 1.00 96.44 316 ASP A C 1
ATOM 2371 O O . ASP A 1 316 ? 2.470 10.562 16.259 1.00 96.44 316 ASP A O 1
ATOM 2375 N N . THR A 1 317 ? 0.758 11.484 15.111 1.00 95.38 317 THR A N 1
ATOM 2376 C CA . THR A 1 317 ? -0.247 11.270 16.150 1.00 95.38 317 THR A CA 1
ATOM 2377 C C . THR A 1 317 ? -1.196 10.152 15.761 1.00 95.38 317 THR A C 1
ATOM 2379 O O . THR A 1 317 ? -1.196 9.114 16.420 1.00 95.38 317 THR A O 1
ATOM 2382 N N . LEU A 1 318 ? -1.999 10.323 14.708 1.00 96.19 318 LEU A N 1
ATOM 2383 C CA . LEU A 1 318 ? -3.079 9.381 14.403 1.00 96.19 318 LEU A CA 1
ATOM 2384 C C . LEU A 1 318 ? -2.541 8.006 13.985 1.00 96.19 318 LEU A C 1
ATOM 2386 O O . LEU A 1 318 ? -2.804 7.013 14.661 1.00 96.19 318 LEU A O 1
ATOM 2390 N N . MET A 1 319 ? -1.752 7.950 12.912 1.00 96.44 319 MET A N 1
ATOM 2391 C CA . MET A 1 319 ? -1.229 6.703 12.354 1.00 96.44 319 MET A CA 1
ATOM 2392 C C . MET A 1 319 ? -0.265 6.024 13.314 1.00 96.44 319 MET A C 1
ATOM 2394 O O . MET A 1 319 ? -0.396 4.826 13.556 1.00 96.44 319 MET A O 1
ATOM 2398 N N . LYS A 1 320 ? 0.635 6.774 13.960 1.00 95.25 320 LYS A N 1
ATOM 2399 C CA . LYS A 1 320 ? 1.467 6.209 15.027 1.00 95.25 320 LYS A CA 1
ATOM 2400 C C . LYS A 1 320 ? 0.620 5.577 16.137 1.00 95.25 320 LYS A C 1
ATOM 2402 O O . LYS A 1 320 ? 0.921 4.469 16.585 1.00 95.25 320 LYS A O 1
ATOM 2407 N N . THR A 1 321 ? -0.443 6.252 16.578 1.00 94.19 321 THR A N 1
ATOM 2408 C CA . THR A 1 321 ? -1.330 5.706 17.614 1.00 94.19 321 THR A CA 1
ATOM 2409 C C . THR A 1 321 ? -2.019 4.439 17.138 1.00 94.19 321 THR A C 1
ATOM 2411 O O . THR A 1 321 ? -2.026 3.469 17.886 1.00 94.19 321 THR A O 1
ATOM 2414 N N . LEU A 1 322 ? -2.533 4.401 15.908 1.00 94.56 322 LEU A N 1
ATOM 2415 C CA . LEU A 1 322 ? -3.169 3.211 15.338 1.00 94.56 322 LEU A CA 1
ATOM 2416 C C . LEU A 1 322 ? -2.208 2.018 15.242 1.00 94.56 322 LEU A C 1
ATOM 2418 O O . LEU A 1 322 ? -2.578 0.912 15.631 1.00 94.56 322 LEU A O 1
ATOM 2422 N N . LEU A 1 323 ? -0.978 2.247 14.777 1.00 95.12 323 LEU A N 1
ATOM 2423 C CA . LEU A 1 323 ? -0.002 1.188 14.503 1.00 95.12 323 LEU A CA 1
ATOM 2424 C C . LEU A 1 323 ? 0.731 0.678 15.754 1.00 95.12 323 LEU A C 1
ATOM 2426 O O . LEU A 1 323 ? 1.215 -0.450 15.758 1.00 95.12 323 LEU A O 1
ATOM 2430 N N . VAL A 1 324 ? 0.847 1.491 16.811 1.00 93.44 324 VAL A N 1
ATOM 2431 C CA . VAL A 1 324 ? 1.609 1.132 18.026 1.00 93.44 324 VAL A CA 1
ATOM 2432 C C . VAL A 1 324 ? 0.712 0.927 19.240 1.00 93.44 324 VAL A C 1
ATOM 2434 O O . VAL A 1 324 ? 0.900 -0.029 19.994 1.00 93.44 324 VAL A O 1
ATOM 2437 N N . TYR A 1 325 ? -0.248 1.826 19.448 1.00 91.06 325 TYR A N 1
ATOM 2438 C CA . TYR A 1 325 ? -1.081 1.899 20.654 1.00 91.06 325 TYR A CA 1
ATOM 2439 C C . TYR A 1 325 ? -2.564 1.622 20.360 1.00 91.06 325 TYR A C 1
ATOM 2441 O O . TYR A 1 325 ? -3.436 1.915 21.185 1.00 91.06 325 TYR A O 1
ATOM 2449 N N . GLY A 1 326 ? -2.857 1.097 19.168 1.00 89.50 326 GLY A N 1
ATOM 2450 C CA . GLY A 1 326 ? -4.192 0.702 18.753 1.00 89.50 326 GLY A CA 1
ATOM 2451 C C . GLY A 1 326 ? -4.708 -0.499 19.551 1.00 89.50 326 GLY A C 1
ATOM 2452 O O . GLY A 1 326 ? -3.981 -1.077 20.368 1.00 89.50 326 GLY A O 1
ATOM 2453 N N . PRO A 1 327 ? -5.974 -0.892 19.338 1.00 88.69 327 PRO A N 1
ATOM 2454 C CA . PRO A 1 327 ? -6.501 -2.113 19.934 1.00 88.69 327 PRO A CA 1
ATOM 2455 C C . PRO A 1 327 ? -5.663 -3.323 19.501 1.00 88.69 327 PRO A C 1
ATOM 2457 O O . PRO A 1 327 ? -5.313 -3.456 18.331 1.00 88.69 327 PRO A O 1
ATOM 2460 N N . ARG A 1 328 ? -5.368 -4.239 20.431 1.00 88.56 328 ARG A N 1
ATOM 2461 C CA . ARG A 1 328 ? -4.564 -5.443 20.137 1.00 88.56 328 ARG A CA 1
ATOM 2462 C C . ARG A 1 328 ? -5.249 -6.417 19.176 1.00 88.56 328 ARG A C 1
ATOM 2464 O O . ARG A 1 328 ? -4.585 -7.256 18.584 1.00 88.56 328 ARG A O 1
ATOM 2471 N N . THR A 1 329 ? -6.561 -6.284 19.023 1.00 88.38 329 THR A N 1
ATOM 2472 C CA . THR A 1 329 ? -7.409 -7.070 18.123 1.00 88.38 329 THR A CA 1
ATOM 2473 C C . THR A 1 329 ? -7.457 -6.510 16.698 1.00 88.38 329 THR A C 1
ATOM 2475 O O . THR A 1 329 ? -8.152 -7.074 15.857 1.00 88.38 329 THR A O 1
ATOM 2478 N N . VAL A 1 330 ? -6.736 -5.417 16.414 1.00 93.69 330 VAL A N 1
ATOM 2479 C CA . VAL A 1 330 ? -6.644 -4.813 15.080 1.00 93.69 330 VAL A CA 1
ATOM 2480 C C . VAL A 1 330 ? -5.267 -5.104 14.486 1.00 93.69 330 VAL A C 1
ATOM 2482 O O . VAL A 1 330 ? -4.244 -4.682 15.027 1.00 93.69 330 VAL A O 1
ATOM 2485 N N . LEU A 1 331 ? -5.244 -5.821 13.364 1.00 96.12 331 LEU A N 1
ATOM 2486 C CA . LEU A 1 331 ? -4.036 -6.156 12.615 1.00 96.12 331 LEU A CA 1
ATOM 2487 C C . LEU A 1 331 ? -3.927 -5.244 11.394 1.00 96.12 331 LEU A C 1
ATOM 2489 O O . LEU A 1 331 ? -4.853 -5.188 10.592 1.00 96.12 331 LEU A O 1
ATOM 2493 N N . TRP A 1 332 ? -2.804 -4.544 11.241 1.00 97.75 332 TRP A N 1
ATOM 2494 C CA . TRP A 1 332 ? -2.579 -3.633 10.118 1.00 97.75 332 TRP A CA 1
ATOM 2495 C C . TRP A 1 332 ? -1.669 -4.257 9.066 1.00 97.75 332 TRP A C 1
ATOM 2497 O O . TRP A 1 332 ? -0.529 -4.622 9.361 1.00 97.75 332 TRP A O 1
ATOM 2507 N N . CYS A 1 333 ? -2.160 -4.306 7.833 1.00 98.44 333 CYS A N 1
ATOM 2508 C CA . CYS A 1 333 ? -1.414 -4.688 6.646 1.00 98.44 333 CYS A CA 1
ATOM 2509 C C . CYS A 1 333 ? -1.425 -3.510 5.674 1.00 98.44 333 CYS A C 1
ATOM 2511 O O . CYS A 1 333 ? -2.486 -3.019 5.296 1.00 98.44 333 CYS A O 1
ATOM 2513 N N . LEU A 1 334 ? -0.242 -3.019 5.322 1.00 98.19 334 LEU A N 1
ATOM 2514 C CA . LEU A 1 334 ? -0.051 -1.763 4.613 1.00 98.19 334 LEU A CA 1
ATOM 2515 C C . LEU A 1 334 ? 0.672 -2.008 3.293 1.00 98.19 334 LEU A C 1
ATOM 2517 O O . LEU A 1 334 ? 1.675 -2.726 3.245 1.00 98.19 334 LEU A O 1
ATOM 2521 N N . THR A 1 335 ? 0.217 -1.348 2.240 1.00 96.62 335 THR A N 1
ATOM 2522 C CA . THR A 1 335 ? 0.998 -1.150 1.024 1.00 96.62 335 THR A CA 1
ATOM 2523 C C . THR A 1 335 ? 0.641 0.178 0.368 1.00 96.62 335 THR A C 1
ATOM 2525 O O . THR A 1 335 ? -0.193 0.931 0.870 1.00 96.62 335 THR A O 1
ATOM 2528 N N . GLY A 1 336 ? 1.316 0.492 -0.726 1.00 90.56 336 GLY A N 1
ATOM 2529 C CA . GLY A 1 336 ? 0.939 1.589 -1.594 1.00 90.56 336 GLY A CA 1
ATOM 2530 C C . GLY A 1 336 ? 1.909 1.771 -2.744 1.00 90.56 336 GLY A C 1
ATOM 2531 O O . GLY A 1 336 ? 3.000 1.198 -2.741 1.00 90.56 336 GLY A O 1
ATOM 2532 N N . SER A 1 337 ? 1.514 2.559 -3.740 1.00 84.88 337 SER A N 1
ATOM 2533 C CA . SER A 1 337 ? 2.341 2.831 -4.913 1.00 84.88 337 SER A CA 1
ATOM 2534 C C . SER A 1 337 ? 3.685 3.426 -4.506 1.00 84.88 337 SER A C 1
ATOM 2536 O O . SER A 1 337 ? 4.706 2.819 -4.791 1.00 84.88 337 SER A O 1
ATOM 2538 N N . SER A 1 338 ? 3.724 4.507 -3.719 1.00 89.25 338 SER A N 1
ATOM 2539 C CA . SER A 1 338 ? 4.992 5.056 -3.213 1.00 89.25 338 SER A CA 1
ATOM 2540 C C . SER A 1 338 ? 5.428 4.451 -1.877 1.00 89.25 338 SER A C 1
ATOM 2542 O O . SER A 1 338 ? 5.300 5.055 -0.801 1.00 89.25 338 SER A O 1
ATOM 2544 N N . MET A 1 339 ? 6.057 3.278 -1.957 1.00 92.62 339 MET A N 1
ATOM 2545 C CA . MET A 1 339 ? 6.686 2.647 -0.795 1.00 92.62 339 MET A CA 1
ATOM 2546 C C . MET A 1 339 ? 7.873 3.453 -0.253 1.00 92.62 339 MET A C 1
ATOM 2548 O O . MET A 1 339 ? 8.066 3.473 0.960 1.00 92.62 339 MET A O 1
ATOM 2552 N N . ALA A 1 340 ? 8.606 4.191 -1.097 1.00 92.12 340 ALA A N 1
ATOM 2553 C CA . ALA A 1 340 ? 9.656 5.110 -0.648 1.00 92.12 340 ALA A CA 1
ATOM 2554 C C . ALA A 1 340 ? 9.107 6.141 0.358 1.00 92.12 340 ALA A C 1
ATOM 2556 O O . ALA A 1 340 ? 9.566 6.197 1.500 1.00 92.12 340 ALA A O 1
ATOM 2557 N N . GLN A 1 341 ? 8.064 6.889 -0.027 1.00 93.56 341 GLN A N 1
ATOM 2558 C CA . GLN A 1 341 ? 7.401 7.849 0.866 1.00 93.56 341 GLN A CA 1
ATOM 2559 C C . GLN A 1 341 ? 6.775 7.184 2.096 1.00 93.56 341 GLN A C 1
ATOM 2561 O O . GLN A 1 341 ? 6.814 7.755 3.186 1.00 93.56 341 GLN A O 1
ATOM 2566 N N . THR A 1 342 ? 6.211 5.981 1.950 1.00 94.81 342 THR A N 1
ATOM 2567 C CA . THR A 1 342 ? 5.657 5.224 3.083 1.00 94.81 342 THR A CA 1
ATOM 2568 C C . THR A 1 342 ? 6.740 4.939 4.121 1.00 94.81 342 THR A C 1
ATOM 2570 O O . THR A 1 342 ? 6.579 5.287 5.288 1.00 94.81 342 THR A O 1
ATOM 2573 N N . TRP A 1 343 ? 7.876 4.375 3.705 1.00 95.56 343 TRP A N 1
ATOM 2574 C CA . TRP A 1 343 ? 8.988 4.076 4.606 1.00 95.56 343 TRP A CA 1
ATOM 2575 C C . TRP A 1 343 ? 9.623 5.332 5.207 1.00 95.56 343 TRP A C 1
ATOM 2577 O O . TRP A 1 343 ? 9.979 5.314 6.385 1.00 95.56 343 TRP A O 1
ATOM 2587 N N . VAL A 1 344 ? 9.737 6.424 4.442 1.00 94.94 344 VAL A N 1
ATOM 2588 C CA . VAL A 1 344 ? 10.155 7.740 4.964 1.00 94.94 344 VAL A CA 1
ATOM 2589 C C . VAL A 1 344 ? 9.189 8.207 6.051 1.00 94.94 344 VAL A C 1
ATOM 2591 O O . VAL A 1 344 ? 9.622 8.496 7.160 1.00 94.94 344 VAL A O 1
ATOM 2594 N N . SER A 1 345 ? 7.883 8.158 5.793 1.00 95.31 345 SER A N 1
ATOM 2595 C CA . SER A 1 345 ? 6.861 8.579 6.758 1.00 95.31 345 SER A CA 1
ATOM 2596 C C . SER A 1 345 ? 6.889 7.734 8.036 1.00 95.31 345 SER A C 1
ATOM 2598 O O . SER A 1 345 ? 6.738 8.278 9.125 1.00 95.31 345 SER A O 1
ATOM 2600 N N . LEU A 1 346 ? 7.122 6.419 7.936 1.00 95.88 346 LEU A N 1
ATOM 2601 C CA . LEU A 1 346 ? 7.276 5.543 9.106 1.00 95.88 346 LEU A CA 1
ATOM 2602 C C . LEU A 1 346 ? 8.575 5.791 9.886 1.00 95.88 346 LEU A C 1
ATOM 2604 O O . LEU A 1 346 ? 8.602 5.573 11.099 1.00 95.88 346 LEU A O 1
ATOM 2608 N N . ALA A 1 347 ? 9.648 6.194 9.201 1.00 95.44 347 ALA A N 1
ATOM 2609 C CA . ALA A 1 347 ? 10.913 6.570 9.829 1.00 95.44 347 ALA A CA 1
ATOM 2610 C C . ALA A 1 347 ? 10.803 7.904 10.576 1.00 95.44 347 ALA A C 1
ATOM 2612 O O . ALA A 1 347 ? 11.375 8.040 11.655 1.00 95.44 347 ALA A O 1
ATOM 2613 N N . ASP A 1 348 ? 10.050 8.850 10.013 1.00 95.12 348 ASP A N 1
ATOM 2614 C CA . ASP A 1 348 ? 9.860 10.192 10.566 1.00 95.12 348 ASP A CA 1
ATOM 2615 C C . ASP A 1 348 ? 8.919 10.225 11.771 1.00 95.12 348 ASP A C 1
ATOM 2617 O O . ASP A 1 348 ? 8.941 11.190 12.537 1.00 95.12 348 ASP A O 1
ATOM 2621 N N . MET A 1 349 ? 8.088 9.191 11.956 1.00 96.56 349 MET A N 1
ATOM 2622 C CA . MET A 1 349 ? 7.240 9.096 13.141 1.00 96.56 349 MET A CA 1
ATOM 2623 C C . MET A 1 349 ? 8.115 9.178 14.400 1.00 96.56 349 MET A C 1
ATOM 2625 O O . MET A 1 349 ? 9.068 8.403 14.542 1.00 96.56 349 MET A O 1
ATOM 2629 N N . PRO A 1 350 ? 7.785 10.058 15.364 1.00 93.62 350 PRO A N 1
ATOM 2630 C CA . PRO A 1 350 ? 8.599 10.232 16.557 1.00 93.62 350 PRO A CA 1
ATOM 2631 C C . PRO A 1 350 ? 8.701 8.898 17.302 1.00 93.62 350 PRO A C 1
ATOM 2633 O O . PRO A 1 350 ? 7.723 8.152 17.323 1.00 93.62 350 PRO A O 1
ATOM 2636 N N . PRO A 1 351 ? 9.811 8.568 17.979 1.00 88.00 351 PRO A N 1
ATOM 2637 C CA . PRO A 1 351 ? 9.928 7.286 18.665 1.00 88.00 351 PRO A CA 1
ATOM 2638 C C . PRO A 1 351 ? 8.995 7.190 19.885 1.00 88.00 351 PRO A C 1
ATOM 2640 O O . PRO A 1 351 ? 8.251 6.226 19.995 1.00 88.00 351 PRO A O 1
ATOM 2643 N N . ASN A 1 352 ? 8.936 8.186 20.780 1.00 83.88 352 ASN A N 1
ATOM 2644 C CA . ASN A 1 352 ? 8.173 8.188 22.055 1.00 83.88 352 ASN A CA 1
ATOM 2645 C C . ASN A 1 352 ? 7.994 6.785 22.695 1.00 83.88 352 ASN A C 1
ATOM 2647 O O . ASN A 1 352 ? 6.877 6.362 22.982 1.00 83.88 352 ASN A O 1
ATOM 2651 N N . GLY A 1 353 ? 9.092 6.036 22.844 1.00 83.12 353 GLY A N 1
ATOM 2652 C CA . GLY A 1 353 ? 9.118 4.667 23.382 1.00 83.12 353 GLY A CA 1
ATOM 2653 C C . GLY A 1 353 ? 9.130 3.540 22.337 1.00 83.12 353 GLY A C 1
ATOM 2654 O O . GLY A 1 353 ? 9.785 2.529 22.567 1.00 83.12 353 GLY A O 1
ATOM 2655 N N . TYR A 1 354 ? 8.491 3.711 21.175 1.00 86.44 354 TYR A N 1
ATOM 2656 C CA . TYR A 1 354 ? 8.451 2.707 20.103 1.00 86.44 354 TYR A CA 1
ATOM 2657 C C . TYR A 1 354 ? 8.562 3.343 18.711 1.00 86.44 354 TYR A C 1
ATOM 2659 O O . TYR A 1 354 ? 7.623 3.973 18.223 1.00 86.44 354 TYR A O 1
ATOM 2667 N N . ALA A 1 355 ? 9.693 3.117 18.040 1.00 91.62 355 ALA A N 1
ATOM 2668 C CA . ALA A 1 355 ? 9.865 3.484 16.637 1.00 91.62 355 ALA A CA 1
ATOM 2669 C C . ALA A 1 355 ? 9.106 2.500 15.729 1.00 91.62 355 ALA A C 1
ATOM 2671 O O . ALA A 1 355 ? 9.303 1.287 15.822 1.00 91.62 355 ALA A O 1
ATOM 2672 N N . VAL A 1 356 ? 8.240 3.007 14.846 1.00 93.69 356 VAL A N 1
ATOM 2673 C CA . VAL A 1 356 ? 7.422 2.152 13.965 1.00 93.69 356 VAL A CA 1
ATOM 2674 C C . VAL A 1 356 ? 8.298 1.426 12.948 1.00 93.69 356 VAL A C 1
ATOM 2676 O O . VAL A 1 356 ? 8.157 0.217 12.782 1.00 93.69 356 VAL A O 1
ATOM 2679 N N . ILE A 1 357 ? 9.263 2.125 12.343 1.00 94.44 357 ILE A N 1
ATOM 2680 C CA . ILE A 1 357 ? 10.170 1.565 11.329 1.00 94.44 357 ILE A CA 1
ATOM 2681 C C . ILE A 1 357 ? 10.934 0.311 11.787 1.00 94.44 357 ILE A C 1
ATOM 2683 O O . ILE A 1 357 ? 11.166 -0.587 10.981 1.00 94.44 357 ILE A O 1
ATOM 2687 N N . THR A 1 358 ? 11.313 0.214 13.066 1.00 91.12 358 THR A N 1
ATOM 2688 C CA . THR A 1 358 ? 12.052 -0.951 13.586 1.00 91.12 358 THR A CA 1
ATOM 2689 C C . THR A 1 358 ? 11.142 -2.116 13.956 1.00 91.12 358 THR A C 1
ATOM 2691 O O . THR A 1 358 ? 11.604 -3.251 14.031 1.00 91.12 358 THR A O 1
ATOM 2694 N N . ARG A 1 359 ? 9.856 -1.845 14.193 1.00 90.94 359 ARG A N 1
ATOM 2695 C CA . ARG A 1 359 ? 8.860 -2.858 14.552 1.00 90.94 359 ARG A CA 1
ATOM 2696 C C . ARG A 1 359 ? 8.126 -3.422 13.349 1.00 90.94 359 ARG A C 1
ATOM 2698 O O . ARG A 1 359 ? 7.615 -4.530 13.446 1.00 90.94 359 ARG A O 1
ATOM 2705 N N . ALA A 1 360 ? 8.029 -2.661 12.267 1.00 94.19 360 ALA A N 1
ATOM 2706 C CA . ALA A 1 360 ? 7.270 -3.055 11.097 1.00 94.19 360 ALA A CA 1
ATOM 2707 C C . ALA A 1 360 ? 7.889 -4.297 10.430 1.00 94.19 360 ALA A C 1
ATOM 2709 O O . ALA A 1 360 ? 9.092 -4.338 10.146 1.00 94.19 360 ALA A O 1
ATOM 2710 N N . CYS A 1 361 ? 7.063 -5.311 10.181 1.00 96.56 361 CYS A N 1
ATOM 2711 C CA . CYS A 1 361 ? 7.452 -6.501 9.432 1.00 96.56 361 CYS A CA 1
ATOM 2712 C C . CYS A 1 361 ? 7.318 -6.199 7.940 1.00 96.56 361 CYS A C 1
ATOM 2714 O O . CYS A 1 361 ? 6.338 -5.586 7.536 1.00 96.56 361 CYS A O 1
ATOM 2716 N N . ALA A 1 362 ? 8.279 -6.611 7.117 1.00 95.50 362 ALA A N 1
ATOM 2717 C CA . ALA A 1 362 ? 8.288 -6.300 5.691 1.00 95.50 362 ALA A CA 1
ATOM 2718 C C . ALA A 1 362 ? 8.263 -7.592 4.873 1.00 95.50 362 ALA A C 1
ATOM 2720 O O . ALA A 1 362 ? 9.274 -8.283 4.774 1.00 95.50 362 ALA A O 1
ATOM 2721 N N . ALA A 1 363 ? 7.112 -7.893 4.276 1.00 96.69 363 ALA A N 1
ATOM 2722 C CA . ALA A 1 363 ? 6.993 -8.874 3.209 1.00 96.69 363 ALA A CA 1
ATOM 2723 C C . ALA A 1 363 ? 7.519 -8.230 1.919 1.00 96.69 363 ALA A C 1
ATOM 2725 O O . ALA A 1 363 ? 6.817 -7.445 1.279 1.00 96.69 363 ALA A O 1
ATOM 2726 N N . VAL A 1 364 ? 8.786 -8.492 1.592 1.00 95.50 364 VAL A N 1
ATOM 2727 C CA . VAL A 1 364 ? 9.462 -7.879 0.442 1.00 95.50 364 VAL A CA 1
ATOM 2728 C C . VAL A 1 364 ? 9.174 -8.676 -0.826 1.00 95.50 364 VAL A C 1
ATOM 2730 O O . VAL A 1 364 ? 9.529 -9.848 -0.920 1.00 95.50 364 VAL A O 1
ATOM 2733 N N . LEU A 1 365 ? 8.584 -8.019 -1.822 1.00 95.12 365 LEU A N 1
ATOM 2734 C CA . LEU A 1 365 ? 8.327 -8.589 -3.137 1.00 95.12 365 LEU A CA 1
ATOM 2735 C C . LEU A 1 365 ? 9.528 -8.378 -4.071 1.00 95.12 365 LEU A C 1
ATOM 2737 O O . LEU A 1 365 ? 10.092 -7.278 -4.109 1.00 95.12 365 LEU A O 1
ATOM 2741 N N . PRO A 1 366 ? 9.929 -9.396 -4.849 1.00 92.06 366 PRO A N 1
ATOM 2742 C CA . PRO A 1 366 ? 11.044 -9.273 -5.776 1.00 92.06 366 PRO A CA 1
ATOM 2743 C C . PRO A 1 366 ? 10.713 -8.311 -6.924 1.00 92.06 366 PRO A C 1
ATOM 2745 O O . PRO A 1 366 ? 9.634 -8.351 -7.511 1.00 92.06 366 PRO A O 1
ATOM 2748 N N . ALA A 1 367 ? 11.680 -7.462 -7.276 1.00 87.56 367 ALA A N 1
ATOM 2749 C CA . ALA A 1 367 ? 11.590 -6.592 -8.451 1.00 87.56 367 ALA A CA 1
ATOM 2750 C C . ALA A 1 367 ? 11.835 -7.350 -9.766 1.00 87.56 367 ALA A C 1
ATOM 2752 O O . ALA A 1 367 ? 11.271 -7.000 -10.799 1.00 87.56 367 ALA A O 1
ATOM 2753 N N . THR A 1 368 ? 12.647 -8.408 -9.701 1.00 90.56 368 THR A N 1
ATOM 2754 C CA . THR A 1 368 ? 13.052 -9.236 -10.839 1.00 90.56 368 THR A CA 1
ATOM 2755 C C . THR A 1 368 ? 12.846 -10.708 -10.502 1.00 90.56 368 THR A C 1
ATOM 2757 O O . THR A 1 368 ? 13.126 -11.134 -9.383 1.00 90.56 368 THR A O 1
ATOM 2760 N N . HIS A 1 369 ? 12.417 -11.490 -11.483 1.00 92.44 369 HIS A N 1
ATOM 2761 C CA . HIS A 1 369 ? 12.185 -12.926 -11.388 1.00 92.44 369 HIS A CA 1
ATOM 2762 C C . HIS A 1 369 ? 13.156 -13.686 -12.294 1.00 92.44 369 HIS A C 1
ATOM 2764 O O . HIS A 1 369 ? 13.672 -13.144 -13.275 1.00 92.44 369 HIS A O 1
ATOM 2770 N N . SER A 1 370 ? 13.424 -14.949 -11.954 1.00 92.88 370 SER A N 1
ATOM 2771 C CA . SER A 1 370 ? 14.250 -15.814 -12.798 1.00 92.88 370 SER A CA 1
ATOM 2772 C C . SER A 1 370 ? 13.524 -16.152 -14.112 1.00 92.88 370 SER A C 1
ATOM 2774 O O . SER A 1 370 ? 12.292 -16.116 -14.144 1.00 92.88 370 SER A O 1
ATOM 2776 N N . PRO A 1 371 ? 14.245 -16.536 -15.184 1.00 93.88 371 PRO A N 1
ATOM 2777 C CA . PRO A 1 371 ? 13.615 -17.010 -16.417 1.00 93.88 371 PRO A CA 1
ATOM 2778 C C . PRO A 1 371 ? 12.613 -18.146 -16.178 1.00 93.88 371 PRO A C 1
ATOM 2780 O O . PRO A 1 371 ? 11.512 -18.099 -16.711 1.00 93.88 371 PRO A O 1
ATOM 2783 N N . LEU A 1 372 ? 12.946 -19.087 -15.287 1.00 93.31 372 LEU A N 1
ATOM 2784 C CA . LEU A 1 372 ? 12.084 -20.216 -14.933 1.00 93.31 372 LEU A CA 1
ATOM 2785 C C . LEU A 1 372 ? 10.770 -19.768 -14.273 1.00 93.31 372 LEU A C 1
ATOM 2787 O O . LEU A 1 372 ? 9.707 -20.297 -14.579 1.00 93.31 372 LEU A O 1
ATOM 2791 N N . HIS A 1 373 ? 10.817 -18.758 -13.400 1.00 94.75 373 HIS A N 1
ATOM 2792 C CA . HIS A 1 373 ? 9.602 -18.193 -12.803 1.00 94.75 373 HIS A CA 1
ATOM 2793 C C . HIS A 1 373 ? 8.769 -17.403 -13.818 1.00 94.75 373 HIS A C 1
ATOM 2795 O O . HIS A 1 373 ? 7.544 -17.408 -13.729 1.00 94.75 373 HIS A O 1
ATOM 2801 N N . MET A 1 374 ? 9.412 -16.747 -14.789 1.00 95.38 374 MET A N 1
ATOM 2802 C CA . MET A 1 374 ? 8.718 -16.060 -15.883 1.00 95.38 374 MET A CA 1
ATOM 2803 C C . MET A 1 374 ? 8.050 -17.046 -16.853 1.00 95.38 374 MET A C 1
ATOM 2805 O O . MET A 1 374 ? 6.946 -16.770 -17.314 1.00 95.38 374 MET A O 1
ATOM 2809 N N . ASP A 1 375 ? 8.678 -18.192 -17.135 1.00 94.06 375 ASP A N 1
ATOM 2810 C CA . ASP A 1 375 ? 8.083 -19.288 -17.916 1.00 94.06 375 ASP A CA 1
ATOM 2811 C C . ASP A 1 375 ? 6.841 -19.846 -17.234 1.00 94.06 375 ASP A C 1
ATOM 2813 O O . ASP A 1 375 ? 5.769 -19.902 -17.830 1.00 94.06 375 ASP A O 1
ATOM 2817 N N . LEU A 1 376 ? 6.956 -20.145 -15.943 1.00 94.31 376 LEU A N 1
ATOM 2818 C CA . LEU A 1 376 ? 5.837 -20.626 -15.147 1.00 94.31 376 LEU A CA 1
ATOM 2819 C C . LEU A 1 376 ? 4.678 -19.620 -15.102 1.00 94.31 376 LEU A C 1
ATOM 2821 O O . LEU A 1 376 ? 3.518 -19.989 -15.264 1.00 94.31 376 LEU A O 1
ATOM 2825 N N . ALA A 1 377 ? 4.976 -18.332 -14.911 1.00 94.75 377 ALA A N 1
ATOM 2826 C CA . ALA A 1 377 ? 3.958 -17.287 -14.958 1.00 94.75 377 ALA A CA 1
ATOM 2827 C C . ALA A 1 377 ? 3.274 -17.202 -16.330 1.00 94.75 377 ALA A C 1
ATOM 2829 O O . ALA A 1 377 ? 2.063 -16.993 -16.397 1.00 94.75 377 ALA A O 1
ATOM 2830 N N . TRP A 1 378 ? 4.029 -17.379 -17.415 1.00 96.06 378 TRP A N 1
ATOM 2831 C CA . TRP A 1 378 ? 3.487 -17.396 -18.769 1.00 96.06 378 TRP A CA 1
ATOM 2832 C C . TRP A 1 378 ? 2.537 -18.576 -18.997 1.00 96.06 378 TRP A C 1
ATOM 2834 O O . TRP A 1 378 ? 1.425 -18.368 -19.477 1.00 96.06 378 TRP A O 1
ATOM 2844 N N . GLU A 1 379 ? 2.915 -19.783 -18.572 1.00 94.25 379 GLU A N 1
ATOM 2845 C CA . GLU A 1 379 ? 2.051 -20.972 -18.636 1.00 94.25 379 GLU A CA 1
ATOM 2846 C C . GLU A 1 379 ? 0.744 -20.768 -17.853 1.00 94.25 379 GLU A C 1
ATOM 2848 O O . GLU A 1 379 ? -0.346 -21.076 -18.343 1.00 94.25 379 GLU A O 1
ATOM 2853 N N . LEU A 1 380 ? 0.827 -20.177 -16.656 1.00 93.81 380 LEU A N 1
ATOM 2854 C CA . LEU A 1 380 ? -0.347 -19.851 -15.842 1.00 93.81 380 LEU A CA 1
ATOM 2855 C C . LEU A 1 380 ? -1.255 -18.812 -16.520 1.00 93.81 380 LEU A C 1
ATOM 2857 O O . LEU A 1 380 ? -2.480 -18.927 -16.447 1.00 93.81 380 LEU A O 1
ATOM 2861 N N . LEU A 1 381 ? -0.684 -17.814 -17.202 1.00 94.88 381 LEU A N 1
ATOM 2862 C CA . LEU A 1 381 ? -1.451 -16.827 -17.969 1.00 94.88 381 LEU A CA 1
ATOM 2863 C C . LEU A 1 381 ? -2.139 -17.466 -19.182 1.00 94.88 381 LEU A C 1
ATOM 2865 O O . LEU A 1 381 ? -3.316 -17.192 -19.417 1.00 94.88 381 LEU A O 1
ATOM 2869 N N . GLN A 1 382 ? -1.455 -18.358 -19.903 1.00 94.94 382 GLN A N 1
ATOM 2870 C CA . GLN A 1 382 ? -2.046 -19.116 -21.011 1.00 94.94 382 GLN A CA 1
ATOM 2871 C C . GLN A 1 382 ? -3.213 -19.992 -20.538 1.00 94.94 382 GLN A C 1
ATOM 2873 O O . GLN A 1 382 ? -4.263 -20.018 -21.177 1.00 94.94 382 GLN A O 1
ATOM 2878 N N . ALA A 1 383 ? -3.066 -20.662 -19.392 1.00 91.94 383 ALA A N 1
ATOM 2879 C CA . ALA A 1 383 ? -4.140 -21.453 -18.798 1.00 91.94 383 ALA A CA 1
ATOM 2880 C C . ALA A 1 383 ? -5.325 -20.579 -18.349 1.00 91.94 383 ALA A C 1
ATOM 2882 O O . ALA A 1 383 ? -6.482 -20.936 -18.573 1.00 91.94 383 ALA A O 1
ATOM 2883 N N . ARG A 1 384 ? -5.051 -19.413 -17.747 1.00 90.38 384 ARG A N 1
ATOM 2884 C CA . ARG A 1 384 ? -6.082 -18.461 -17.302 1.00 90.38 384 ARG A CA 1
ATOM 2885 C C . ARG A 1 384 ? -6.897 -17.906 -18.468 1.00 90.38 384 ARG A C 1
ATOM 2887 O O . ARG A 1 384 ? -8.112 -17.777 -18.351 1.00 90.38 384 ARG A O 1
ATOM 2894 N N . PHE A 1 385 ? -6.234 -17.569 -19.568 1.00 91.81 385 PHE A N 1
ATOM 2895 C CA . PHE A 1 385 ? -6.859 -17.034 -20.775 1.00 91.81 385 PHE A CA 1
ATOM 2896 C C . PHE A 1 385 ? -7.007 -18.114 -21.852 1.00 91.81 385 PHE A C 1
ATOM 2898 O O . PHE A 1 385 ? -6.779 -17.861 -23.035 1.00 91.81 385 PHE A O 1
ATOM 2905 N N . ALA A 1 386 ? -7.402 -19.327 -21.448 1.00 89.56 386 ALA A N 1
ATOM 2906 C CA . ALA A 1 386 ? -7.618 -20.433 -22.371 1.00 89.56 386 ALA A CA 1
ATOM 2907 C C . ALA A 1 386 ? -8.583 -20.029 -23.502 1.00 89.56 386 ALA A C 1
ATOM 2909 O O . ALA A 1 386 ? -9.679 -19.522 -23.262 1.00 89.56 386 ALA A O 1
ATOM 2910 N N . GLY A 1 387 ? -8.162 -20.251 -24.750 1.00 90.06 387 GLY A N 1
ATOM 2911 C CA . GLY A 1 387 ? -8.897 -19.827 -25.948 1.00 90.06 387 GLY A CA 1
ATOM 2912 C C . GLY A 1 387 ? -8.482 -18.459 -26.503 1.00 90.06 387 GLY A C 1
ATOM 2913 O O . GLY A 1 387 ? -8.947 -18.079 -27.577 1.00 90.06 387 GLY A O 1
ATOM 2914 N N . VAL A 1 388 ? -7.582 -17.742 -25.826 1.00 92.75 388 VAL A N 1
ATOM 2915 C CA . VAL A 1 388 ? -6.899 -16.562 -26.364 1.00 92.75 388 VAL A CA 1
ATOM 2916 C C . VAL A 1 388 ? -5.485 -16.955 -26.784 1.00 92.75 388 VAL A C 1
ATOM 2918 O O . VAL A 1 388 ? -4.715 -17.473 -25.981 1.00 92.75 388 VAL A O 1
ATOM 2921 N N . ASP A 1 389 ? -5.138 -16.693 -28.043 1.00 93.19 389 ASP A N 1
ATOM 2922 C CA . ASP A 1 389 ? -3.767 -16.844 -28.535 1.00 93.19 389 ASP A CA 1
ATOM 2923 C C . ASP A 1 389 ? -2.915 -15.674 -28.020 1.00 93.19 389 ASP A C 1
ATOM 2925 O O . ASP A 1 389 ? -3.096 -14.532 -28.453 1.00 93.19 389 ASP A O 1
ATOM 2929 N N . LEU A 1 390 ? -2.077 -15.937 -27.013 1.00 95.50 390 LEU A N 1
ATOM 2930 C CA . LEU A 1 390 ? -1.191 -14.941 -26.412 1.00 95.50 390 LEU A CA 1
ATOM 2931 C C . LEU A 1 390 ? 0.114 -14.868 -27.203 1.00 95.50 390 LEU A C 1
ATOM 2933 O O . LEU A 1 390 ? 0.835 -15.862 -27.299 1.00 95.50 390 LEU A O 1
ATOM 2937 N N . ASP A 1 391 ? 0.448 -13.681 -27.708 1.00 95.50 391 ASP A N 1
ATOM 2938 C CA . ASP A 1 391 ? 1.682 -13.481 -28.465 1.00 95.50 391 ASP A CA 1
ATOM 2939 C C . ASP A 1 391 ? 2.918 -13.597 -27.556 1.00 95.50 391 ASP A C 1
ATOM 2941 O O . ASP A 1 391 ? 3.055 -12.876 -26.562 1.00 95.50 391 ASP A O 1
ATOM 2945 N N . LEU A 1 392 ? 3.836 -14.501 -27.907 1.00 95.06 392 LEU A N 1
ATOM 2946 C CA . LEU A 1 392 ? 5.059 -14.766 -27.148 1.00 95.06 392 LEU A CA 1
ATOM 2947 C C . LEU A 1 392 ? 5.977 -13.533 -27.046 1.00 95.06 392 LEU A C 1
ATOM 2949 O O . LEU A 1 392 ? 6.758 -13.431 -26.095 1.00 95.06 392 LEU A O 1
ATOM 2953 N N . GLU A 1 393 ? 5.877 -12.571 -27.970 1.00 95.62 393 GLU A N 1
ATOM 2954 C CA . GLU A 1 393 ? 6.622 -11.313 -27.876 1.00 95.62 393 GLU A CA 1
ATOM 2955 C C . GLU A 1 393 ? 6.273 -10.513 -26.617 1.00 95.62 393 GLU A C 1
ATOM 2957 O O . GLU A 1 393 ? 7.159 -9.860 -26.064 1.00 95.62 393 GLU A O 1
ATOM 2962 N N . LEU A 1 394 ? 5.047 -10.619 -26.085 1.00 96.00 394 LEU A N 1
ATOM 2963 C CA . LEU A 1 394 ? 4.678 -9.973 -24.818 1.00 96.00 394 LEU A CA 1
ATOM 2964 C C . LEU A 1 394 ? 5.601 -10.428 -23.684 1.00 96.00 394 LEU A C 1
ATOM 2966 O O . LEU A 1 394 ? 6.088 -9.604 -22.913 1.00 96.00 394 LEU A O 1
ATOM 2970 N N . ARG A 1 395 ? 5.898 -11.732 -23.612 1.00 94.81 395 ARG A N 1
ATOM 2971 C CA . ARG A 1 395 ? 6.831 -12.297 -22.629 1.00 94.81 395 ARG A CA 1
ATOM 2972 C C . ARG A 1 395 ? 8.257 -11.817 -22.877 1.00 94.81 395 ARG A C 1
ATOM 2974 O O . ARG A 1 395 ? 8.934 -11.437 -21.928 1.00 94.81 395 ARG A O 1
ATOM 2981 N N . HIS A 1 396 ? 8.723 -11.856 -24.126 1.00 93.06 396 HIS A N 1
ATOM 2982 C CA . HIS A 1 396 ? 10.108 -11.511 -24.465 1.00 93.06 396 HIS A CA 1
ATOM 2983 C C . HIS A 1 396 ? 10.430 -10.029 -24.275 1.00 93.06 396 HIS A C 1
ATOM 2985 O O . HIS A 1 396 ? 11.546 -9.687 -23.886 1.00 93.06 396 HIS A O 1
ATOM 2991 N N . LEU A 1 397 ? 9.467 -9.152 -24.551 1.00 91.94 397 LEU A N 1
ATOM 2992 C CA . LEU A 1 397 ? 9.644 -7.709 -24.441 1.00 91.94 397 LEU A CA 1
ATOM 2993 C C . LEU A 1 397 ? 9.328 -7.186 -23.037 1.00 91.94 397 LEU A C 1
ATOM 2995 O O . LEU A 1 397 ? 9.757 -6.078 -22.694 1.00 91.94 397 LEU A O 1
ATOM 2999 N N . CYS A 1 398 ? 8.597 -7.943 -22.215 1.00 91.06 398 CYS A N 1
ATOM 3000 C CA . CYS A 1 398 ? 8.332 -7.572 -20.833 1.00 91.06 398 CYS A CA 1
ATOM 3001 C C . CYS A 1 398 ? 9.608 -7.692 -19.978 1.00 91.06 398 CYS A C 1
ATOM 3003 O O . CYS A 1 398 ? 10.299 -8.709 -20.037 1.00 91.06 398 CYS A O 1
ATOM 3005 N N . PRO A 1 399 ? 9.906 -6.695 -19.124 1.00 88.56 399 PRO A N 1
ATOM 3006 C CA . PRO A 1 399 ? 10.819 -6.866 -17.998 1.00 88.56 399 PRO A CA 1
ATOM 3007 C C . PRO A 1 399 ? 10.518 -8.147 -17.219 1.00 88.56 399 PRO A C 1
ATOM 3009 O O . PRO A 1 399 ? 9.355 -8.542 -17.125 1.00 88.56 399 PRO A O 1
ATOM 3012 N N . SER A 1 400 ? 11.530 -8.752 -16.594 1.00 91.00 400 SER A N 1
ATOM 3013 C CA . SER A 1 400 ? 11.381 -9.978 -15.794 1.00 91.00 400 SER A CA 1
ATOM 3014 C C . SER A 1 400 ? 10.618 -9.749 -14.477 1.00 91.00 400 SER A C 1
ATOM 3016 O O . SER A 1 400 ? 11.139 -9.979 -13.390 1.00 91.00 400 SER A O 1
ATOM 3018 N N . SER A 1 401 ? 9.375 -9.283 -14.553 1.00 91.62 401 SER A N 1
ATOM 3019 C CA . SER A 1 401 ? 8.441 -9.098 -13.449 1.00 91.62 401 SER A CA 1
ATOM 3020 C C . SER A 1 401 ? 7.120 -9.777 -13.790 1.00 91.62 401 SER A C 1
ATOM 3022 O O . SER A 1 401 ? 6.458 -9.423 -14.765 1.00 91.62 401 SER A O 1
ATOM 3024 N N . ILE A 1 402 ? 6.711 -10.726 -12.947 1.00 94.19 402 ILE A N 1
ATOM 3025 C CA . ILE A 1 402 ? 5.459 -11.476 -13.113 1.00 94.19 402 ILE A CA 1
ATOM 3026 C C . ILE A 1 402 ? 4.243 -10.548 -13.042 1.00 94.19 402 ILE A C 1
ATOM 3028 O O . ILE A 1 402 ? 3.323 -10.652 -13.855 1.00 94.19 402 ILE A O 1
ATOM 3032 N N . ALA A 1 403 ? 4.238 -9.612 -12.093 1.00 92.88 403 ALA A N 1
ATOM 3033 C CA . ALA A 1 403 ? 3.138 -8.668 -11.945 1.00 92.88 403 ALA A CA 1
ATOM 3034 C C . ALA A 1 403 ? 3.050 -7.716 -13.146 1.00 92.88 403 ALA A C 1
ATOM 3036 O O . ALA A 1 403 ? 1.949 -7.439 -13.618 1.00 92.88 403 ALA A O 1
ATOM 3037 N N . LEU A 1 404 ? 4.187 -7.269 -13.688 1.00 92.12 404 LEU A N 1
ATOM 3038 C CA . LEU A 1 404 ? 4.191 -6.446 -14.896 1.00 92.12 404 LEU A CA 1
ATOM 3039 C C . LEU A 1 404 ? 3.695 -7.229 -16.118 1.00 92.12 404 LEU A C 1
ATOM 3041 O O . LEU A 1 404 ? 2.862 -6.711 -16.852 1.00 92.12 404 LEU A O 1
ATOM 3045 N N . LEU A 1 405 ? 4.143 -8.477 -16.291 1.00 95.12 405 LEU A N 1
ATOM 3046 C CA . LEU A 1 405 ? 3.691 -9.357 -17.370 1.00 95.12 405 LEU A CA 1
ATOM 3047 C C . LEU A 1 405 ? 2.180 -9.607 -17.300 1.00 95.12 405 LEU A C 1
ATOM 3049 O O . LEU A 1 405 ? 1.494 -9.546 -18.315 1.00 95.12 405 LEU A O 1
ATOM 3053 N N . THR A 1 406 ? 1.648 -9.827 -16.098 1.00 94.88 406 THR A N 1
ATOM 3054 C CA . THR A 1 406 ? 0.208 -10.034 -15.883 1.00 94.88 406 THR A CA 1
ATOM 3055 C C . THR A 1 406 ? -0.604 -8.810 -16.311 1.00 94.88 406 THR A C 1
ATOM 3057 O O . THR A 1 406 ? -1.616 -8.947 -17.001 1.00 94.88 406 THR A O 1
ATOM 3060 N N . VAL A 1 407 ? -0.152 -7.606 -15.938 1.00 93.81 407 VAL A N 1
ATOM 3061 C CA . VAL A 1 407 ? -0.809 -6.352 -16.339 1.00 93.81 407 VAL A CA 1
ATOM 3062 C C . VAL A 1 407 ? -0.676 -6.131 -17.847 1.00 93.81 407 VAL A C 1
ATOM 3064 O O . VAL A 1 407 ? -1.670 -5.817 -18.490 1.00 93.81 407 VAL A O 1
ATOM 3067 N N . LEU A 1 408 ? 0.510 -6.357 -18.419 1.00 95.62 408 LEU A N 1
ATOM 3068 C CA . LEU A 1 408 ? 0.764 -6.214 -19.854 1.00 95.62 408 LEU A CA 1
ATOM 3069 C C . LEU A 1 408 ? -0.155 -7.117 -20.688 1.00 95.62 408 LEU A C 1
ATOM 3071 O O . LEU A 1 408 ? -0.774 -6.646 -21.637 1.00 95.62 408 LEU A O 1
ATOM 3075 N N . VAL A 1 409 ? -0.265 -8.399 -20.324 1.00 96.75 409 VAL A N 1
ATOM 3076 C CA . VAL A 1 409 ? -1.136 -9.361 -21.017 1.00 96.75 409 VAL A CA 1
ATOM 3077 C C . VAL A 1 409 ? -2.599 -8.948 -20.905 1.00 96.75 409 VAL A C 1
ATOM 3079 O O . VAL A 1 409 ? -3.311 -8.966 -21.904 1.00 96.75 409 VAL A O 1
ATOM 3082 N N . THR A 1 410 ? -3.042 -8.535 -19.716 1.00 95.06 410 THR A N 1
ATOM 3083 C CA . THR A 1 410 ? -4.431 -8.099 -19.506 1.00 95.06 410 THR A CA 1
ATOM 3084 C C . THR A 1 410 ? -4.753 -6.871 -20.361 1.00 95.06 410 THR A C 1
ATOM 3086 O O . THR A 1 410 ? -5.732 -6.884 -21.098 1.00 95.06 410 THR A O 1
ATOM 3089 N N . GLU A 1 411 ? -3.889 -5.852 -20.355 1.00 95.44 411 GLU A N 1
ATOM 3090 C CA . GLU A 1 411 ? -4.096 -4.643 -21.162 1.00 95.44 411 GLU A CA 1
ATOM 3091 C C . GLU A 1 411 ? -4.016 -4.920 -22.668 1.00 95.44 411 GLU A C 1
ATOM 3093 O O . GLU A 1 411 ? -4.762 -4.318 -23.437 1.00 95.44 411 GLU A O 1
ATOM 3098 N N . TRP A 1 412 ? -3.165 -5.851 -23.111 1.00 97.06 412 TRP A N 1
ATOM 3099 C CA . TRP A 1 412 ? -3.105 -6.252 -24.519 1.00 97.06 412 TRP A CA 1
ATOM 3100 C C . TRP A 1 412 ? -4.401 -6.933 -24.975 1.00 97.06 412 TRP A C 1
ATOM 3102 O O . TRP A 1 412 ? -4.902 -6.655 -26.067 1.00 97.06 412 TRP A O 1
ATOM 3112 N N . ILE A 1 413 ? -4.970 -7.797 -24.127 1.00 96.38 413 ILE A N 1
ATOM 3113 C CA . ILE A 1 413 ? -6.267 -8.440 -24.372 1.00 96.38 413 ILE A CA 1
ATOM 3114 C C . ILE A 1 413 ? -7.377 -7.384 -24.424 1.00 96.38 413 ILE A C 1
ATOM 3116 O O . ILE A 1 413 ? -8.149 -7.368 -25.385 1.00 96.38 413 ILE A O 1
ATOM 3120 N N . ASP A 1 414 ? -7.420 -6.477 -23.446 1.00 95.81 414 ASP A N 1
ATOM 3121 C CA . ASP A 1 414 ? -8.428 -5.415 -23.353 1.00 95.81 414 ASP A CA 1
ATOM 3122 C C . ASP A 1 414 ? -8.335 -4.419 -24.522 1.00 95.81 414 ASP A C 1
ATOM 3124 O O . ASP A 1 414 ? -9.353 -3.932 -25.017 1.00 95.81 414 ASP A O 1
ATOM 3128 N N . ALA A 1 415 ? -7.127 -4.179 -25.042 1.00 94.56 415 ALA A N 1
ATOM 3129 C CA . ALA A 1 415 ? -6.872 -3.399 -26.256 1.00 94.56 415 ALA A CA 1
ATOM 3130 C C . ALA A 1 415 ? -7.227 -4.150 -27.556 1.00 94.56 415 ALA A C 1
ATOM 3132 O O . ALA A 1 415 ? -6.862 -3.719 -28.652 1.00 94.56 415 ALA A O 1
ATOM 3133 N N . ASN A 1 416 ? -7.942 -5.272 -27.452 1.00 95.19 416 ASN A N 1
ATOM 3134 C CA . ASN A 1 416 ? -8.349 -6.124 -28.562 1.00 95.19 416 ASN A CA 1
ATOM 3135 C C . ASN A 1 416 ? -7.164 -6.666 -29.382 1.00 95.19 416 ASN A C 1
ATOM 3137 O O . ASN A 1 416 ? -7.272 -6.841 -30.598 1.00 95.19 416 ASN A O 1
ATOM 3141 N N . ARG A 1 417 ? -6.057 -6.987 -28.701 1.00 95.25 417 ARG A N 1
ATOM 3142 C CA . ARG A 1 417 ? -4.914 -7.741 -29.239 1.00 95.25 417 ARG A CA 1
ATOM 3143 C C . ARG A 1 417 ? -4.288 -7.078 -30.474 1.00 95.25 417 ARG A C 1
ATOM 3145 O O . ARG A 1 417 ? -4.359 -7.630 -31.579 1.00 95.25 417 ARG A O 1
ATOM 3152 N N . PRO A 1 418 ? -3.703 -5.875 -30.327 1.00 95.25 418 PRO A N 1
ATOM 3153 C CA . PRO A 1 418 ? -3.017 -5.207 -31.426 1.00 95.25 418 PRO A CA 1
ATOM 3154 C C . PRO A 1 418 ? -1.918 -6.104 -32.008 1.00 95.25 418 PRO A C 1
ATOM 3156 O O . PRO A 1 418 ? -1.164 -6.738 -31.271 1.00 95.25 418 PRO A O 1
ATOM 3159 N N . LYS A 1 419 ? -1.834 -6.134 -33.346 1.00 93.88 419 LYS A N 1
ATOM 3160 C CA . LYS A 1 419 ? -0.871 -6.966 -34.089 1.00 93.88 419 LYS A CA 1
ATOM 3161 C C . LYS A 1 419 ? 0.574 -6.493 -33.939 1.00 93.88 419 LYS A C 1
ATOM 3163 O O . LYS A 1 419 ? 1.483 -7.304 -34.028 1.00 93.88 419 LYS A O 1
ATOM 3168 N N . ASP A 1 420 ? 0.778 -5.188 -33.766 1.00 96.12 420 ASP A N 1
ATOM 3169 C CA . ASP A 1 420 ? 2.100 -4.618 -33.508 1.00 96.12 420 ASP A CA 1
ATOM 3170 C C . ASP A 1 420 ? 2.389 -4.681 -32.005 1.00 96.12 420 ASP A C 1
ATOM 3172 O O . ASP A 1 420 ? 2.136 -3.737 -31.249 1.00 96.12 420 ASP A O 1
ATOM 3176 N N . VAL A 1 421 ? 2.845 -5.855 -31.565 1.00 94.94 421 VAL A N 1
ATOM 3177 C CA . VAL A 1 421 ? 3.126 -6.129 -30.154 1.00 94.94 421 VAL A CA 1
ATOM 3178 C C . VAL A 1 421 ? 4.272 -5.256 -29.657 1.00 94.94 421 VAL A C 1
ATOM 3180 O O . VAL A 1 421 ? 4.186 -4.704 -28.562 1.00 94.94 421 VAL A O 1
ATOM 3183 N N . ALA A 1 422 ? 5.309 -5.049 -30.468 1.00 93.94 422 ALA A N 1
ATOM 3184 C CA . ALA A 1 422 ? 6.447 -4.216 -30.101 1.00 93.94 422 ALA A CA 1
ATOM 3185 C C . ALA A 1 422 ? 6.051 -2.754 -29.836 1.00 93.94 422 ALA A C 1
ATOM 3187 O O . ALA A 1 422 ? 6.437 -2.198 -28.801 1.00 93.94 422 ALA A O 1
ATOM 3188 N N . ALA A 1 423 ? 5.248 -2.143 -30.717 1.00 92.56 423 ALA A N 1
ATOM 3189 C CA . ALA A 1 423 ? 4.742 -0.788 -30.501 1.00 92.56 423 ALA A CA 1
ATOM 3190 C C . ALA A 1 423 ? 3.861 -0.710 -29.247 1.00 92.56 423 ALA A C 1
ATOM 3192 O O . ALA A 1 423 ? 4.045 0.188 -28.422 1.00 92.56 423 ALA A O 1
ATOM 3193 N N . PHE A 1 424 ? 2.976 -1.695 -29.056 1.00 94.94 424 PHE A N 1
ATOM 3194 C CA . PHE A 1 424 ? 2.127 -1.780 -27.870 1.00 94.94 424 PHE A CA 1
ATOM 3195 C C . PHE A 1 424 ? 2.945 -1.879 -26.572 1.00 94.94 424 PHE A C 1
ATOM 3197 O O . PHE A 1 424 ? 2.715 -1.108 -25.641 1.00 94.94 424 PHE A O 1
ATOM 3204 N N . VAL A 1 425 ? 3.935 -2.779 -26.496 1.00 92.94 425 VAL A N 1
ATOM 3205 C CA . VAL A 1 425 ? 4.777 -2.926 -25.295 1.00 92.94 425 VAL A CA 1
ATOM 3206 C C . VAL A 1 425 ? 5.591 -1.655 -25.033 1.00 92.94 425 VAL A C 1
ATOM 3208 O O . VAL A 1 425 ? 5.783 -1.278 -23.875 1.00 92.94 425 VAL A O 1
ATOM 3211 N N . SER A 1 426 ? 6.066 -0.975 -26.080 1.00 89.00 426 SER A N 1
ATOM 3212 C CA . SER A 1 426 ? 6.788 0.296 -25.945 1.00 89.00 426 SER A CA 1
ATOM 3213 C C . SER A 1 426 ? 5.908 1.389 -25.325 1.00 89.00 426 SER A C 1
ATOM 3215 O O . SER A 1 426 ? 6.300 2.021 -24.338 1.00 89.00 426 SER A O 1
ATOM 3217 N N . GLU A 1 427 ? 4.683 1.558 -25.832 1.00 89.12 427 GLU A N 1
ATOM 3218 C CA . GLU A 1 427 ? 3.704 2.500 -25.282 1.00 89.12 427 GLU A CA 1
ATOM 3219 C C . GLU A 1 427 ? 3.315 2.133 -23.843 1.00 89.12 427 GLU A C 1
ATOM 3221 O O . GLU A 1 427 ? 3.311 2.991 -22.956 1.00 89.12 427 GLU A O 1
ATOM 3226 N N . PHE A 1 428 ? 3.088 0.845 -23.580 1.00 90.44 428 PHE A N 1
ATOM 3227 C CA . PHE A 1 428 ? 2.806 0.336 -22.243 1.00 90.44 428 PHE A CA 1
ATOM 3228 C C . PHE A 1 428 ? 3.933 0.670 -21.259 1.00 90.44 428 PHE A C 1
ATOM 3230 O O . PHE A 1 428 ? 3.678 1.214 -20.185 1.00 90.44 428 PHE A O 1
ATOM 3237 N N . LYS A 1 429 ? 5.200 0.409 -21.612 1.00 86.56 429 LYS A N 1
ATOM 3238 C CA . LYS A 1 429 ? 6.354 0.753 -20.762 1.00 86.56 429 LYS A CA 1
ATOM 3239 C C . LYS A 1 429 ? 6.400 2.250 -20.466 1.00 86.56 429 LYS A C 1
ATOM 3241 O O . LYS A 1 429 ? 6.647 2.646 -19.327 1.00 86.56 429 LYS A O 1
ATOM 3246 N N . ARG A 1 430 ? 6.116 3.093 -21.456 1.00 83.50 430 ARG A N 1
ATOM 3247 C CA . ARG A 1 430 ? 6.084 4.547 -21.274 1.00 83.50 430 ARG A CA 1
ATOM 3248 C C . ARG A 1 430 ? 4.994 4.965 -20.288 1.00 83.50 430 ARG A C 1
ATOM 3250 O O . ARG A 1 430 ? 5.282 5.645 -19.303 1.00 83.50 430 ARG A O 1
ATOM 3257 N N . ALA A 1 431 ? 3.759 4.534 -20.532 1.00 82.88 431 ALA A N 1
ATOM 3258 C CA . ALA A 1 431 ? 2.593 4.965 -19.769 1.00 82.88 431 ALA A CA 1
ATOM 3259 C C . ALA A 1 431 ? 2.507 4.329 -18.371 1.00 82.88 431 ALA A C 1
ATOM 3261 O O . ALA A 1 431 ? 2.136 5.000 -17.410 1.00 82.88 431 ALA A O 1
ATOM 3262 N N . LYS A 1 432 ? 2.838 3.039 -18.243 1.00 83.12 432 LYS A N 1
ATOM 3263 C CA . LYS A 1 432 ? 2.615 2.250 -17.020 1.00 83.12 432 LYS A CA 1
ATOM 3264 C C . LYS A 1 432 ? 3.857 2.039 -16.186 1.00 83.12 432 LYS A C 1
ATOM 3266 O O . LYS A 1 432 ? 3.738 1.912 -14.973 1.00 83.12 432 LYS A O 1
ATOM 3271 N N . LEU A 1 433 ? 5.033 1.969 -16.804 1.00 81.75 433 LEU A N 1
ATOM 3272 C CA . LEU A 1 433 ? 6.269 1.798 -16.052 1.00 81.75 433 LEU A CA 1
ATOM 3273 C C . LEU A 1 433 ? 6.870 3.161 -15.725 1.00 81.75 433 LEU A C 1
ATOM 3275 O O . LEU A 1 433 ? 6.990 3.483 -14.552 1.00 81.75 433 LEU A O 1
ATOM 3279 N N . VAL A 1 434 ? 7.190 3.994 -16.715 1.00 80.38 434 VAL A N 1
ATOM 3280 C CA . VAL A 1 434 ? 7.920 5.251 -16.465 1.00 80.38 434 VAL A CA 1
ATOM 3281 C C . VAL A 1 434 ? 7.047 6.321 -15.813 1.00 80.38 434 VAL A C 1
ATOM 3283 O O . VAL A 1 434 ? 7.426 6.857 -14.773 1.00 80.38 434 VAL A O 1
ATOM 3286 N N . GLU A 1 435 ? 5.868 6.615 -16.362 1.00 81.44 435 GLU A N 1
ATOM 3287 C CA . GLU A 1 435 ? 5.017 7.682 -15.817 1.00 81.44 435 GLU A CA 1
ATOM 3288 C C . GLU A 1 435 ? 4.476 7.351 -14.415 1.00 81.44 435 GLU A C 1
ATOM 3290 O O . GLU A 1 435 ? 4.430 8.220 -13.541 1.00 81.44 435 GLU A O 1
ATOM 3295 N N . GLU A 1 436 ? 4.119 6.092 -14.149 1.00 85.12 436 GLU A N 1
ATOM 3296 C CA . GLU A 1 436 ? 3.755 5.675 -12.791 1.00 85.12 436 GLU A CA 1
ATOM 3297 C C . GLU A 1 436 ? 4.975 5.651 -11.856 1.00 85.12 436 GLU A C 1
ATOM 3299 O O . GLU A 1 436 ? 4.870 6.117 -10.721 1.00 85.12 436 GLU A O 1
ATOM 3304 N N . SER A 1 437 ? 6.151 5.213 -12.331 1.00 83.44 437 SER A N 1
ATOM 3305 C CA . SER A 1 437 ? 7.383 5.258 -11.527 1.00 83.44 437 SER A CA 1
ATOM 3306 C C . SER A 1 437 ? 7.746 6.678 -11.149 1.00 83.44 437 SER A C 1
ATOM 3308 O O . SER A 1 437 ? 8.214 6.916 -10.040 1.00 83.44 437 SER A O 1
ATOM 3310 N N . ARG A 1 438 ? 7.517 7.642 -12.047 1.00 84.44 438 ARG A N 1
ATOM 3311 C CA . ARG A 1 438 ? 7.718 9.054 -11.738 1.00 84.44 438 ARG A CA 1
ATOM 3312 C C . ARG A 1 438 ? 6.870 9.479 -10.566 1.00 84.44 438 ARG A C 1
ATOM 3314 O O . ARG A 1 438 ? 7.397 10.082 -9.641 1.00 84.44 438 ARG A O 1
ATOM 3321 N N . LYS A 1 439 ? 5.580 9.151 -10.585 1.00 81.00 439 LYS A N 1
ATOM 3322 C CA . LYS A 1 439 ? 4.673 9.477 -9.480 1.00 81.00 439 LYS A CA 1
ATOM 3323 C C . LYS A 1 439 ? 5.126 8.808 -8.180 1.00 81.00 439 LYS A C 1
ATOM 3325 O O . LYS A 1 439 ? 5.128 9.465 -7.144 1.00 81.00 439 LYS A O 1
ATOM 3330 N N . GLU A 1 440 ? 5.561 7.550 -8.248 1.00 82.31 440 GLU A N 1
ATOM 3331 C CA . GLU A 1 440 ? 6.053 6.781 -7.099 1.00 82.31 440 GLU A CA 1
ATOM 3332 C C . GLU A 1 440 ? 7.332 7.388 -6.494 1.00 82.31 440 GLU A C 1
ATOM 3334 O O . GLU A 1 440 ? 7.377 7.709 -5.307 1.00 82.31 440 GLU A O 1
ATOM 3339 N N . TRP A 1 441 ? 8.364 7.610 -7.305 1.00 85.31 441 TRP A N 1
ATOM 3340 C CA . TRP A 1 441 ? 9.651 8.120 -6.836 1.00 85.31 441 TRP A CA 1
ATOM 3341 C C . TRP A 1 441 ? 9.619 9.601 -6.480 1.00 85.31 441 TRP A C 1
ATOM 3343 O O . TRP A 1 441 ? 10.271 10.003 -5.517 1.00 85.31 441 TRP A O 1
ATOM 3353 N N . LYS A 1 442 ? 8.857 10.420 -7.215 1.00 85.06 442 LYS A N 1
ATOM 3354 C CA . LYS A 1 442 ? 8.792 11.867 -6.979 1.00 85.06 442 LYS A CA 1
ATOM 3355 C C . LYS A 1 442 ? 8.353 12.170 -5.553 1.00 85.06 442 LYS A C 1
ATOM 3357 O O . LYS A 1 442 ? 9.041 12.920 -4.871 1.00 85.06 442 LYS A O 1
ATOM 3362 N N . LEU A 1 443 ? 7.294 11.518 -5.068 1.00 81.56 443 LEU A N 1
ATOM 3363 C CA . LEU A 1 443 ? 6.787 11.744 -3.712 1.00 81.56 443 LEU A CA 1
ATOM 3364 C C . LEU A 1 443 ? 7.848 11.485 -2.634 1.00 81.56 443 LEU A C 1
ATOM 3366 O O . LEU A 1 443 ? 7.964 12.271 -1.701 1.00 81.56 443 LEU A O 1
ATOM 3370 N N . GLY A 1 444 ? 8.637 10.415 -2.778 1.00 82.12 444 GLY A N 1
ATOM 3371 C CA . GLY A 1 444 ? 9.687 10.069 -1.817 1.00 82.12 444 GLY A CA 1
ATOM 3372 C C . GLY A 1 444 ? 10.986 10.871 -1.959 1.00 82.12 444 GLY A C 1
ATOM 3373 O O . GLY A 1 444 ? 11.735 10.971 -0.991 1.00 82.12 444 GLY A O 1
ATOM 3374 N N . LEU A 1 445 ? 11.282 11.421 -3.144 1.00 88.88 445 LEU A N 1
ATOM 3375 C CA . LEU A 1 445 ? 12.559 12.088 -3.444 1.00 88.88 445 LEU A CA 1
ATOM 3376 C C . LEU A 1 445 ? 12.481 13.618 -3.460 1.00 88.88 445 LEU A C 1
ATOM 3378 O O . LEU A 1 445 ? 13.495 14.281 -3.239 1.00 88.88 445 LEU A O 1
ATOM 3382 N N . GLU A 1 446 ? 11.315 14.201 -3.725 1.00 86.31 446 GLU A N 1
ATOM 3383 C CA . GLU A 1 446 ? 11.152 15.652 -3.881 1.00 86.31 446 GLU A CA 1
ATOM 3384 C C . GLU A 1 446 ? 11.514 16.407 -2.596 1.00 86.31 446 GLU A C 1
ATOM 3386 O O . GLU A 1 446 ? 12.221 17.412 -2.645 1.00 86.31 446 GLU A O 1
ATOM 3391 N N . ALA A 1 447 ? 11.137 15.861 -1.437 1.00 83.75 447 ALA A N 1
ATOM 3392 C CA . ALA A 1 447 ? 11.470 16.422 -0.128 1.00 83.75 447 ALA A CA 1
ATOM 3393 C C . ALA A 1 447 ? 12.907 16.116 0.343 1.00 83.75 447 ALA A C 1
ATOM 3395 O O . ALA A 1 447 ? 13.334 16.624 1.381 1.00 83.75 447 ALA A O 1
ATOM 3396 N N . MET A 1 448 ? 13.660 15.281 -0.380 1.00 90.69 448 MET A N 1
ATOM 3397 C CA . MET A 1 448 ? 15.006 14.882 0.037 1.00 90.69 448 MET A CA 1
ATOM 3398 C C . MET A 1 448 ? 16.043 15.969 -0.272 1.00 90.69 448 MET A C 1
ATOM 3400 O O . MET A 1 448 ? 15.888 16.724 -1.232 1.00 90.69 448 MET A O 1
ATOM 3404 N N . PRO A 1 449 ? 17.148 16.052 0.487 1.00 92.31 449 PRO A N 1
ATOM 3405 C CA . PRO A 1 449 ? 18.291 16.862 0.086 1.00 92.31 449 PRO A CA 1
ATOM 3406 C C . PRO A 1 449 ? 18.860 16.395 -1.259 1.00 92.31 449 PRO A C 1
ATOM 3408 O O . PRO A 1 449 ? 18.848 15.201 -1.564 1.00 92.31 449 PRO A O 1
ATOM 3411 N N . GLU A 1 450 ? 19.427 17.324 -2.029 1.00 94.00 450 GLU A N 1
ATOM 3412 C CA . GLU A 1 450 ? 20.060 17.036 -3.325 1.00 94.00 450 GLU A CA 1
ATOM 3413 C C . GLU A 1 450 ? 21.080 15.899 -3.234 1.00 94.00 450 GLU A C 1
ATOM 3415 O O . GLU A 1 450 ? 21.011 14.950 -4.010 1.00 94.00 450 GLU A O 1
ATOM 3420 N N . GLN A 1 451 ? 21.936 15.923 -2.210 1.00 93.31 451 GLN A N 1
ATOM 3421 C CA . GLN A 1 451 ? 22.923 14.872 -1.979 1.00 93.31 451 GLN A CA 1
ATOM 3422 C C . GLN A 1 451 ? 22.288 13.481 -1.858 1.00 93.31 451 GLN A C 1
ATOM 3424 O O . GLN A 1 451 ? 22.845 12.516 -2.366 1.00 93.31 451 GLN A O 1
ATOM 3429 N N . GLN A 1 452 ? 21.119 13.356 -1.222 1.00 94.12 452 GLN A N 1
ATOM 3430 C CA . GLN A 1 452 ? 20.442 12.062 -1.122 1.00 94.12 452 GLN A CA 1
ATOM 3431 C C . GLN A 1 452 ? 19.840 11.632 -2.461 1.00 94.12 452 GLN A C 1
ATOM 3433 O O . GLN A 1 452 ? 19.879 10.448 -2.784 1.00 94.12 452 GLN A O 1
ATOM 3438 N N . ARG A 1 453 ? 19.320 12.572 -3.264 1.00 94.69 453 ARG A N 1
ATOM 3439 C CA . ARG A 1 453 ? 18.849 12.266 -4.625 1.00 94.69 453 ARG A CA 1
ATOM 3440 C C . ARG A 1 453 ? 19.993 11.802 -5.524 1.00 94.69 453 ARG A C 1
ATOM 3442 O O . ARG A 1 453 ? 19.819 10.820 -6.237 1.00 94.69 453 ARG A O 1
ATOM 3449 N N . LEU A 1 454 ? 21.160 12.439 -5.435 1.00 94.12 454 LEU A N 1
ATOM 3450 C CA . LEU A 1 454 ? 22.377 12.000 -6.125 1.00 94.12 454 LEU A CA 1
ATOM 3451 C C . LEU A 1 454 ? 22.815 10.607 -5.657 1.00 94.12 454 LEU A C 1
ATOM 3453 O O . LEU A 1 454 ? 23.071 9.741 -6.484 1.00 94.12 454 LEU A O 1
ATOM 3457 N N . THR A 1 455 ? 22.785 10.335 -4.350 1.00 94.69 455 THR A N 1
ATOM 3458 C CA . THR A 1 455 ? 23.047 8.989 -3.816 1.00 94.69 455 THR A CA 1
ATOM 3459 C C . THR A 1 455 ? 22.067 7.949 -4.372 1.00 94.69 455 THR A C 1
ATOM 3461 O O . THR A 1 455 ? 22.468 6.826 -4.667 1.00 94.69 455 THR A O 1
ATOM 3464 N N . VAL A 1 456 ? 20.782 8.291 -4.537 1.00 94.06 456 VAL A N 1
ATOM 3465 C CA . VAL A 1 456 ? 19.796 7.402 -5.179 1.00 94.06 456 VAL A CA 1
ATOM 3466 C C . VAL A 1 456 ? 20.114 7.209 -6.664 1.00 94.06 456 VAL A C 1
ATOM 3468 O O . VAL A 1 456 ? 20.061 6.077 -7.142 1.00 94.06 456 VAL A O 1
ATOM 3471 N N . LEU A 1 457 ? 20.502 8.265 -7.384 1.00 94.06 457 LEU A N 1
ATOM 3472 C CA . LEU A 1 457 ? 20.939 8.168 -8.779 1.00 94.06 457 LEU A CA 1
ATOM 3473 C C . LEU A 1 457 ? 22.176 7.269 -8.927 1.00 94.06 457 LEU A C 1
ATOM 3475 O O . LEU A 1 457 ? 22.208 6.436 -9.830 1.00 94.06 457 LEU A O 1
ATOM 3479 N N . ASP A 1 458 ? 23.145 7.342 -8.016 1.00 94.50 458 ASP A N 1
ATOM 3480 C CA . ASP A 1 458 ? 24.344 6.492 -8.029 1.00 94.50 458 ASP A CA 1
ATOM 3481 C C . ASP A 1 458 ? 24.012 4.993 -7.921 1.00 94.50 458 ASP A C 1
ATOM 3483 O O . ASP A 1 458 ? 24.732 4.150 -8.468 1.00 94.50 458 ASP A O 1
ATOM 3487 N N . LEU A 1 459 ? 22.886 4.629 -7.288 1.00 94.25 459 LEU A N 1
ATOM 3488 C CA . LEU A 1 459 ? 22.403 3.240 -7.255 1.00 94.25 459 LEU A CA 1
ATOM 3489 C C . LEU A 1 459 ? 22.003 2.713 -8.636 1.00 94.25 459 LEU A C 1
ATOM 3491 O O . LEU A 1 459 ? 21.937 1.494 -8.828 1.00 94.25 459 LEU A O 1
ATOM 3495 N N . SER A 1 460 ? 21.757 3.606 -9.597 1.00 92.88 460 SER A N 1
ATOM 3496 C CA . SER A 1 460 ? 21.471 3.249 -10.984 1.00 92.88 460 SER A CA 1
ATOM 3497 C C . SER A 1 460 ? 22.702 2.776 -11.762 1.00 92.88 460 SER A C 1
ATOM 3499 O O . SER A 1 460 ? 22.556 2.219 -12.847 1.00 92.88 460 SER A O 1
ATOM 3501 N N . SER A 1 461 ? 23.917 2.965 -11.238 1.00 90.75 461 SER A N 1
ATOM 3502 C CA . SER A 1 461 ? 25.154 2.552 -11.902 1.00 90.75 461 SER A CA 1
ATOM 3503 C C . SER A 1 461 ? 25.880 1.476 -11.093 1.00 90.75 461 SER A C 1
ATOM 3505 O O . SER A 1 461 ? 26.444 1.775 -10.040 1.00 90.75 461 SER A O 1
ATOM 3507 N N . PRO A 1 462 ? 25.945 0.220 -11.581 1.00 91.50 462 PRO A N 1
ATOM 3508 C CA . PRO A 1 462 ? 26.713 -0.835 -10.918 1.00 91.50 462 PRO A CA 1
ATOM 3509 C C . PRO A 1 462 ? 28.206 -0.502 -10.759 1.00 91.50 462 PRO A C 1
ATOM 3511 O O . PRO A 1 462 ? 28.842 -0.965 -9.811 1.00 91.50 462 PRO A O 1
ATOM 3514 N N . GLY A 1 463 ? 28.768 0.301 -11.673 1.00 90.19 463 GLY A N 1
ATOM 3515 C CA . GLY A 1 463 ? 30.170 0.728 -11.644 1.00 90.19 463 GLY A CA 1
ATOM 3516 C C . GLY A 1 463 ? 30.466 1.806 -10.598 1.00 90.19 463 GLY A C 1
ATOM 3517 O O . GLY A 1 463 ? 31.558 1.809 -10.021 1.00 90.19 463 GLY A O 1
ATOM 3518 N N . VAL A 1 464 ? 29.490 2.668 -10.294 1.00 91.19 464 VAL A N 1
ATOM 3519 C CA . VAL A 1 464 ? 29.615 3.749 -9.301 1.00 91.19 464 VAL A CA 1
ATOM 3520 C C . VAL A 1 464 ? 29.118 3.280 -7.937 1.00 91.19 464 VAL A C 1
ATOM 3522 O O . VAL A 1 464 ? 29.919 3.150 -7.007 1.00 91.19 464 VAL A O 1
ATOM 3525 N N . GLY A 1 465 ? 27.830 2.948 -7.830 1.00 92.31 465 GLY A N 1
ATOM 3526 C CA . GLY A 1 465 ? 27.145 2.576 -6.594 1.00 92.31 465 GLY A CA 1
ATOM 3527 C C . GLY A 1 465 ? 27.204 3.634 -5.482 1.00 92.31 465 GLY A C 1
ATOM 3528 O O . GLY A 1 465 ? 27.965 4.595 -5.544 1.00 92.31 465 GLY A O 1
ATOM 3529 N N . ALA A 1 466 ? 26.455 3.408 -4.403 1.00 94.25 466 ALA A N 1
ATOM 3530 C CA . ALA A 1 466 ? 26.301 4.353 -3.292 1.00 94.25 466 ALA A CA 1
ATOM 3531 C C . ALA A 1 466 ? 26.449 3.706 -1.901 1.00 94.25 466 ALA A C 1
ATOM 3533 O O . ALA A 1 466 ? 26.324 2.489 -1.735 1.00 94.25 466 ALA A O 1
ATOM 3534 N N . ARG A 1 467 ? 26.712 4.516 -0.867 1.00 92.44 467 ARG A N 1
ATOM 3535 C CA . ARG A 1 467 ? 26.746 4.085 0.546 1.00 92.44 467 ARG A CA 1
ATOM 3536 C C . ARG A 1 467 ? 25.385 4.323 1.208 1.00 92.44 467 ARG A C 1
ATOM 3538 O O . ARG A 1 467 ? 25.197 5.255 1.986 1.00 92.44 467 ARG A O 1
ATOM 3545 N N . ILE A 1 468 ? 24.418 3.452 0.913 1.00 90.38 468 ILE A N 1
ATOM 3546 C CA . ILE A 1 468 ? 23.044 3.576 1.441 1.00 90.38 468 ILE A CA 1
ATOM 3547 C C . ILE A 1 468 ? 22.957 3.493 2.970 1.00 90.38 468 ILE A C 1
ATOM 3549 O O . ILE A 1 468 ? 21.954 3.886 3.556 1.00 90.38 468 ILE A O 1
ATOM 3553 N N . ASP A 1 469 ? 23.989 2.963 3.627 1.00 86.56 469 ASP A N 1
ATOM 3554 C CA . ASP A 1 469 ? 24.059 2.814 5.075 1.00 86.56 469 ASP A CA 1
ATOM 3555 C C . ASP A 1 469 ? 24.326 4.131 5.815 1.00 86.56 469 ASP A C 1
ATOM 3557 O O . ASP A 1 469 ? 24.003 4.219 7.002 1.00 86.56 469 ASP A O 1
ATOM 3561 N N . ARG A 1 470 ? 24.887 5.130 5.124 1.00 86.25 470 ARG A N 1
ATOM 3562 C CA . ARG A 1 470 ? 25.297 6.424 5.694 1.00 86.25 470 ARG A CA 1
ATOM 3563 C C . ARG A 1 470 ? 24.601 7.611 5.044 1.00 86.25 470 ARG A C 1
ATOM 3565 O O . ARG A 1 470 ? 24.259 8.561 5.740 1.00 86.25 470 ARG A O 1
ATOM 3572 N N . ASP A 1 471 ? 24.386 7.533 3.735 1.00 89.62 471 ASP A N 1
ATOM 3573 C CA . ASP A 1 471 ? 24.094 8.714 2.920 1.00 89.62 471 ASP A CA 1
ATOM 3574 C C . ASP A 1 471 ? 22.605 8.854 2.573 1.00 89.62 471 ASP A C 1
ATOM 3576 O O . ASP A 1 471 ? 22.215 9.823 1.924 1.00 89.62 471 ASP A O 1
ATOM 3580 N N . LEU A 1 472 ? 21.764 7.900 2.989 1.00 93.56 472 LEU A N 1
ATOM 3581 C CA . LEU A 1 472 ? 20.321 7.915 2.745 1.00 93.56 472 LEU A CA 1
ATOM 3582 C C . LEU A 1 472 ? 19.515 8.046 4.032 1.00 93.56 472 LEU A C 1
ATOM 3584 O O . LEU A 1 472 ? 19.881 7.515 5.083 1.00 93.56 472 LEU A O 1
ATOM 3588 N N . HIS A 1 473 ? 18.350 8.684 3.908 1.00 95.06 473 HIS A N 1
ATOM 3589 C CA . HIS A 1 473 ? 17.324 8.684 4.939 1.00 95.06 473 HIS A CA 1
ATOM 3590 C C . HIS A 1 473 ? 17.024 7.247 5.416 1.00 95.06 473 HIS A C 1
ATOM 3592 O O . HIS A 1 473 ? 16.891 6.355 4.569 1.00 95.06 473 HIS A O 1
ATOM 3598 N N . PRO A 1 474 ? 16.849 6.988 6.729 1.00 94.31 474 PRO A N 1
ATOM 3599 C CA . PRO A 1 474 ? 16.620 5.635 7.242 1.00 94.31 474 PRO A CA 1
ATOM 3600 C C . PRO A 1 474 ? 15.449 4.907 6.572 1.00 94.31 474 PRO A C 1
ATOM 3602 O O . PRO A 1 474 ? 15.538 3.707 6.315 1.00 94.31 474 PRO A O 1
ATOM 3605 N N . GLY A 1 475 ? 14.379 5.636 6.235 1.00 94.50 475 GLY A N 1
ATOM 3606 C CA . GLY A 1 475 ? 13.250 5.097 5.475 1.00 94.50 475 GLY A CA 1
ATOM 3607 C C . GLY A 1 475 ? 13.640 4.643 4.065 1.00 94.50 475 GLY A C 1
ATOM 3608 O O . GLY A 1 475 ? 13.358 3.508 3.687 1.00 94.50 475 GLY A O 1
ATOM 3609 N N . LEU A 1 476 ? 14.359 5.482 3.308 1.00 93.75 476 LEU A N 1
ATOM 3610 C CA . LEU A 1 476 ? 14.837 5.130 1.965 1.00 93.75 476 LEU A CA 1
ATOM 3611 C C . LEU A 1 476 ? 15.816 3.958 2.003 1.00 93.75 476 LEU A C 1
ATOM 3613 O O . LEU A 1 476 ? 15.701 3.043 1.193 1.00 93.75 476 LEU A O 1
ATOM 3617 N N . ARG A 1 477 ? 16.732 3.939 2.977 1.00 94.44 477 ARG A N 1
ATOM 3618 C CA . ARG A 1 477 ? 17.630 2.803 3.199 1.00 94.44 477 ARG A CA 1
ATOM 3619 C C . ARG A 1 477 ? 16.836 1.516 3.416 1.00 94.44 477 ARG A C 1
ATOM 3621 O O . ARG A 1 477 ? 17.085 0.531 2.729 1.00 94.44 477 ARG A O 1
ATOM 3628 N N . ARG A 1 478 ? 15.873 1.526 4.345 1.00 93.88 478 ARG A N 1
ATOM 3629 C CA . ARG A 1 478 ? 15.059 0.349 4.682 1.00 93.88 478 ARG A CA 1
ATOM 3630 C C . ARG A 1 478 ? 14.263 -0.166 3.483 1.00 93.88 478 ARG A C 1
ATOM 3632 O O . ARG A 1 478 ? 14.122 -1.375 3.336 1.00 93.88 478 ARG A O 1
ATOM 3639 N N . PHE A 1 479 ? 13.781 0.744 2.639 1.00 94.12 479 PHE A N 1
ATOM 3640 C CA . PHE A 1 479 ? 13.085 0.419 1.398 1.00 94.12 479 PHE A CA 1
ATOM 3641 C C . PHE A 1 479 ? 14.012 -0.180 0.329 1.00 94.12 479 PHE A C 1
ATOM 3643 O O . PHE A 1 479 ? 13.648 -1.158 -0.315 1.00 94.12 479 PHE A O 1
ATOM 3650 N N . LEU A 1 480 ? 15.201 0.394 0.135 1.00 93.69 480 LEU A N 1
ATOM 3651 C CA . LEU A 1 480 ? 16.092 0.072 -0.984 1.00 93.69 480 LEU A CA 1
ATOM 3652 C C . LEU A 1 480 ? 17.025 -1.109 -0.734 1.00 93.69 480 LEU A C 1
ATOM 3654 O O . LEU A 1 480 ? 17.414 -1.792 -1.683 1.00 93.69 480 LEU A O 1
ATOM 3658 N N . GLU A 1 481 ? 17.405 -1.344 0.519 1.00 93.75 481 GLU A N 1
ATOM 3659 C CA . GLU A 1 481 ? 18.354 -2.391 0.905 1.00 93.75 481 GLU A CA 1
ATOM 3660 C C . GLU A 1 481 ? 17.968 -3.784 0.364 1.00 93.75 481 GLU A C 1
ATOM 3662 O O . GLU A 1 481 ? 18.829 -4.414 -0.253 1.00 93.75 481 GLU A O 1
ATOM 3667 N N . PRO A 1 482 ? 16.699 -4.245 0.443 1.00 93.19 482 PRO A N 1
ATOM 3668 C CA . PRO A 1 482 ? 16.302 -5.550 -0.098 1.00 93.19 482 PRO A CA 1
ATOM 3669 C C . PRO A 1 482 ? 16.391 -5.665 -1.627 1.00 93.19 482 PRO A C 1
ATOM 3671 O O . PRO A 1 482 ? 16.437 -6.767 -2.168 1.00 93.19 482 PRO A O 1
ATOM 3674 N N . HIS A 1 483 ? 16.400 -4.534 -2.334 1.00 93.19 483 HIS A N 1
ATOM 3675 C CA . HIS A 1 483 ? 16.457 -4.474 -3.797 1.00 93.19 483 HIS A CA 1
ATOM 3676 C C . HIS A 1 483 ? 17.866 -4.159 -4.317 1.00 93.19 483 HIS A C 1
ATOM 3678 O O . HIS A 1 483 ? 18.076 -4.036 -5.528 1.00 93.19 483 HIS A O 1
ATOM 3684 N N . SER A 1 484 ? 18.836 -4.031 -3.412 1.00 94.38 484 SER A N 1
ATOM 3685 C CA . SER A 1 484 ? 20.199 -3.618 -3.719 1.00 94.38 484 SER A CA 1
ATOM 3686 C C . SER A 1 484 ? 21.188 -4.773 -3.575 1.00 94.38 484 SER A C 1
ATOM 3688 O O . SER A 1 484 ? 21.048 -5.658 -2.736 1.00 94.38 484 SER A O 1
ATOM 3690 N N . LYS A 1 485 ? 22.243 -4.744 -4.386 1.00 94.56 485 LYS A N 1
ATOM 3691 C CA . LYS A 1 485 ? 23.383 -5.658 -4.313 1.00 94.56 485 LYS A CA 1
ATOM 3692 C C . LYS A 1 485 ? 24.596 -4.916 -3.776 1.00 94.56 485 LYS A C 1
ATOM 3694 O O . LYS A 1 485 ? 24.896 -3.806 -4.214 1.00 94.56 485 LYS A O 1
ATOM 3699 N N . ARG A 1 486 ? 25.312 -5.546 -2.845 1.00 94.81 486 ARG A N 1
ATOM 3700 C CA . ARG A 1 486 ? 26.540 -5.003 -2.258 1.00 94.81 486 ARG A CA 1
ATOM 3701 C C . ARG A 1 486 ? 27.763 -5.441 -3.063 1.00 94.81 486 ARG A C 1
ATOM 3703 O O . ARG A 1 486 ? 27.914 -6.613 -3.394 1.00 94.81 486 ARG A O 1
ATOM 3710 N N . ARG A 1 487 ? 28.645 -4.493 -3.358 1.00 93.19 487 ARG A N 1
ATOM 3711 C CA . ARG A 1 487 ? 29.944 -4.690 -4.013 1.00 93.19 487 ARG A CA 1
ATOM 3712 C C . ARG A 1 487 ? 31.030 -5.020 -2.989 1.00 93.19 487 ARG A C 1
ATOM 3714 O O . ARG A 1 487 ? 30.864 -4.789 -1.791 1.00 93.19 487 ARG A O 1
ATOM 3721 N N . ALA A 1 488 ? 32.173 -5.502 -3.475 1.00 92.69 488 ALA A N 1
ATOM 3722 C CA . ALA A 1 488 ? 33.335 -5.826 -2.642 1.00 92.69 488 ALA A CA 1
ATOM 3723 C C . ALA A 1 488 ? 33.909 -4.604 -1.895 1.00 92.69 488 ALA A C 1
ATOM 3725 O O . ALA A 1 488 ? 34.329 -4.725 -0.750 1.00 92.69 488 ALA A O 1
ATOM 3726 N N . ASP A 1 489 ? 33.856 -3.413 -2.499 1.00 91.44 489 ASP A N 1
ATOM 3727 C CA . ASP A 1 489 ? 34.232 -2.144 -1.852 1.00 91.44 489 ASP A CA 1
ATOM 3728 C C . ASP A 1 489 ? 33.194 -1.666 -0.810 1.00 91.44 489 ASP A C 1
ATOM 3730 O O . ASP A 1 489 ? 33.385 -0.663 -0.116 1.00 91.44 489 ASP A O 1
ATOM 3734 N N . GLY A 1 490 ? 32.081 -2.393 -0.685 1.00 91.88 490 GLY A N 1
ATOM 3735 C CA . GLY A 1 490 ? 30.960 -2.145 0.206 1.00 91.88 490 GLY A CA 1
ATOM 3736 C C . GLY A 1 490 ? 29.965 -1.088 -0.277 1.00 91.88 490 GLY A C 1
ATOM 3737 O O . GLY A 1 490 ? 29.121 -0.696 0.528 1.00 91.88 490 GLY A O 1
ATOM 3738 N N . ARG A 1 491 ? 30.073 -0.585 -1.513 1.00 95.06 491 ARG A N 1
ATOM 3739 C CA . ARG A 1 491 ? 29.028 0.239 -2.141 1.00 95.06 491 ARG A CA 1
ATOM 3740 C C . ARG A 1 491 ? 27.877 -0.641 -2.626 1.00 95.06 491 ARG A C 1
ATOM 3742 O O . ARG A 1 491 ? 28.044 -1.841 -2.829 1.00 95.06 491 ARG A O 1
ATOM 3749 N N . TRP A 1 492 ? 26.712 -0.045 -2.818 1.00 96.44 492 TRP A N 1
ATOM 3750 C CA . TRP A 1 492 ? 25.484 -0.724 -3.218 1.00 96.44 492 TRP A CA 1
ATOM 3751 C C . TRP A 1 492 ? 25.004 -0.228 -4.577 1.00 96.44 492 TRP A C 1
ATOM 3753 O O . TRP A 1 492 ? 25.286 0.904 -4.949 1.00 96.44 492 TRP A O 1
ATOM 3763 N N . TYR A 1 493 ? 24.281 -1.062 -5.314 1.00 94.94 493 TYR A N 1
ATOM 3764 C CA . TYR A 1 493 ? 23.586 -0.688 -6.549 1.00 94.94 493 TYR A CA 1
ATOM 3765 C C . TYR A 1 493 ? 22.272 -1.465 -6.651 1.00 94.94 493 TYR A C 1
ATOM 3767 O O . TYR A 1 493 ? 22.162 -2.547 -6.073 1.00 94.94 493 TYR A O 1
ATOM 3775 N N . LEU A 1 494 ? 21.278 -0.955 -7.380 1.00 93.62 494 LEU A N 1
ATOM 3776 C CA . LEU A 1 494 ? 20.015 -1.677 -7.564 1.00 93.62 494 LEU A CA 1
ATOM 3777 C C . LEU A 1 494 ? 20.224 -2.945 -8.392 1.00 93.62 494 LEU A C 1
ATOM 3779 O O . LEU A 1 494 ? 20.848 -2.915 -9.453 1.00 93.62 494 LEU A O 1
ATOM 3783 N N . GLY A 1 495 ? 19.672 -4.067 -7.931 1.00 90.88 495 GLY A N 1
ATOM 3784 C CA . GLY A 1 495 ? 19.799 -5.351 -8.618 1.00 90.88 495 GLY A CA 1
ATOM 3785 C C . GLY A 1 495 ? 19.076 -5.389 -9.967 1.00 90.88 495 GLY A C 1
ATOM 3786 O O . GLY A 1 495 ? 19.615 -5.947 -10.925 1.00 90.88 495 GLY A O 1
ATOM 3787 N N . ASP A 1 496 ? 17.903 -4.762 -10.047 1.00 88.19 496 ASP A N 1
ATOM 3788 C CA . ASP A 1 496 ? 17.043 -4.758 -11.232 1.00 88.19 496 ASP A CA 1
ATOM 3789 C C . ASP A 1 496 ? 17.485 -3.714 -12.267 1.00 88.19 496 ASP A C 1
ATOM 3791 O O . ASP A 1 496 ? 17.698 -2.555 -11.926 1.00 88.19 496 ASP A O 1
ATOM 3795 N N . ALA A 1 497 ? 17.631 -4.115 -13.533 1.00 86.06 497 ALA A N 1
ATOM 3796 C CA . ALA A 1 497 ? 18.113 -3.228 -14.593 1.00 86.06 497 ALA A CA 1
ATOM 3797 C C . ALA A 1 497 ? 17.109 -2.142 -14.991 1.00 86.06 497 ALA A C 1
ATOM 3799 O O . ALA A 1 497 ? 17.508 -0.995 -15.176 1.00 86.06 497 ALA A O 1
ATOM 3800 N N . HIS A 1 498 ? 15.823 -2.471 -15.049 1.00 83.94 498 HIS A N 1
ATOM 3801 C CA . HIS A 1 498 ? 14.791 -1.520 -15.449 1.00 83.94 498 HIS A CA 1
ATOM 3802 C C . HIS A 1 498 ? 14.569 -0.445 -14.390 1.00 83.94 498 HIS A C 1
ATOM 3804 O O . HIS A 1 498 ? 14.362 0.718 -14.710 1.00 83.94 498 HIS A O 1
ATOM 3810 N N . GLN A 1 499 ? 14.700 -0.788 -13.113 1.00 86.44 499 GLN A N 1
ATOM 3811 C CA . GLN A 1 499 ? 14.652 0.189 -12.027 1.00 86.44 499 GLN A CA 1
ATOM 3812 C C . GLN A 1 499 ? 15.843 1.150 -12.080 1.00 86.44 499 GLN A C 1
ATOM 3814 O O . GLN A 1 499 ? 15.694 2.330 -11.767 1.00 86.44 499 GLN A O 1
ATOM 3819 N N . ARG A 1 500 ? 17.013 0.689 -12.548 1.00 89.75 500 ARG A N 1
ATOM 3820 C CA . ARG A 1 500 ? 18.150 1.581 -12.824 1.00 89.75 500 ARG A CA 1
ATOM 3821 C C . ARG A 1 500 ? 17.853 2.536 -13.984 1.00 89.75 500 ARG A C 1
ATOM 3823 O O . ARG A 1 500 ? 18.127 3.723 -13.845 1.00 89.75 500 ARG A O 1
ATOM 3830 N N . GLU A 1 501 ? 17.264 2.049 -15.079 1.00 85.56 501 GLU A N 1
ATOM 3831 C CA . GLU A 1 501 ? 16.817 2.890 -16.210 1.00 85.56 501 GLU A CA 1
ATOM 3832 C C . GLU A 1 501 ? 15.845 3.972 -15.740 1.00 85.56 501 GLU A C 1
ATOM 3834 O O . GLU A 1 501 ? 16.055 5.157 -15.988 1.00 85.56 501 GLU A O 1
ATOM 3839 N N . ILE A 1 502 ? 14.826 3.566 -14.983 1.00 85.88 502 ILE A N 1
ATOM 3840 C CA . ILE A 1 502 ? 13.810 4.451 -14.416 1.00 85.88 502 ILE A CA 1
ATOM 3841 C C . ILE A 1 502 ? 14.459 5.559 -13.580 1.00 85.88 502 ILE A C 1
ATOM 3843 O O . ILE A 1 502 ? 14.160 6.730 -13.794 1.00 85.88 502 ILE A O 1
ATOM 3847 N N . LEU A 1 503 ? 15.385 5.234 -12.670 1.00 88.50 503 LEU A N 1
ATOM 3848 C CA . LEU A 1 503 ? 16.047 6.256 -11.852 1.00 88.50 503 LEU A CA 1
ATOM 3849 C C . LEU A 1 503 ? 16.877 7.250 -12.679 1.00 88.50 503 LEU A C 1
ATOM 3851 O O . LEU A 1 503 ? 16.851 8.441 -12.374 1.00 88.50 503 LEU A O 1
ATOM 3855 N N . ARG A 1 504 ? 17.568 6.799 -13.734 1.00 87.25 504 ARG A N 1
ATOM 3856 C CA . ARG A 1 504 ? 18.338 7.685 -14.634 1.00 87.25 504 ARG A CA 1
ATOM 3857 C C . ARG A 1 504 ? 17.453 8.609 -15.451 1.00 87.25 504 ARG A C 1
ATOM 3859 O O . ARG A 1 504 ? 17.804 9.760 -15.691 1.00 87.25 504 ARG A O 1
ATOM 3866 N N . LEU A 1 505 ? 16.295 8.109 -15.868 1.00 85.19 505 LEU A N 1
ATOM 3867 C CA . LEU A 1 505 ? 15.291 8.939 -16.516 1.00 85.19 505 LEU A CA 1
ATOM 3868 C C . LEU A 1 505 ? 14.728 9.958 -15.519 1.00 85.19 505 LEU A C 1
ATOM 3870 O O . LEU A 1 505 ? 14.486 11.105 -15.880 1.00 85.19 505 LEU A O 1
ATOM 3874 N N . LEU A 1 506 ? 14.538 9.585 -14.256 1.00 86.69 506 LEU A N 1
ATOM 3875 C CA . LEU A 1 506 ? 13.892 10.443 -13.263 1.00 86.69 506 LEU A CA 1
ATOM 3876 C C . LEU A 1 506 ? 14.784 11.526 -12.663 1.00 86.69 506 LEU A C 1
ATOM 3878 O O . LEU A 1 506 ? 14.274 12.597 -12.337 1.00 86.69 506 LEU A O 1
ATOM 3882 N N . ILE A 1 507 ? 16.077 11.260 -12.492 1.00 89.19 507 ILE A N 1
ATOM 3883 C CA . ILE A 1 507 ? 17.003 12.143 -11.779 1.00 89.19 507 ILE A CA 1
ATOM 3884 C C . ILE A 1 507 ? 18.083 12.603 -12.756 1.00 89.19 507 ILE A C 1
ATOM 3886 O O . ILE A 1 507 ? 18.787 11.795 -13.355 1.00 89.19 507 ILE A O 1
ATOM 3890 N N . LYS A 1 508 ? 18.211 13.917 -12.936 1.00 88.44 508 LYS A N 1
ATOM 3891 C CA . LYS A 1 508 ? 19.281 14.508 -13.745 1.00 88.44 508 LYS A CA 1
ATOM 3892 C C . LYS A 1 508 ? 20.646 14.361 -13.053 1.00 88.44 508 LYS A C 1
ATOM 3894 O O . LYS A 1 508 ? 20.686 14.176 -11.838 1.00 88.44 508 LYS A O 1
ATOM 3899 N N . PRO A 1 509 ? 21.765 14.527 -13.785 1.00 88.06 509 PRO A N 1
ATOM 3900 C CA . PRO A 1 509 ? 23.108 14.482 -13.196 1.00 88.06 509 PRO A CA 1
ATOM 3901 C C . PRO A 1 509 ? 23.352 15.498 -12.067 1.00 88.06 509 PRO A C 1
ATOM 3903 O O . PRO A 1 509 ? 24.210 15.274 -11.223 1.00 88.06 509 PRO A O 1
ATOM 3906 N N . ASP A 1 510 ? 22.591 16.596 -12.032 1.00 88.56 510 ASP A N 1
ATOM 3907 C CA . ASP A 1 510 ? 22.614 17.604 -10.961 1.00 88.56 510 ASP A CA 1
ATOM 3908 C C . ASP A 1 510 ? 21.692 17.259 -9.770 1.00 88.56 510 ASP A C 1
ATOM 3910 O O . ASP A 1 510 ? 21.515 18.055 -8.855 1.00 88.56 510 ASP A O 1
ATOM 3914 N N . GLY A 1 511 ? 21.059 16.082 -9.780 1.00 88.00 511 GLY A N 1
ATOM 3915 C CA . GLY A 1 511 ? 20.154 15.630 -8.728 1.00 88.00 511 GLY A CA 1
ATOM 3916 C C . GLY A 1 511 ? 18.745 16.216 -8.811 1.00 88.00 511 GLY A C 1
ATOM 3917 O O . GLY A 1 511 ? 17.920 15.913 -7.944 1.00 88.00 511 GLY A O 1
ATOM 3918 N N . THR A 1 512 ? 18.425 17.040 -9.814 1.00 89.56 512 THR A N 1
ATOM 3919 C CA . THR A 1 512 ? 17.062 17.557 -10.007 1.00 89.56 512 THR A CA 1
ATOM 3920 C C . THR A 1 512 ? 16.134 16.487 -10.586 1.00 89.56 512 THR A C 1
ATOM 3922 O O . THR A 1 512 ? 16.538 15.649 -11.393 1.00 89.56 512 THR A O 1
ATOM 3925 N N . LEU A 1 513 ? 14.865 16.498 -10.164 1.00 87.31 513 LEU A N 1
ATOM 3926 C CA . LEU A 1 513 ? 13.858 15.563 -10.666 1.00 87.31 513 LEU A CA 1
ATOM 3927 C C . LEU A 1 513 ? 13.309 16.041 -12.015 1.00 87.31 513 LEU A C 1
ATOM 3929 O O . LEU A 1 513 ? 13.028 17.227 -12.201 1.00 87.31 513 LEU A O 1
ATOM 3933 N N . ARG A 1 514 ? 13.151 15.120 -12.966 1.00 83.56 514 ARG A N 1
ATOM 3934 C CA . ARG A 1 514 ? 12.576 15.415 -14.282 1.00 83.56 514 ARG A CA 1
ATOM 3935 C C . ARG A 1 514 ? 11.050 15.430 -14.242 1.00 83.56 514 ARG A C 1
ATOM 3937 O O . ARG A 1 514 ? 10.413 14.610 -13.585 1.00 83.56 514 ARG A O 1
ATOM 3944 N N . GLU A 1 515 ? 10.469 16.335 -15.028 1.00 76.06 515 GLU A N 1
ATOM 3945 C CA . GLU A 1 515 ? 9.015 16.445 -15.214 1.00 76.06 515 GLU A CA 1
ATOM 3946 C C . GLU A 1 515 ? 8.526 15.879 -16.559 1.00 76.06 515 GLU A C 1
ATOM 3948 O O . GLU A 1 515 ? 7.328 15.669 -16.726 1.00 76.06 515 GLU A O 1
ATOM 3953 N N . SER A 1 516 ? 9.429 15.656 -17.521 1.00 75.00 516 SER A N 1
ATOM 3954 C CA . SER A 1 516 ? 9.127 15.117 -18.857 1.00 75.00 516 SER A CA 1
ATOM 3955 C C . SER A 1 516 ? 10.393 14.572 -19.533 1.00 75.00 516 SER A C 1
ATOM 3957 O O . SER A 1 516 ? 11.500 14.838 -19.051 1.00 75.00 516 SER A O 1
ATOM 3959 N N . TRP A 1 517 ? 10.216 13.834 -20.636 1.00 73.25 517 TRP A N 1
ATOM 3960 C CA . TRP A 1 517 ? 11.279 13.223 -21.449 1.00 73.25 517 TRP A CA 1
ATOM 3961 C C . TRP A 1 517 ? 10.912 13.267 -22.933 1.00 73.25 517 TRP A C 1
ATOM 3963 O O . TRP A 1 517 ? 9.719 13.261 -23.257 1.00 73.25 517 TRP A O 1
ATOM 3973 N N . SER A 1 518 ? 11.911 13.277 -23.820 1.00 70.94 518 SER A N 1
ATOM 3974 C CA . SER A 1 518 ? 11.674 13.089 -25.259 1.00 70.94 518 SER A CA 1
ATOM 3975 C C . SER A 1 518 ? 11.528 11.608 -25.636 1.00 70.94 518 SER A C 1
ATOM 3977 O O . SER A 1 518 ? 11.925 10.706 -24.891 1.00 70.94 518 SER A O 1
ATOM 3979 N N . ASP A 1 519 ? 10.971 11.351 -26.823 1.00 67.50 519 ASP A N 1
ATOM 3980 C CA . ASP A 1 519 ? 10.876 10.001 -27.393 1.00 67.50 519 ASP A CA 1
ATOM 3981 C C . ASP A 1 519 ? 12.258 9.352 -27.592 1.00 67.50 519 ASP A C 1
ATOM 3983 O O . ASP A 1 519 ? 12.401 8.133 -27.448 1.00 67.50 519 ASP A O 1
ATOM 3987 N N . GLU A 1 520 ? 13.287 10.155 -27.885 1.00 67.19 520 GLU A N 1
ATOM 3988 C CA . GLU A 1 520 ? 14.654 9.666 -28.086 1.00 67.19 520 GLU A CA 1
ATOM 3989 C C . GLU A 1 520 ? 15.309 9.258 -26.764 1.00 67.19 520 GLU A C 1
ATOM 3991 O O . GLU A 1 520 ? 15.940 8.205 -26.694 1.00 67.19 520 GLU A O 1
ATOM 3996 N N . GLU A 1 521 ? 15.113 10.043 -25.700 1.00 68.75 521 GLU A N 1
ATOM 3997 C CA . GLU A 1 521 ? 15.631 9.727 -24.362 1.00 68.75 521 GLU A CA 1
ATOM 3998 C C . GLU A 1 521 ? 15.015 8.441 -23.805 1.00 68.75 521 GLU A C 1
ATOM 4000 O O . GLU A 1 521 ? 15.700 7.648 -23.163 1.00 68.75 521 GLU A O 1
ATOM 4005 N N . PHE A 1 522 ? 13.730 8.209 -24.082 1.00 64.06 522 PHE A N 1
ATOM 4006 C CA . PHE A 1 522 ? 13.038 6.984 -23.684 1.00 64.06 522 PHE A CA 1
ATOM 4007 C C . PHE A 1 522 ? 13.548 5.742 -24.430 1.00 64.06 522 PHE A C 1
ATOM 4009 O O . PHE A 1 522 ? 13.532 4.639 -23.888 1.00 64.06 522 PHE A O 1
ATOM 4016 N N . SER A 1 523 ? 13.999 5.915 -25.671 1.00 63.66 523 SER A N 1
ATOM 4017 C CA . SER A 1 523 ? 14.481 4.818 -26.517 1.00 63.66 523 SER A CA 1
ATOM 4018 C C . SER A 1 523 ? 15.958 4.476 -26.269 1.00 63.66 523 SER A C 1
ATOM 4020 O O . SER A 1 523 ? 16.473 3.516 -26.845 1.00 63.66 523 SER A O 1
ATOM 4022 N N . ALA A 1 524 ? 16.650 5.252 -25.428 1.00 61.91 524 ALA A N 1
ATOM 4023 C CA . ALA A 1 524 ? 18.059 5.060 -25.127 1.00 61.91 524 ALA A CA 1
ATOM 4024 C C . ALA A 1 524 ? 18.281 3.854 -24.196 1.00 61.91 524 ALA A C 1
ATOM 4026 O O . ALA A 1 524 ? 17.704 3.742 -23.117 1.00 61.91 524 ALA A O 1
ATOM 4027 N N . SER A 1 525 ? 19.175 2.955 -24.599 1.00 61.78 525 SER A N 1
ATOM 4028 C CA . SER A 1 525 ? 19.663 1.856 -23.760 1.00 61.78 525 SER A CA 1
ATOM 4029 C C . SER A 1 525 ? 20.442 2.367 -22.541 1.00 61.78 525 SER A C 1
ATOM 4031 O O . SER A 1 525 ? 21.028 3.450 -22.580 1.00 61.78 525 SER A O 1
ATOM 4033 N N . LEU A 1 526 ? 20.554 1.553 -21.480 1.00 58.72 526 LEU A N 1
ATOM 4034 C CA . LEU A 1 526 ? 21.404 1.862 -20.316 1.00 58.72 526 LEU A CA 1
ATOM 4035 C C . LEU A 1 526 ? 22.816 2.310 -20.707 1.00 58.72 526 LEU A C 1
ATOM 4037 O O . LEU A 1 526 ? 23.326 3.260 -20.129 1.00 58.72 526 LEU A O 1
ATOM 4041 N N . THR A 1 527 ? 23.418 1.663 -21.706 1.00 58.66 527 THR A N 1
ATOM 4042 C CA . THR A 1 527 ? 24.760 1.994 -22.202 1.00 58.66 527 THR A CA 1
ATOM 4043 C C . THR A 1 527 ? 24.809 3.358 -22.892 1.00 58.66 527 THR A C 1
ATOM 4045 O O . THR A 1 527 ? 25.807 4.059 -22.779 1.00 58.66 527 THR A O 1
ATOM 4048 N N . GLN A 1 528 ? 23.736 3.757 -23.580 1.00 57.78 528 GLN A N 1
ATOM 4049 C CA . GLN A 1 528 ? 23.612 5.099 -24.161 1.00 57.78 528 GLN A CA 1
ATOM 4050 C C . GLN A 1 528 ? 23.383 6.157 -23.076 1.00 57.78 528 GLN A C 1
ATOM 4052 O O . GLN A 1 528 ? 23.947 7.240 -23.168 1.00 57.78 528 GLN A O 1
ATOM 4057 N N . LEU A 1 529 ? 22.631 5.820 -22.023 1.00 58.44 529 LEU A N 1
ATOM 4058 C CA . LEU A 1 529 ? 22.460 6.674 -20.844 1.00 58.44 529 LEU A CA 1
ATOM 4059 C C . LEU A 1 529 ? 23.733 6.775 -19.982 1.00 58.44 529 LEU A C 1
ATOM 4061 O O . LEU A 1 529 ? 23.869 7.737 -19.244 1.00 58.44 529 LEU A O 1
ATOM 4065 N N . ASP A 1 530 ? 24.644 5.797 -20.042 1.00 55.44 530 ASP A N 1
ATOM 4066 C CA . ASP A 1 530 ? 25.955 5.837 -19.366 1.00 55.44 530 ASP A CA 1
ATOM 4067 C C . ASP A 1 530 ? 26.992 6.701 -20.107 1.00 55.44 530 ASP A C 1
ATOM 4069 O O . ASP A 1 530 ? 28.004 7.083 -19.521 1.00 55.44 530 ASP A O 1
ATOM 4073 N N . ALA A 1 531 ? 26.782 6.953 -21.402 1.00 53.16 531 ALA A N 1
ATOM 4074 C CA . ALA A 1 531 ? 27.709 7.694 -22.259 1.00 53.16 531 ALA A CA 1
ATOM 4075 C C . ALA A 1 531 ? 27.373 9.193 -22.386 1.00 53.16 531 ALA A C 1
ATOM 4077 O O . ALA A 1 531 ? 28.172 9.937 -22.960 1.00 53.16 531 ALA A O 1
ATOM 4078 N N . ALA A 1 532 ? 26.205 9.610 -21.889 1.00 50.28 532 ALA A N 1
ATOM 4079 C CA . ALA A 1 532 ? 25.700 10.983 -21.868 1.00 50.28 532 ALA A CA 1
ATOM 4080 C C . ALA A 1 532 ? 25.814 11.572 -20.457 1.00 50.28 532 ALA A C 1
ATOM 4082 O O . ALA A 1 532 ? 26.089 12.790 -20.361 1.00 50.28 532 ALA A O 1
#

Radius of gyration: 30.0 Å; chains: 1; bounding box: 71×102×63 Å

pLDDT: mean 83.04, std 19.7, range [28.05, 98.5]